Protein AF-0000000079091758 (afdb_homodimer)

InterPro domains:
  IPR011644 Heme NO-binding [PF07700] (3-166)
  IPR011645 Haem NO binding associated [PF07701] (216-369)
  IPR024096 NO signalling/Golgi transport ligand-binding domain superfamily [SSF111126] (1-188)
  IPR038158 H-NOX domain superfamily [G3DSA:3.90.1520.10] (1-193)
  IPR042463 Haem NO binding associated domain superfamily [G3DSA:3.30.450.260] (212-343)

Nearest PDB structures (foldseek):
  8hbh-assembly1_B  TM=8.408E-01  e=9.648E-30  Homo sapiens
  3tff-assembly2_B  TM=9.144E-01  e=2.944E-15  Nostoc sp. PCC 7120 = FACHB-418
  6dxi-assembly1_A  TM=9.151E-01  e=2.489E-15  Nostoc sp.
  3tfg-assembly2_B  TM=9.150E-01  e=1.008E-14  Nostoc sp. PCC 7120 = FACHB-418
  3tfe-assembly2_B  TM=9.157E-01  e=4.085E-14  Nostoc sp. PCC 7120 = FACHB-418

Radius of gyration: 28.42 Å; Cα contacts (8 Å, |Δi|>4): 1344; chains: 2; bounding box: 65×82×73 Å

Foldseek 3Di:
DALQLQVLLLVLCCVPPRDVLLVQLCVQLPHDPPPRRDRLDDDDPSSVVSSLVSNCVSVVHDSLVSLLQSLQSVVVVCCVVPCVVVLLVQDPAQQSSQLQVQVVVCCCACPVNNHPDADKAWHWDADPVLKIKIKIKALDPDNCSSVNNNSQNCCCPRQVWGKDKDWDDWDFDCQDVGTMIIIIMIIGTDPDPDPDPRDRNDDPPPDCPPPDPDDDDDLQVVLVVFVAKWKAFQAQFTAHHHVVVCVQCVPRDGRPDGPVNFKDWPPPPGDDGLVVCVVRQSHKTKIWTDHPPPPDPDPPDPQDTWIKIFGWDQPPNNRMIMTRIDTDDQEPVNCVSNVHDLVVTDPPDCSSVRHVVVVVVVCVVVVVVVVD/DALQLQVLLCVLCCVPPRDVLLVQLCVQLPHDPPPRRDRLDDDDPSSVVSSLVSNCVSVVHDSLVSLLQSLQSVVVVCCVVPCVVVLLVQDPALQSSQLQVQVVVCCCACPVNNHPDADKAWHWDADPVLKIKIKIKALDPDNCSSVNNNSQNCCCPRQVWGKDKDWDDWDFDCQDPGTMIIIIMIIGTDPDPDPDPRDRNDDPPPDCPPPDDDDDDDLQVVLVVFVAKWKAFQAQFTAHHHVVVCVQCVPRDGRPDGPVNFKDWPPPPGDDGLVVCVVRQSHKTKIWTDHDCPDDPDPPDPQDTWIKIFGWDQPPNNRMIMTRIDTDDQEPVNCVSNVHDLVVTDPPDCSSVRHVVVVVVVCVVVVVVVVD

Sequence (744 aa):
MFGWIHESFRQLVHRKYGRDVWLKIVEMAKFEEGTESEIAHYYNDVETMRLVNAMANTIGIPVEEVWEAYGGFLIQFTMETGWDELLRAMARDLEGFLDSLDSLHYFIDHVVYQTKLRGPSFRCEPQPDGTLLLHYYSKRSGLYPIVKGVVREVARRIYDTEVVMKVQERKQEHLDAFVTEHVVFIISQVETAGGHPNKAISSRVEQLERNAGGFDMSSDDFSIAFPYHICFDKDLFIEHFGHYIRNAYPLAIRQETKVTDILELVHPEVPFSYESILAFKNSLFVFKMRGIGDIVHSKKEETEPILLKGSMVLIDGGNYILYVSSVNVTTVRELIERNLHISDMQRHDGTRDLIMLNQSRMSQVELKYVNRMFGWIHESFRQLVHRKYGRDVWLKIVEMAKFEEGTESEIAHYYNDVETMRLVNAMANTIGIPVEEVWEAYGGFLIQFTMETGWDELLRAMARDLEGFLDSLDSLHYFIDHVVYQTKLRGPSFRCEPQPDGTLLLHYYSKRSGLYPIVKGVVREVARRIYDTEVVMKVQERKQEHLDAFVTEHVVFIISQVETAGGHPNKAISSRVEQLERNAGGFDMSSDDFSIAFPYHICFDKDLFIEHFGHYIRNAYPLAIRQETKVTDILELVHPEVPFSYESILAFKNSLFVFKMRGIGDIVHSKKEETEPILLKGSMVLIDGGNYILYVSSVNVTTVRELIERNLHISDMQRHDGTRDLIMLNQSRMSQVELKYVNR

pLDDT: mean 85.74, std 14.78, range [31.12, 98.0]

Organism: Trichostrongylus colubriformis (NCBI:txid6319)

Secondary structure (DSSP, 8-state):
-BHHHHHHHHHHHHHHH-HHHHHHHHHHTTPPTTSTT-TTPBPPHHHHHHHHHHHHHHHTS-HHHHHHHHHHHHHHHHIIIIIHHHHHTS-SSHHHHHHTHHHHHHIIIIIIS-------EEEEEE-TTS-EEEEEEESSTT-THHHHHHHHHHHHHTT---EEEEEEEEEEEEETTEEEEEEEEEEEE---SSSS-PPPS--TTS--------PPBPHHHHHHH-TT-EEEETT-BEEEE-HHHHHH-TT--TTTSBHHHHEEEEESSS--SHHHHHHTTTSPEEEEEPPTT-SS---S--PPPPEEEEEEEEEGGGTEEEEEEEE---SHHHHHHTT--GGGS-TT-HHHHHHHHHHHHHHHHHHHHHT-/-BHHHHHHHHHHHHHHH-HHHHHHHHHHTTPPTTSTT-TTPBPPHHHHHHHHHHHHHHHTS-HHHHHHHHHHHHHHHHIIIIIHHHHHTS-SSHHHHHHTHHHHHHIIIIIIS-------EEEEEE-TTS-EEEEEEESSTT-THHHHHHHHHHHHHTT---EEEEEEEEEEEEETTEEEEEEEEEEEE---SSSS-PPPS--TTS--------PPBPHHHHHHH-TT-EEEETT-BEEEE-HHHHHH-TT--TTTSBHHHHEEEEESSS--SHHHHHHTTTSPEEEEEPPTT-SS---S--PPPPEEEEEEEEEGGGTEEEEEEEE---SHHHHHHTT--GGGS-TT-HHHHHHHHHHHHHHHHHHHHHT-

Structure (mmCIF, N/CA/C/O backbone):
data_AF-0000000079091758-model_v1
#
loop_
_entity.id
_entity.type
_entity.pdbx_description
1 polymer 'guanylate cyclase'
#
loop_
_atom_site.group_PDB
_atom_site.id
_atom_site.type_symbol
_atom_site.label_atom_id
_atom_site.label_alt_id
_atom_site.label_comp_id
_atom_site.label_asym_id
_atom_site.label_entity_id
_atom_site.label_seq_id
_atom_site.pdbx_PDB_ins_code
_atom_site.Cartn_x
_atom_site.Cartn_y
_atom_site.Cartn_z
_atom_site.occupancy
_atom_site.B_iso_or_equiv
_atom_site.auth_seq_id
_atom_site.auth_comp_id
_atom_site.auth_asym_id
_atom_site.auth_atom_id
_atom_site.pdbx_PDB_model_num
ATOM 1 N N . MET A 1 1 ? -6.066 -26.375 6.145 1 84.81 1 MET A N 1
ATOM 2 C CA . MET A 1 1 ? -6.59 -25.734 4.941 1 84.81 1 MET A CA 1
ATOM 3 C C . MET A 1 1 ? -7.883 -24.984 5.242 1 84.81 1 MET A C 1
ATOM 5 O O . MET A 1 1 ? -8.688 -25.438 6.062 1 84.81 1 MET A O 1
ATOM 9 N N . PHE A 1 2 ? -8.047 -24.016 4.484 1 83.81 2 PHE A N 1
ATOM 10 C CA . PHE A 1 2 ? -9.227 -23.188 4.734 1 83.81 2 PHE A CA 1
ATOM 11 C C . PHE A 1 2 ? -10.484 -23.875 4.227 1 83.81 2 PHE A C 1
ATOM 13 O O . PHE A 1 2 ? -10.438 -24.625 3.252 1 83.81 2 PHE A O 1
ATOM 20 N N . GLY A 1 3 ? -11.555 -23.531 4.945 1 87.75 3 GLY A N 1
ATOM 21 C CA . GLY A 1 3 ? -12.828 -24.094 4.551 1 87.75 3 GLY A CA 1
ATOM 22 C C . GLY A 1 3 ? -13.219 -23.766 3.121 1 87.75 3 GLY A C 1
ATOM 23 O O . GLY A 1 3 ? -13.953 -24.531 2.48 1 87.75 3 GLY A O 1
ATOM 24 N N . TRP A 1 4 ? -12.703 -22.766 2.672 1 87.44 4 TRP A N 1
ATOM 25 C CA . TRP A 1 4 ? -12.938 -22.391 1.279 1 87.44 4 TRP A CA 1
ATOM 26 C C . TRP A 1 4 ? -12.461 -23.5 0.339 1 87.44 4 TRP A C 1
ATOM 28 O O . TRP A 1 4 ? -13.07 -23.734 -0.708 1 87.44 4 TRP A O 1
ATOM 38 N N . ILE A 1 5 ? -11.43 -24.156 0.676 1 90.06 5 ILE A N 1
ATOM 39 C CA . ILE A 1 5 ? -10.906 -25.266 -0.111 1 90.06 5 ILE A CA 1
ATOM 40 C C . ILE A 1 5 ? -11.883 -26.438 -0.063 1 90.06 5 ILE A C 1
ATOM 42 O O . ILE A 1 5 ? -12.203 -27.031 -1.096 1 90.06 5 ILE A O 1
ATOM 46 N N . HIS A 1 6 ? -12.344 -26.688 1.139 1 93.19 6 HIS A N 1
ATOM 47 C CA . HIS A 1 6 ? -13.328 -27.75 1.293 1 93.19 6 HIS A CA 1
ATOM 48 C C . HIS A 1 6 ? -14.594 -27.453 0.497 1 93.19 6 HIS A C 1
ATOM 50 O O . HIS A 1 6 ? -15.156 -28.359 -0.134 1 93.19 6 HIS A O 1
ATOM 56 N N . GLU A 1 7 ? -14.984 -26.25 0.585 1 92.94 7 GLU A N 1
ATOM 57 C CA . GLU A 1 7 ? -16.172 -25.844 -0.175 1 92.94 7 GLU A CA 1
ATOM 58 C C . GLU A 1 7 ? -15.938 -26.016 -1.675 1 92.94 7 GLU A C 1
ATOM 60 O O . GLU A 1 7 ? -16.844 -26.406 -2.408 1 92.94 7 GLU A O 1
ATOM 65 N N . SER A 1 8 ? -14.797 -25.656 -2.084 1 93.69 8 SER A N 1
ATOM 66 C CA . SER A 1 8 ? -14.469 -25.844 -3.496 1 93.69 8 SER A CA 1
ATOM 67 C C . SER A 1 8 ? -14.477 -27.312 -3.883 1 93.69 8 SER A C 1
ATOM 69 O O . SER A 1 8 ? -14.922 -27.672 -4.977 1 93.69 8 SER A O 1
ATOM 71 N N . PHE A 1 9 ? -14.016 -28.188 -2.986 1 94.94 9 PHE A N 1
ATOM 72 C CA . PHE A 1 9 ? -14.102 -29.625 -3.217 1 94.94 9 PHE A CA 1
ATOM 73 C C . PHE A 1 9 ? -15.547 -30.062 -3.359 1 94.94 9 PHE A C 1
ATOM 75 O O . PHE A 1 9 ? -15.875 -30.844 -4.258 1 94.94 9 PHE A O 1
ATOM 82 N N . ARG A 1 10 ? -16.266 -29.594 -2.471 1 95.19 10 ARG A N 1
ATOM 83 C CA . ARG A 1 10 ? -17.688 -29.938 -2.463 1 95.19 10 ARG A CA 1
ATOM 84 C C . ARG A 1 10 ? -18.359 -29.562 -3.779 1 95.19 10 ARG A C 1
ATOM 86 O O . ARG A 1 10 ? -19.094 -30.344 -4.367 1 95.19 10 ARG A O 1
ATOM 93 N N . GLN A 1 11 ? -18.047 -28.391 -4.27 1 94.88 11 GLN A N 1
ATOM 94 C CA . GLN A 1 11 ? -18.625 -27.891 -5.512 1 94.88 11 GLN A CA 1
ATOM 95 C C . GLN A 1 11 ? -18.156 -28.719 -6.707 1 94.88 11 GLN A C 1
ATOM 97 O O . GLN A 1 11 ? -18.938 -29 -7.625 1 94.88 11 GLN A O 1
ATOM 102 N N . LEU A 1 12 ? -16.922 -29.094 -6.66 1 96.06 12 LEU A N 1
ATOM 103 C CA . LEU A 1 12 ? -16.391 -29.953 -7.723 1 96.06 12 LEU A CA 1
ATOM 104 C C . LEU A 1 12 ? -17.141 -31.266 -7.801 1 96.06 12 LEU A C 1
ATOM 106 O O . LEU A 1 12 ? -17.594 -31.672 -8.875 1 96.06 12 LEU A O 1
ATOM 110 N N . VAL A 1 13 ? -17.312 -31.922 -6.695 1 95.94 13 VAL A N 1
ATOM 111 C CA . VAL A 1 13 ? -17.953 -33.219 -6.637 1 95.94 13 VAL A CA 1
ATOM 112 C C . VAL A 1 13 ? -19.422 -33.094 -6.992 1 95.94 13 VAL A C 1
ATOM 114 O O . VAL A 1 13 ? -19.969 -33.906 -7.75 1 95.94 13 VAL A O 1
ATOM 117 N N . HIS A 1 14 ? -20.016 -32.031 -6.445 1 95.19 14 HIS A N 1
ATOM 118 C CA . HIS A 1 14 ? -21.422 -31.797 -6.719 1 95.19 14 HIS A CA 1
ATOM 119 C C . HIS A 1 14 ? -21.688 -31.625 -8.211 1 95.19 14 HIS A C 1
ATOM 121 O O . HIS A 1 14 ? -22.609 -32.219 -8.766 1 95.19 14 HIS A O 1
ATOM 127 N N . ARG A 1 15 ? -20.906 -30.875 -8.828 1 94.81 15 ARG A N 1
ATOM 128 C CA . ARG A 1 15 ? -21.094 -30.531 -10.227 1 94.81 15 ARG A CA 1
ATOM 129 C C . ARG A 1 15 ? -20.781 -31.719 -11.133 1 94.81 15 ARG A C 1
ATOM 131 O O . ARG A 1 15 ? -21.469 -31.922 -12.141 1 94.81 15 ARG A O 1
ATOM 138 N N . LYS A 1 16 ? -19.828 -32.469 -10.781 1 95.38 16 LYS A N 1
ATOM 139 C CA . LYS A 1 16 ? -19.375 -33.531 -11.68 1 95.38 16 LYS A CA 1
ATOM 140 C C . LYS A 1 16 ? -20.094 -34.844 -11.383 1 95.38 16 LYS A C 1
ATOM 142 O O . LYS A 1 16 ? -20.359 -35.656 -12.289 1 95.38 16 LYS A O 1
ATOM 147 N N . TYR A 1 17 ? -20.453 -35.125 -10.062 1 95.56 17 TYR A N 1
ATOM 148 C CA . TYR A 1 17 ? -20.906 -36.469 -9.711 1 95.56 17 TYR A CA 1
ATOM 149 C C . TYR A 1 17 ? -22.219 -36.406 -8.961 1 95.56 17 TYR A C 1
ATOM 151 O O . TYR A 1 17 ? -22.875 -37.438 -8.75 1 95.56 17 TYR A O 1
ATOM 159 N N . GLY A 1 18 ? -22.578 -35.25 -8.477 1 95.69 18 GLY A N 1
ATOM 160 C CA . GLY A 1 18 ? -23.875 -35.094 -7.828 1 95.69 18 GLY A CA 1
ATOM 161 C C . GLY A 1 18 ? -23.797 -35.094 -6.312 1 95.69 18 GLY A C 1
ATOM 162 O O . GLY A 1 18 ? -22.75 -35.438 -5.746 1 95.69 18 GLY A O 1
ATOM 163 N N . ARG A 1 19 ? -24.891 -34.719 -5.676 1 95.44 19 ARG A N 1
ATOM 164 C CA . ARG A 1 19 ? -24.984 -34.531 -4.23 1 95.44 19 ARG A CA 1
ATOM 165 C C . ARG A 1 19 ? -24.828 -35.875 -3.498 1 95.44 19 ARG A C 1
ATOM 167 O O . ARG A 1 19 ? -24.234 -35.938 -2.422 1 95.44 19 ARG A O 1
ATOM 174 N N . ASP A 1 20 ? -25.391 -36.906 -4.043 1 96.31 20 ASP A N 1
ATOM 175 C CA . ASP A 1 20 ? -25.359 -38.219 -3.395 1 96.31 20 ASP A CA 1
ATOM 176 C C . ASP A 1 20 ? -23.922 -38.719 -3.238 1 96.31 20 ASP A C 1
ATOM 178 O O . ASP A 1 20 ? -23.562 -39.281 -2.205 1 96.31 20 ASP A O 1
ATOM 182 N N . VAL A 1 21 ? -23.188 -38.469 -4.262 1 96.81 21 VAL A N 1
ATOM 183 C CA . VAL A 1 21 ? -21.781 -38.875 -4.223 1 96.81 21 VAL A CA 1
ATOM 184 C C . VAL A 1 21 ? -21.047 -38.094 -3.146 1 96.81 21 VAL A C 1
ATOM 186 O O . VAL A 1 21 ? -20.219 -38.625 -2.42 1 96.81 21 VAL A O 1
ATOM 189 N N . TRP A 1 22 ? -21.328 -36.844 -3.02 1 97 22 TRP A N 1
ATOM 190 C CA . TRP A 1 22 ? -20.703 -36 -2.002 1 97 22 TRP A CA 1
ATOM 191 C C . TRP A 1 22 ? -21.031 -36.5 -0.602 1 97 22 TRP A C 1
ATOM 193 O O . TRP A 1 22 ? -20.141 -36.594 0.256 1 97 22 TRP A O 1
ATOM 203 N N . LEU A 1 23 ? -22.25 -36.844 -0.395 1 96.62 23 LEU A N 1
ATOM 204 C CA . LEU A 1 23 ? -22.672 -37.312 0.917 1 96.62 23 LEU A CA 1
ATOM 205 C C . LEU A 1 23 ? -21.938 -38.594 1.284 1 96.62 23 LEU A C 1
ATOM 207 O O . LEU A 1 23 ? -21.578 -38.812 2.445 1 96.62 23 LEU A O 1
ATOM 211 N N . LYS A 1 24 ? -21.781 -39.406 0.346 1 97.12 24 LYS A N 1
ATOM 212 C CA . LYS A 1 24 ? -21.016 -40.625 0.565 1 97.12 24 LYS A CA 1
ATOM 213 C C . LYS A 1 24 ? -19.578 -40.312 0.976 1 97.12 24 LYS A C 1
ATOM 215 O O . LYS A 1 24 ? -19.031 -40.938 1.87 1 97.12 24 LYS A O 1
ATOM 220 N N . ILE A 1 25 ? -18.984 -39.344 0.305 1 97.69 25 ILE A N 1
ATOM 221 C CA . ILE A 1 25 ? -17.625 -38.906 0.581 1 97.69 25 ILE A CA 1
ATOM 222 C C . ILE A 1 25 ? -17.531 -38.375 1.998 1 97.69 25 ILE A C 1
ATOM 224 O O . ILE A 1 25 ? -16.609 -38.688 2.748 1 97.69 25 ILE A O 1
ATOM 228 N N . VAL A 1 26 ? -18.469 -37.562 2.359 1 97.31 26 VAL A N 1
ATOM 229 C CA . VAL A 1 26 ? -18.516 -36.906 3.674 1 97.31 26 VAL A CA 1
ATOM 230 C C . VAL A 1 26 ? -18.578 -38 4.762 1 97.31 26 VAL A C 1
ATOM 232 O O . VAL A 1 26 ? -17.875 -37.906 5.773 1 97.31 26 VAL A O 1
ATOM 235 N N . GLU A 1 27 ? -19.375 -38.938 4.523 1 96.56 27 GLU A N 1
ATOM 236 C CA . GLU A 1 27 ? -19.516 -40.031 5.469 1 96.56 27 GLU A CA 1
ATOM 237 C C . GLU A 1 27 ? -18.234 -40.844 5.582 1 96.56 27 GLU A C 1
ATOM 239 O O . GLU A 1 27 ? -17.766 -41.125 6.688 1 96.56 27 GLU A O 1
ATOM 244 N N . MET A 1 28 ? -17.688 -41.156 4.516 1 96.75 28 MET A N 1
ATOM 245 C CA . MET A 1 28 ? -16.453 -41.938 4.484 1 96.75 28 MET A CA 1
ATOM 246 C C . MET A 1 28 ? -15.312 -41.156 5.152 1 96.75 28 MET A C 1
ATOM 248 O O . MET A 1 28 ? -14.438 -41.781 5.773 1 96.75 28 MET A O 1
ATOM 252 N N . ALA A 1 29 ? -15.266 -39.906 4.984 1 96.62 29 ALA A N 1
ATOM 253 C CA . ALA A 1 29 ? -14.227 -39.062 5.547 1 96.62 29 ALA A CA 1
ATOM 254 C C . ALA A 1 29 ? -14.484 -38.781 7.027 1 96.62 29 ALA A C 1
ATOM 256 O O . ALA A 1 29 ? -13.68 -38.125 7.695 1 96.62 29 ALA A O 1
ATOM 257 N N . LYS A 1 30 ? -15.641 -39.188 7.602 1 95.12 30 LYS A N 1
ATOM 258 C CA . LYS A 1 30 ? -16 -39.125 9.016 1 95.12 30 LYS A CA 1
ATOM 259 C C . LYS A 1 30 ? -16.281 -37.688 9.438 1 95.12 30 LYS A C 1
ATOM 261 O O . LYS A 1 30 ? -15.852 -37.25 10.508 1 95.12 30 LYS A O 1
ATOM 266 N N . PHE A 1 31 ? -16.859 -36.969 8.531 1 95.12 31 PHE A N 1
ATOM 267 C CA . PHE A 1 31 ? -17.375 -35.656 8.875 1 95.12 31 PHE A CA 1
ATOM 268 C C . PHE A 1 31 ? -18.875 -35.75 9.195 1 95.12 31 PHE A C 1
ATOM 270 O O . PHE A 1 31 ? -19.578 -36.562 8.641 1 95.12 31 PHE A O 1
ATOM 277 N N . GLU A 1 32 ? -19.25 -34.875 10.117 1 93.38 32 GLU A N 1
ATOM 278 C CA . GLU A 1 32 ? -20.672 -34.625 10.25 1 93.38 32 GLU A CA 1
ATOM 279 C C . GLU A 1 32 ? -21.188 -33.719 9.133 1 93.38 32 GLU A C 1
ATOM 281 O O . GLU A 1 32 ? -20.562 -32.688 8.812 1 93.38 32 GLU A O 1
ATOM 286 N N . GLU A 1 33 ? -22.344 -34.219 8.57 1 91.06 33 GLU A N 1
ATOM 287 C CA . GLU A 1 33 ? -22.906 -33.438 7.473 1 91.06 33 GLU A CA 1
ATOM 288 C C . GLU A 1 33 ? -23.109 -31.969 7.883 1 91.06 33 GLU A C 1
ATOM 290 O O . GLU A 1 33 ? -23.641 -31.688 8.953 1 91.06 33 GLU A O 1
ATOM 295 N N . GLY A 1 34 ? -22.594 -31.016 7.055 1 90.12 34 GLY A N 1
ATOM 296 C CA . GLY A 1 34 ? -22.766 -29.594 7.32 1 90.12 34 GLY A CA 1
ATOM 297 C C . GLY A 1 34 ? -21.547 -28.969 7.973 1 90.12 34 GLY A C 1
ATOM 298 O O . GLY A 1 34 ? -21.422 -27.75 8.008 1 90.12 34 GLY A O 1
ATOM 299 N N . THR A 1 35 ? -20.609 -29.766 8.383 1 91.12 35 THR A N 1
ATOM 300 C CA . THR A 1 35 ? -19.453 -29.234 9.094 1 91.12 35 THR A CA 1
ATOM 301 C C . THR A 1 35 ? -18.188 -29.359 8.242 1 91.12 35 THR A C 1
ATOM 303 O O . THR A 1 35 ? -17.125 -28.875 8.633 1 91.12 35 THR A O 1
ATOM 306 N N . GLU A 1 36 ? -18.344 -29.953 7.152 1 91.56 36 GLU A N 1
ATOM 307 C CA . GLU A 1 36 ? -17.172 -30.375 6.395 1 91.56 36 GLU A CA 1
ATOM 308 C C . GLU A 1 36 ? -16.609 -29.234 5.547 1 91.56 36 GLU A C 1
ATOM 310 O O . GLU A 1 36 ? -15.492 -29.312 5.051 1 91.56 36 GLU A O 1
ATOM 315 N N . SER A 1 37 ? -17.375 -28.156 5.387 1 91.5 37 SER A N 1
ATOM 316 C CA . SER A 1 37 ? -16.922 -27.125 4.449 1 91.5 37 SER A CA 1
ATOM 317 C C . SER A 1 37 ? -17.328 -25.734 4.93 1 91.5 37 SER A C 1
ATOM 319 O O . SER A 1 37 ? -17.875 -24.938 4.16 1 91.5 37 SER A O 1
ATOM 321 N N . GLU A 1 38 ? -17.094 -25.531 6.16 1 86.44 38 GLU A N 1
ATOM 322 C CA . GLU A 1 38 ? -17.328 -24.188 6.691 1 86.44 38 GLU A CA 1
ATOM 323 C C . GLU A 1 38 ? -16.25 -23.219 6.23 1 86.44 38 GLU A C 1
ATOM 325 O O . GLU A 1 38 ? -15.094 -23.328 6.645 1 86.44 38 GLU A O 1
ATOM 330 N N . ILE A 1 39 ? -16.656 -22.25 5.543 1 81.38 39 ILE A N 1
ATOM 331 C CA . ILE A 1 39 ? -15.766 -21.391 4.781 1 81.38 39 ILE A CA 1
ATOM 332 C C . ILE A 1 39 ? -14.781 -20.703 5.727 1 81.38 39 ILE A C 1
ATOM 334 O O . ILE A 1 39 ? -13.594 -20.594 5.422 1 81.38 39 ILE A O 1
ATOM 338 N N . ALA A 1 40 ? -15.211 -20.297 6.867 1 77.69 40 ALA A N 1
ATOM 339 C CA . ALA A 1 40 ? -14.383 -19.516 7.781 1 77.69 40 ALA A CA 1
ATOM 340 C C . ALA A 1 40 ? -13.586 -20.422 8.711 1 77.69 40 ALA A C 1
ATOM 342 O O . ALA A 1 40 ? -12.75 -19.953 9.492 1 77.69 40 ALA A O 1
ATOM 343 N N . HIS A 1 41 ? -13.766 -21.734 8.523 1 83.31 41 HIS A N 1
ATOM 344 C CA . HIS A 1 41 ? -13.109 -22.688 9.406 1 83.31 41 HIS A CA 1
ATOM 345 C C . HIS A 1 41 ? -11.781 -23.156 8.82 1 83.31 41 HIS A C 1
ATOM 347 O O . HIS A 1 41 ? -11.648 -23.297 7.602 1 83.31 41 HIS A O 1
ATOM 353 N N . TYR A 1 42 ? -10.82 -23.406 9.719 1 84.44 42 TYR A N 1
ATOM 354 C CA . TYR A 1 42 ? -9.547 -23.969 9.312 1 84.44 42 TYR A CA 1
ATOM 355 C C . TYR A 1 42 ? -9.484 -25.469 9.648 1 84.44 42 TYR A C 1
ATOM 357 O O . TYR A 1 42 ? -9.562 -25.844 10.812 1 84.44 42 TYR A O 1
ATOM 365 N N . TYR A 1 43 ? -9.359 -26.219 8.656 1 89.94 43 TYR A N 1
ATOM 366 C CA . TYR A 1 43 ? -9.25 -27.672 8.828 1 89.94 43 TYR A CA 1
ATOM 367 C C . TYR A 1 43 ? -7.793 -28.109 8.836 1 89.94 43 TYR A C 1
ATOM 369 O O . TYR A 1 43 ? -6.98 -27.609 8.062 1 89.94 43 TYR A O 1
ATOM 377 N N . ASN A 1 44 ? -7.488 -28.984 9.742 1 88.81 44 ASN A N 1
ATOM 378 C CA . ASN A 1 44 ? -6.125 -29.5 9.711 1 88.81 44 ASN A CA 1
ATOM 379 C C . ASN A 1 44 ? -5.879 -30.375 8.484 1 88.81 44 ASN A C 1
ATOM 381 O O . ASN A 1 44 ? -6.824 -30.781 7.812 1 88.81 44 ASN A O 1
ATOM 385 N N . ASP A 1 45 ? -4.652 -30.688 8.234 1 88.44 45 ASP A N 1
ATOM 386 C CA . ASP A 1 45 ? -4.273 -31.391 7.008 1 88.44 45 ASP A CA 1
ATOM 387 C C . ASP A 1 45 ? -4.816 -32.812 7.004 1 88.44 45 ASP A C 1
ATOM 389 O O . ASP A 1 45 ? -5.18 -33.344 5.949 1 88.44 45 ASP A O 1
ATOM 393 N N . VAL A 1 46 ? -4.848 -33.344 8.125 1 92.81 46 VAL A N 1
ATOM 394 C CA . VAL A 1 46 ? -5.332 -34.719 8.242 1 92.81 46 VAL A CA 1
ATOM 395 C C . VAL A 1 46 ? -6.797 -34.781 7.816 1 92.81 46 VAL A C 1
ATOM 397 O O . VAL A 1 46 ? -7.199 -35.688 7.082 1 92.81 46 VAL A O 1
ATOM 400 N N . GLU A 1 47 ? -7.527 -33.844 8.258 1 93.38 47 GLU A N 1
ATOM 401 C CA . GLU A 1 47 ? -8.938 -33.781 7.895 1 93.38 47 GLU A CA 1
ATOM 402 C C . GLU A 1 47 ? -9.117 -33.594 6.391 1 93.38 47 GLU A C 1
ATOM 404 O O . GLU A 1 47 ? -9.945 -34.281 5.773 1 93.38 47 GLU A O 1
ATOM 409 N N . THR A 1 48 ? -8.383 -32.75 5.863 1 93.12 48 THR A N 1
ATOM 410 C CA . THR A 1 48 ? -8.453 -32.5 4.426 1 93.12 48 THR A CA 1
ATOM 411 C C . THR A 1 48 ? -8.062 -33.75 3.637 1 93.12 48 THR A C 1
ATOM 413 O O . THR A 1 48 ? -8.719 -34.094 2.654 1 93.12 48 THR A O 1
ATOM 416 N N . MET A 1 49 ? -7.043 -34.406 4.105 1 94.25 49 MET A N 1
ATOM 417 C CA . MET A 1 49 ? -6.57 -35.594 3.4 1 94.25 49 MET A CA 1
ATOM 418 C C . MET A 1 49 ? -7.594 -36.719 3.496 1 94.25 49 MET A C 1
ATOM 420 O O . MET A 1 49 ? -7.742 -37.531 2.561 1 94.25 49 MET A O 1
ATOM 424 N N . ARG A 1 50 ? -8.273 -36.781 4.602 1 95.69 50 ARG A N 1
ATOM 425 C CA . ARG A 1 50 ? -9.344 -37.75 4.719 1 95.69 50 ARG A CA 1
ATOM 426 C C . ARG A 1 50 ? -10.43 -37.5 3.678 1 95.69 50 ARG A C 1
ATOM 428 O O . ARG A 1 50 ? -10.945 -38.469 3.08 1 95.69 50 ARG A O 1
ATOM 435 N N . LEU A 1 51 ? -10.711 -36.312 3.488 1 95.88 51 LEU A N 1
ATOM 436 C CA . LEU A 1 51 ? -11.727 -35.938 2.518 1 95.88 51 LEU A CA 1
ATOM 437 C C . LEU A 1 51 ? -11.297 -36.281 1.103 1 95.88 51 LEU A C 1
ATOM 439 O O . LEU A 1 51 ? -12.062 -36.875 0.347 1 95.88 51 LEU A O 1
ATOM 443 N N . VAL A 1 52 ? -10.094 -36 0.772 1 96 52 VAL A N 1
ATOM 444 C CA . VAL A 1 52 ? -9.578 -36.219 -0.574 1 96 52 VAL A CA 1
ATOM 445 C C . VAL A 1 52 ? -9.422 -37.719 -0.82 1 96 52 VAL A C 1
ATOM 447 O O . VAL A 1 52 ? -9.719 -38.219 -1.91 1 96 52 VAL A O 1
ATOM 450 N N . ASN A 1 53 ? -8.984 -38.406 0.204 1 96.94 53 ASN A N 1
ATOM 451 C CA . ASN A 1 53 ? -8.875 -39.875 0.09 1 96.94 53 ASN A CA 1
ATOM 452 C C . ASN A 1 53 ? -10.242 -40.5 -0.099 1 96.94 53 ASN A C 1
ATOM 454 O O . ASN A 1 53 ? -10.383 -41.438 -0.884 1 96.94 53 ASN A O 1
ATOM 458 N N . ALA A 1 54 ? -11.141 -40 0.622 1 97.62 54 ALA A N 1
ATOM 459 C CA . ALA A 1 54 ? -12.508 -40.5 0.462 1 97.62 54 ALA A CA 1
ATOM 460 C C . ALA A 1 54 ? -13.016 -40.25 -0.953 1 97.62 54 ALA A C 1
ATOM 462 O O . ALA A 1 54 ? -13.688 -41.094 -1.538 1 97.62 54 ALA A O 1
ATOM 463 N N . MET A 1 55 ? -12.734 -39.125 -1.473 1 96.94 55 MET A N 1
ATOM 464 C CA . MET A 1 55 ? -13.102 -38.812 -2.846 1 96.94 55 MET A CA 1
ATOM 465 C C . MET A 1 55 ? -12.453 -39.75 -3.834 1 96.94 55 MET A C 1
ATOM 467 O O . MET A 1 55 ? -13.125 -40.281 -4.734 1 96.94 55 MET A O 1
ATOM 471 N N . ALA A 1 56 ? -11.164 -39.938 -3.682 1 97.38 56 ALA A N 1
ATOM 472 C CA . ALA A 1 56 ? -10.406 -40.812 -4.559 1 97.38 56 ALA A CA 1
ATOM 473 C C . ALA A 1 56 ? -10.992 -42.219 -4.543 1 97.38 56 ALA A C 1
ATOM 475 O O . ALA A 1 56 ? -11.172 -42.844 -5.598 1 97.38 56 ALA A O 1
ATOM 476 N N . ASN A 1 57 ? -11.344 -42.688 -3.369 1 97.62 57 ASN A N 1
ATOM 477 C CA . ASN A 1 57 ? -11.891 -44.031 -3.195 1 97.62 57 ASN A CA 1
ATOM 478 C C . ASN A 1 57 ? -13.281 -44.156 -3.801 1 97.62 57 ASN A C 1
ATOM 480 O O . ASN A 1 57 ? -13.602 -45.156 -4.438 1 97.62 57 ASN A O 1
ATOM 484 N N . THR A 1 58 ? -14.062 -43.188 -3.586 1 97.38 58 THR A N 1
ATOM 485 C CA . THR A 1 58 ? -15.445 -43.219 -4.055 1 97.38 58 THR A CA 1
ATOM 486 C C . THR A 1 58 ? -15.5 -43.125 -5.578 1 97.38 58 THR A C 1
ATOM 488 O O . THR A 1 58 ? -16.281 -43.844 -6.207 1 97.38 58 THR A O 1
ATOM 491 N N . ILE A 1 59 ? -14.727 -42.281 -6.141 1 95.38 59 ILE A N 1
ATOM 492 C CA . ILE A 1 59 ? -14.742 -42.062 -7.582 1 95.38 59 ILE A CA 1
ATOM 493 C C . ILE A 1 59 ? -13.914 -43.156 -8.281 1 95.38 59 ILE A C 1
ATOM 495 O O . ILE A 1 59 ? -14.148 -43.469 -9.445 1 95.38 59 ILE A O 1
ATOM 499 N N . GLY A 1 60 ? -12.938 -43.688 -7.629 1 96.31 60 GLY A N 1
ATOM 500 C CA . GLY A 1 60 ? -12.125 -44.75 -8.172 1 96.31 60 GLY A CA 1
ATOM 501 C C . GLY A 1 60 ? -10.938 -44.25 -8.969 1 96.31 60 GLY A C 1
ATOM 502 O O . GLY A 1 60 ? -10.625 -44.812 -10.039 1 96.31 60 GLY A O 1
ATOM 503 N N . ILE A 1 61 ? -10.297 -43.25 -8.617 1 96 61 ILE A N 1
ATOM 504 C CA . ILE A 1 61 ? -9.102 -42.75 -9.266 1 96 61 ILE A CA 1
ATOM 505 C C . ILE A 1 61 ? -8.031 -42.438 -8.219 1 96 61 ILE A C 1
ATOM 507 O O . ILE A 1 61 ? -8.336 -42.281 -7.039 1 96 61 ILE A O 1
ATOM 511 N N . PRO A 1 62 ? -6.77 -42.438 -8.656 1 96.81 62 PRO A N 1
ATOM 512 C CA . PRO A 1 62 ? -5.695 -42.125 -7.707 1 96.81 62 PRO A CA 1
ATOM 513 C C . PRO A 1 62 ? -5.805 -40.719 -7.121 1 96.81 62 PRO A C 1
ATOM 515 O O . PRO A 1 62 ? -6.305 -39.812 -7.781 1 96.81 62 PRO A O 1
ATOM 518 N N . VAL A 1 63 ? -5.281 -40.562 -5.938 1 96.81 63 VAL A N 1
ATOM 519 C CA . VAL A 1 63 ? -5.34 -39.281 -5.211 1 96.81 63 VAL A CA 1
ATOM 520 C C . VAL A 1 63 ? -4.672 -38.188 -6.027 1 96.81 63 VAL A C 1
ATOM 522 O O . VAL A 1 63 ? -5.137 -37.031 -6.039 1 96.81 63 VAL A O 1
ATOM 525 N N . GLU A 1 64 ? -3.576 -38.5 -6.727 1 95.75 64 GLU A N 1
ATOM 526 C CA . GLU A 1 64 ? -2.861 -37.531 -7.547 1 95.75 64 GLU A CA 1
ATOM 527 C C . GLU A 1 64 ? -3.764 -36.969 -8.641 1 95.75 64 GLU A C 1
ATOM 529 O O . GLU A 1 64 ? -3.697 -35.781 -8.953 1 95.75 64 GLU A O 1
ATOM 534 N N . GLU A 1 65 ? -4.543 -37.812 -9.156 1 96.38 65 GLU A N 1
ATOM 535 C CA . GLU A 1 65 ? -5.465 -37.375 -10.203 1 96.38 65 GLU A CA 1
ATOM 536 C C . GLU A 1 65 ? -6.582 -36.5 -9.633 1 96.38 65 GLU A C 1
ATOM 538 O O . GLU A 1 65 ? -7.062 -35.594 -10.305 1 96.38 65 GLU A O 1
ATOM 543 N N . VAL A 1 66 ? -7.035 -36.812 -8.438 1 96.69 66 VAL A N 1
ATOM 544 C CA . VAL A 1 66 ? -8.016 -36 -7.762 1 96.69 66 VAL A CA 1
ATOM 545 C C . VAL A 1 66 ? -7.453 -34.594 -7.574 1 96.69 66 VAL A C 1
ATOM 547 O O . VAL A 1 66 ? -8.125 -33.594 -7.887 1 96.69 66 VAL A O 1
ATOM 550 N N . TRP A 1 67 ? -6.191 -34.5 -7.117 1 96.81 67 TRP A N 1
ATOM 551 C CA . TRP A 1 67 ? -5.551 -33.219 -6.891 1 96.81 67 TRP A CA 1
ATOM 552 C C . TRP A 1 67 ? -5.422 -32.406 -8.195 1 96.81 67 TRP A C 1
ATOM 554 O O . TRP A 1 67 ? -5.664 -31.219 -8.219 1 96.81 67 TRP A O 1
ATOM 564 N N . GLU A 1 68 ? -5 -33.062 -9.219 1 96.62 68 GLU A N 1
ATOM 565 C CA . GLU A 1 68 ? -4.84 -32.406 -10.508 1 96.62 68 GLU A CA 1
ATOM 566 C C . GLU A 1 68 ? -6.172 -31.859 -11.016 1 96.62 68 GLU A C 1
ATOM 568 O O . GLU A 1 68 ? -6.246 -30.719 -11.492 1 96.62 68 GLU A O 1
ATOM 573 N N . ALA A 1 69 ? -7.215 -32.688 -10.93 1 95.75 69 ALA A N 1
ATOM 574 C CA . ALA A 1 69 ? -8.547 -32.25 -11.328 1 95.75 69 ALA A CA 1
ATOM 575 C C . ALA A 1 69 ? -9.008 -31.078 -10.477 1 95.75 69 ALA A C 1
ATOM 577 O O . ALA A 1 69 ? -9.602 -30.125 -10.992 1 95.75 69 ALA A O 1
ATOM 578 N N . TYR A 1 70 ? -8.75 -31.188 -9.258 1 97.19 70 TYR A N 1
ATOM 579 C CA . TYR A 1 70 ? -9.109 -30.109 -8.352 1 97.19 70 TYR A CA 1
ATOM 580 C C . TYR A 1 70 ? -8.398 -28.828 -8.719 1 97.19 70 TYR A C 1
ATOM 582 O O . TYR A 1 70 ? -8.992 -27.734 -8.672 1 97.19 70 TYR A O 1
ATOM 590 N N . GLY A 1 71 ? -7.113 -28.875 -9.023 1 97.19 71 GLY A N 1
ATOM 591 C CA . GLY A 1 71 ? -6.363 -27.688 -9.398 1 97.19 71 GLY A CA 1
ATOM 592 C C . GLY A 1 71 ? -7.023 -26.891 -10.508 1 97.19 71 GLY A C 1
ATOM 593 O O . GLY A 1 71 ? -7.141 -25.672 -10.406 1 97.19 71 GLY A O 1
ATOM 594 N N . GLY A 1 72 ? -7.406 -27.625 -11.523 1 96.69 72 GLY A N 1
ATOM 595 C CA . GLY A 1 72 ? -8.133 -26.953 -12.594 1 96.69 72 GLY A CA 1
ATOM 596 C C . GLY A 1 72 ? -9.438 -26.328 -12.125 1 96.69 72 GLY A C 1
ATOM 597 O O . GLY A 1 72 ? -9.734 -25.188 -12.469 1 96.69 72 GLY A O 1
ATOM 598 N N . PHE A 1 73 ? -10.148 -27.078 -11.367 1 96.88 73 PHE A N 1
ATOM 599 C CA . PHE A 1 73 ? -11.438 -26.594 -10.883 1 96.88 73 PHE A CA 1
ATOM 600 C C . PHE A 1 73 ? -11.25 -25.406 -9.945 1 96.88 73 PHE A C 1
ATOM 602 O O . PHE A 1 73 ? -12.078 -24.5 -9.914 1 96.88 73 PHE A O 1
ATOM 609 N N . LEU A 1 74 ? -10.234 -25.469 -9.18 1 96.06 74 LEU A N 1
ATOM 610 C CA . LEU A 1 74 ? -9.953 -24.391 -8.25 1 96.06 74 LEU A CA 1
ATOM 611 C C . LEU A 1 74 ? -9.914 -23.047 -8.969 1 96.06 74 LEU A C 1
ATOM 613 O O . LEU A 1 74 ? -10.469 -22.047 -8.484 1 96.06 74 LEU A O 1
ATOM 617 N N . ILE A 1 75 ? -9.242 -22.953 -10.062 1 96.69 75 ILE A N 1
ATOM 618 C CA . ILE A 1 75 ? -9.148 -21.734 -10.852 1 96.69 75 ILE A CA 1
ATOM 619 C C . ILE A 1 75 ? -10.531 -21.344 -11.359 1 96.69 75 ILE A C 1
ATOM 621 O O . ILE A 1 75 ? -10.93 -20.172 -11.25 1 96.69 75 ILE A O 1
ATOM 625 N N . GLN A 1 76 ? -11.219 -22.312 -11.875 1 94.94 76 GLN A N 1
ATOM 626 C CA . GLN A 1 76 ? -12.57 -22.062 -12.359 1 94.94 76 GLN A CA 1
ATOM 627 C C . GLN A 1 76 ? -13.461 -21.516 -11.25 1 94.94 76 GLN A C 1
ATOM 629 O O . GLN A 1 76 ? -14.148 -20.5 -11.438 1 94.94 76 GLN A O 1
ATOM 634 N N . PHE A 1 77 ? -13.461 -22.172 -10.18 1 93.5 77 PHE A N 1
ATOM 635 C CA . PHE A 1 77 ? -14.281 -21.781 -9.031 1 93.5 77 PHE A CA 1
ATOM 636 C C . PHE A 1 77 ? -13.906 -20.391 -8.547 1 93.5 77 PHE A C 1
ATOM 638 O O . PHE A 1 77 ? -14.781 -19.578 -8.227 1 93.5 77 PHE A O 1
ATOM 645 N N . THR A 1 78 ? -12.625 -20.094 -8.453 1 92.75 78 THR A N 1
ATOM 646 C CA . THR A 1 78 ? -12.141 -18.781 -8.031 1 92.75 78 THR A CA 1
ATOM 647 C C . THR A 1 78 ? -12.641 -17.688 -8.977 1 92.75 78 THR A C 1
ATOM 649 O O . THR A 1 78 ? -13.094 -16.641 -8.539 1 92.75 78 THR A O 1
ATOM 652 N N . MET A 1 79 ? -12.578 -17.984 -10.242 1 92.88 79 MET A N 1
ATOM 653 C CA . MET A 1 79 ? -13.031 -17.031 -11.25 1 92.88 79 MET A CA 1
ATOM 654 C C . MET A 1 79 ? -14.539 -16.812 -11.148 1 92.88 79 MET A C 1
ATOM 656 O O . MET A 1 79 ? -15.016 -15.688 -11.328 1 92.88 79 MET A O 1
ATOM 660 N N . GLU A 1 80 ? -15.234 -17.781 -10.766 1 91.44 80 GLU A N 1
ATOM 661 C CA . GLU A 1 80 ? -16.688 -17.703 -10.68 1 91.44 80 GLU A CA 1
ATOM 662 C C . GLU A 1 80 ? -17.125 -16.984 -9.406 1 91.44 80 GLU A C 1
ATOM 664 O O . GLU A 1 80 ? -18.281 -16.562 -9.297 1 91.44 80 GLU A O 1
ATOM 669 N N . THR A 1 81 ? -16.281 -16.922 -8.492 1 88.44 81 THR A N 1
ATOM 670 C CA . THR A 1 81 ? -16.672 -16.375 -7.195 1 88.44 81 THR A CA 1
ATOM 671 C C . THR A 1 81 ? -16.078 -14.992 -6.98 1 88.44 81 THR A C 1
ATOM 673 O O . THR A 1 81 ? -15.68 -14.648 -5.863 1 88.44 81 THR A O 1
ATOM 676 N N . GLY A 1 82 ? -15.852 -14.25 -8.062 1 87.06 82 GLY A N 1
ATOM 677 C CA . GLY A 1 82 ? -15.594 -12.828 -7.949 1 87.06 82 GLY A CA 1
ATOM 678 C C . GLY A 1 82 ? -14.125 -12.477 -8.117 1 87.06 82 GLY A C 1
ATOM 679 O O . GLY A 1 82 ? -13.734 -11.32 -7.945 1 87.06 82 GLY A O 1
ATOM 680 N N . TRP A 1 83 ? -13.266 -13.461 -8.531 1 90.62 83 TRP A N 1
ATOM 681 C CA . TRP A 1 83 ? -11.836 -13.18 -8.586 1 90.62 83 TRP A CA 1
ATOM 682 C C . TRP A 1 83 ? -11.312 -13.258 -10.016 1 90.62 83 TRP A C 1
ATOM 684 O O . TRP A 1 83 ? -10.102 -13.297 -10.234 1 90.62 83 TRP A O 1
ATOM 694 N N . ASP A 1 84 ? -12.188 -13.328 -10.969 1 93.25 84 ASP A N 1
ATOM 695 C CA . ASP A 1 84 ? -11.82 -13.453 -12.375 1 93.25 84 ASP A CA 1
ATOM 696 C C . ASP A 1 84 ? -10.938 -12.297 -12.82 1 93.25 84 ASP A C 1
ATOM 698 O O . ASP A 1 84 ? -9.828 -12.508 -13.32 1 93.25 84 ASP A O 1
ATOM 702 N N . GLU A 1 85 ? -11.375 -11.109 -12.562 1 92.12 85 GLU A N 1
ATOM 703 C CA . GLU A 1 85 ? -10.656 -9.93 -13.023 1 92.12 85 GLU A CA 1
ATOM 704 C C . GLU A 1 85 ? -9.281 -9.828 -12.359 1 92.12 85 GLU A C 1
ATOM 706 O O . GLU A 1 85 ? -8.305 -9.445 -13.008 1 92.12 85 GLU A O 1
ATOM 711 N N . LEU A 1 86 ? -9.203 -10.141 -11.148 1 92.88 86 LEU A N 1
ATOM 712 C CA . LEU A 1 86 ? -7.926 -10.078 -10.453 1 92.88 86 LEU A CA 1
ATOM 713 C C . LEU A 1 86 ? -6.941 -11.086 -11.039 1 92.88 86 LEU A C 1
ATOM 715 O O . LEU A 1 86 ? -5.789 -10.742 -11.312 1 92.88 86 LEU A O 1
ATOM 719 N N . LEU A 1 87 ? -7.422 -12.305 -11.234 1 94.94 87 LEU A N 1
ATOM 720 C CA . LEU A 1 87 ? -6.539 -13.328 -11.781 1 94.94 87 LEU A CA 1
ATOM 721 C C . LEU A 1 87 ? -6.02 -12.93 -13.156 1 94.94 87 LEU A C 1
ATOM 723 O O . LEU A 1 87 ? -4.84 -13.125 -13.461 1 94.94 87 LEU A O 1
ATOM 727 N N . ARG A 1 88 ? -6.879 -12.312 -13.914 1 94.5 88 ARG A N 1
ATOM 728 C CA . ARG A 1 88 ? -6.496 -11.883 -15.258 1 94.5 88 ARG A CA 1
ATOM 729 C C . ARG A 1 88 ? -5.523 -10.711 -15.203 1 94.5 88 ARG A C 1
ATOM 731 O O . ARG A 1 88 ? -4.719 -10.523 -16.125 1 94.5 88 ARG A O 1
ATOM 738 N N . ALA A 1 89 ? -5.605 -9.992 -14.156 1 94.31 89 ALA A N 1
ATOM 739 C CA . ALA A 1 89 ? -4.777 -8.797 -14.023 1 94.31 89 ALA A CA 1
ATOM 740 C C . ALA A 1 89 ? -3.486 -9.102 -13.266 1 94.31 89 ALA A C 1
ATOM 742 O O . ALA A 1 89 ? -2.68 -8.203 -13.008 1 94.31 89 ALA A O 1
ATOM 743 N N . MET A 1 90 ? -3.221 -10.344 -12.93 1 94.06 90 MET A N 1
ATOM 744 C CA . MET A 1 90 ? -2.076 -10.711 -12.102 1 94.06 90 MET A CA 1
ATOM 745 C C . MET A 1 90 ? -0.767 -10.469 -12.852 1 94.06 90 MET A C 1
ATOM 747 O O . MET A 1 90 ? 0.186 -9.938 -12.273 1 94.06 90 MET A O 1
ATOM 751 N N . ALA A 1 91 ? -0.667 -10.875 -14.094 1 93.69 91 ALA A N 1
ATOM 752 C CA . ALA A 1 91 ? 0.585 -10.789 -14.836 1 93.69 91 ALA A CA 1
ATOM 753 C C . ALA A 1 91 ? 0.332 -10.828 -16.344 1 93.69 91 ALA A C 1
ATOM 755 O O . ALA A 1 91 ? -0.763 -11.18 -16.781 1 93.69 91 ALA A O 1
ATOM 756 N N . ARG A 1 92 ? 1.381 -10.477 -17.125 1 91.19 92 ARG A N 1
ATOM 757 C CA . ARG A 1 92 ? 1.272 -10.383 -18.578 1 91.19 92 ARG A CA 1
ATOM 758 C C . ARG A 1 92 ? 1.342 -11.766 -19.219 1 91.19 92 ARG A C 1
ATOM 760 O O . ARG A 1 92 ? 0.838 -11.969 -20.328 1 91.19 92 ARG A O 1
ATOM 767 N N . ASP A 1 93 ? 1.981 -12.664 -18.531 1 93.25 93 ASP A N 1
ATOM 768 C CA . ASP A 1 93 ? 2.148 -14.008 -19.078 1 93.25 93 ASP A CA 1
ATOM 769 C C . ASP A 1 93 ? 2.174 -15.055 -17.969 1 93.25 93 ASP A C 1
ATOM 771 O O . ASP A 1 93 ? 2.031 -14.711 -16.781 1 93.25 93 ASP A O 1
ATOM 775 N N . LEU A 1 94 ? 2.307 -16.281 -18.359 1 95.5 94 LEU A N 1
ATOM 776 C CA . LEU A 1 94 ? 2.219 -17.375 -17.422 1 95.5 94 LEU A CA 1
ATOM 777 C C . LEU A 1 94 ? 3.361 -17.328 -16.406 1 95.5 94 LEU A C 1
ATOM 779 O O . LEU A 1 94 ? 3.154 -17.547 -15.211 1 95.5 94 LEU A O 1
ATOM 783 N N . GLU A 1 95 ? 4.578 -17.078 -16.844 1 94.62 95 GLU A N 1
ATOM 784 C CA . GLU A 1 95 ? 5.723 -16.953 -15.953 1 94.62 95 GLU A CA 1
ATOM 785 C C . GLU A 1 95 ? 5.461 -15.93 -14.859 1 94.62 95 GLU A C 1
ATOM 787 O O . GLU A 1 95 ? 5.664 -16.203 -13.68 1 94.62 95 GLU A O 1
ATOM 792 N N . GLY A 1 96 ? 5.062 -14.781 -15.32 1 93.62 96 GLY A N 1
ATOM 793 C CA . GLY A 1 96 ? 4.758 -13.734 -14.359 1 93.62 96 GLY A CA 1
ATOM 794 C C . GLY A 1 96 ? 3.676 -14.125 -13.367 1 93.62 96 GLY A C 1
ATOM 795 O O . GLY A 1 96 ? 3.748 -13.773 -12.188 1 93.62 96 GLY A O 1
ATOM 796 N N . PHE A 1 97 ? 2.668 -14.781 -13.898 1 95.94 97 PHE A N 1
ATOM 797 C CA . PHE A 1 97 ? 1.583 -15.25 -13.047 1 95.94 97 PHE A CA 1
ATOM 798 C C . PHE A 1 97 ? 2.115 -16.172 -11.953 1 95.94 97 PHE A C 1
ATOM 800 O O . PHE A 1 97 ? 1.835 -15.961 -10.766 1 95.94 97 PHE A O 1
ATOM 807 N N . LEU A 1 98 ? 2.885 -17.094 -12.336 1 96.19 98 LEU A N 1
ATOM 808 C CA . LEU A 1 98 ? 3.402 -18.094 -11.406 1 96.19 98 LEU A CA 1
ATOM 809 C C . LEU A 1 98 ? 4.371 -17.469 -10.414 1 96.19 98 LEU A C 1
ATOM 811 O O . LEU A 1 98 ? 4.359 -17.797 -9.227 1 96.19 98 LEU A O 1
ATOM 815 N N . ASP A 1 99 ? 5.125 -16.531 -10.836 1 93.62 99 ASP A N 1
ATOM 816 C CA . ASP A 1 99 ? 6.09 -15.836 -9.984 1 93.62 99 ASP A CA 1
ATOM 817 C C . ASP A 1 99 ? 5.391 -14.93 -8.977 1 93.62 99 ASP A C 1
ATOM 819 O O . ASP A 1 99 ? 6.004 -14.484 -8.008 1 93.62 99 ASP A O 1
ATOM 823 N N . SER A 1 100 ? 4.18 -14.664 -9.219 1 92.56 100 SER A N 1
ATOM 824 C CA . SER A 1 100 ? 3.439 -13.758 -8.352 1 92.56 100 SER A CA 1
ATOM 825 C C . SER A 1 100 ? 2.633 -14.516 -7.305 1 92.56 100 SER A C 1
ATOM 827 O O . SER A 1 100 ? 2.041 -13.914 -6.406 1 92.56 100 SER A O 1
ATOM 829 N N . LEU A 1 101 ? 2.621 -15.773 -7.359 1 93.56 101 LEU A N 1
ATOM 830 C CA . LEU A 1 101 ? 1.747 -16.578 -6.52 1 93.56 101 LEU A CA 1
ATOM 831 C C . LEU A 1 101 ? 2.166 -16.484 -5.055 1 93.56 101 LEU A C 1
ATOM 833 O O . LEU A 1 101 ? 1.319 -16.531 -4.16 1 93.56 101 LEU A O 1
ATOM 837 N N . ASP A 1 102 ? 3.482 -16.375 -4.809 1 91.69 102 ASP A N 1
ATOM 838 C CA . ASP A 1 102 ? 3.951 -16.266 -3.428 1 91.69 102 ASP A CA 1
ATOM 839 C C . ASP A 1 102 ? 3.32 -15.07 -2.719 1 91.69 102 ASP A C 1
ATOM 841 O O . ASP A 1 102 ? 2.857 -15.188 -1.583 1 91.69 102 ASP A O 1
ATOM 845 N N . SER A 1 103 ? 3.387 -13.992 -3.396 1 88.56 103 SER A N 1
ATOM 846 C CA . SER A 1 103 ? 2.824 -12.773 -2.822 1 88.56 103 SER A CA 1
ATOM 847 C C . SER A 1 103 ? 1.316 -12.898 -2.629 1 88.56 103 SER A C 1
ATOM 849 O O . SER A 1 103 ? 0.77 -12.414 -1.637 1 88.56 103 SER A O 1
ATOM 851 N N . LEU A 1 104 ? 0.667 -13.492 -3.578 1 89.5 104 LEU A N 1
ATOM 852 C CA . LEU A 1 104 ? -0.771 -13.703 -3.457 1 89.5 104 LEU A CA 1
ATOM 853 C C . LEU A 1 104 ? -1.094 -14.57 -2.244 1 89.5 104 LEU A C 1
ATOM 855 O O . LEU A 1 104 ? -2.01 -14.258 -1.479 1 89.5 104 LEU A O 1
ATOM 859 N N . HIS A 1 105 ? -0.36 -15.641 -2.094 1 90.25 105 HIS A N 1
ATOM 860 C CA . HIS A 1 105 ? -0.575 -16.531 -0.957 1 90.25 105 HIS A CA 1
ATOM 861 C C . HIS A 1 105 ? -0.314 -15.805 0.362 1 90.25 105 HIS A C 1
ATOM 863 O O . HIS A 1 105 ? -1.034 -16.016 1.341 1 90.25 105 HIS A O 1
ATOM 869 N N . TYR A 1 106 ? 0.694 -15.031 0.403 1 88.25 106 TYR A N 1
ATOM 870 C CA . TYR A 1 106 ? 0.97 -14.258 1.61 1 88.25 106 TYR A CA 1
ATOM 871 C C . TYR A 1 106 ? -0.198 -13.344 1.948 1 88.25 106 TYR A C 1
ATOM 873 O O . TYR A 1 106 ? -0.607 -13.25 3.107 1 88.25 106 TYR A O 1
ATOM 881 N N . PHE A 1 107 ? -0.702 -12.641 0.97 1 85.5 107 PHE A N 1
ATOM 882 C CA . PHE A 1 107 ? -1.834 -11.742 1.15 1 85.5 107 PHE A CA 1
ATOM 883 C C . PHE A 1 107 ? -3.035 -12.492 1.715 1 85.5 107 PHE A C 1
ATOM 885 O O . PHE A 1 107 ? -3.672 -12.023 2.666 1 85.5 107 PHE A O 1
ATOM 892 N N . ILE A 1 108 ? -3.283 -13.609 1.136 1 84.88 108 ILE A N 1
ATOM 893 C CA . ILE A 1 108 ? -4.426 -14.406 1.571 1 84.88 108 ILE A CA 1
ATOM 894 C C . ILE A 1 108 ? -4.23 -14.836 3.023 1 84.88 108 ILE A C 1
ATOM 896 O O . ILE A 1 108 ? -5.129 -14.672 3.852 1 84.88 108 ILE A O 1
ATOM 900 N N . ASP A 1 109 ? -3.086 -15.273 3.332 1 84.12 109 ASP A N 1
ATOM 901 C CA . ASP A 1 109 ? -2.803 -15.828 4.652 1 84.12 109 ASP A CA 1
ATOM 902 C C . ASP A 1 109 ? -2.781 -14.742 5.715 1 84.12 109 ASP A C 1
ATOM 904 O O . ASP A 1 109 ? -3.34 -14.914 6.801 1 84.12 109 ASP A O 1
ATOM 908 N N . HIS A 1 110 ? -2.18 -13.664 5.418 1 78.94 110 HIS A N 1
ATOM 909 C CA . HIS A 1 110 ? -1.845 -12.719 6.477 1 78.94 110 HIS A CA 1
ATOM 910 C C . HIS A 1 110 ? -2.807 -11.531 6.484 1 78.94 110 HIS A C 1
ATOM 912 O O . HIS A 1 110 ? -2.979 -10.875 7.512 1 78.94 110 HIS A O 1
ATOM 918 N N . VAL A 1 111 ? -3.311 -11.258 5.348 1 76.19 111 VAL A N 1
ATOM 919 C CA . VAL A 1 111 ? -4.156 -10.07 5.289 1 76.19 111 VAL A CA 1
ATOM 920 C C . VAL A 1 111 ? -5.625 -10.484 5.332 1 76.19 111 VAL A C 1
ATOM 922 O O . VAL A 1 111 ? -6.418 -9.906 6.086 1 76.19 111 VAL A O 1
ATOM 925 N N . VAL A 1 112 ? -5.98 -11.477 4.594 1 74.19 112 VAL A N 1
ATOM 926 C CA . VAL A 1 112 ? -7.383 -11.867 4.5 1 74.19 112 VAL A CA 1
ATOM 927 C C . VAL A 1 112 ? -7.773 -12.695 5.727 1 74.19 112 VAL A C 1
ATOM 929 O O . VAL A 1 112 ? -8.742 -12.375 6.414 1 74.19 112 VAL A O 1
ATOM 932 N N . TYR A 1 113 ? -6.949 -13.711 6.031 1 74.25 113 TYR A N 1
ATOM 933 C CA . TYR A 1 113 ? -7.352 -14.648 7.07 1 74.25 113 TYR A CA 1
ATOM 934 C C . TYR A 1 113 ? -6.586 -14.391 8.359 1 74.25 113 TYR A C 1
ATOM 936 O O . TYR A 1 113 ? -6.961 -14.891 9.422 1 74.25 113 TYR A O 1
ATOM 944 N N . GLN A 1 114 ? -5.613 -13.609 8.242 1 73.88 114 GLN A N 1
ATOM 945 C CA . GLN A 1 114 ? -4.793 -13.25 9.391 1 73.88 114 GLN A CA 1
ATOM 946 C C . GLN A 1 114 ? -4.293 -14.484 10.125 1 73.88 114 GLN A C 1
ATOM 948 O O . GLN A 1 114 ? -4.414 -14.578 11.352 1 73.88 114 GLN A O 1
ATOM 953 N N . THR A 1 115 ? -3.918 -15.445 9.422 1 73.5 115 THR A N 1
ATOM 954 C CA . THR A 1 115 ? -3.377 -16.688 9.961 1 73.5 115 THR A CA 1
ATOM 955 C C . THR A 1 115 ? -1.939 -16.891 9.5 1 73.5 115 THR A C 1
ATOM 957 O O . THR A 1 115 ? -1.459 -16.203 8.609 1 73.5 115 THR A O 1
ATOM 960 N N . LYS A 1 116 ? -1.302 -17.688 10.273 1 66.12 116 LYS A N 1
ATOM 961 C CA . LYS A 1 116 ? 0.09 -18 9.953 1 66.12 116 LYS A CA 1
ATOM 962 C C . LYS A 1 116 ? 0.19 -19.203 9.023 1 66.12 116 LYS A C 1
ATOM 964 O O . LYS A 1 116 ? 1.034 -20.078 9.227 1 66.12 116 LYS A O 1
ATOM 969 N N . LEU A 1 117 ? -0.679 -19.172 8.086 1 63.69 117 LEU A N 1
ATOM 970 C CA . LEU A 1 117 ? -0.588 -20.328 7.199 1 63.69 117 LEU A CA 1
ATOM 971 C C . LEU A 1 117 ? 0.55 -20.156 6.199 1 63.69 117 LEU A C 1
ATOM 973 O O . LEU A 1 117 ? 0.865 -19.031 5.797 1 63.69 117 LEU A O 1
ATOM 977 N N . ARG A 1 118 ? 1.315 -21.188 6.039 1 69.62 118 ARG A N 1
ATOM 978 C CA . ARG A 1 118 ? 2.484 -21.141 5.168 1 69.62 118 ARG A CA 1
ATOM 979 C C . ARG A 1 118 ? 2.172 -21.703 3.789 1 69.62 118 ARG A C 1
ATOM 981 O O . ARG A 1 118 ? 2.254 -22.906 3.576 1 69.62 118 ARG A O 1
ATOM 988 N N . GLY A 1 119 ? 1.796 -20.859 2.857 1 79.25 119 GLY A N 1
ATOM 989 C CA . GLY A 1 119 ? 1.572 -21.281 1.484 1 79.25 119 GLY A CA 1
ATOM 990 C C . GLY A 1 119 ? 2.848 -21.688 0.77 1 79.25 119 GLY A C 1
ATOM 991 O O . GLY A 1 119 ? 3.945 -21.531 1.31 1 79.25 119 GLY A O 1
ATOM 992 N N . PRO A 1 120 ? 2.666 -22.406 -0.28 1 90.12 120 PRO A N 1
ATOM 993 C CA . PRO A 1 120 ? 3.814 -22.828 -1.089 1 90.12 120 PRO A CA 1
ATOM 994 C C . PRO A 1 120 ? 4.535 -21.656 -1.745 1 90.12 120 PRO A C 1
ATOM 996 O O . PRO A 1 120 ? 4.074 -20.516 -1.659 1 90.12 120 PRO A O 1
ATOM 999 N N . SER A 1 121 ? 5.715 -21.953 -2.232 1 91.69 121 SER A N 1
ATOM 1000 C CA . SER A 1 121 ? 6.496 -20.969 -2.979 1 91.69 121 SER A CA 1
ATOM 1001 C C . SER A 1 121 ? 6.727 -21.422 -4.414 1 91.69 121 SER A C 1
ATOM 1003 O O . SER A 1 121 ? 6.848 -22.625 -4.68 1 91.69 121 SER A O 1
ATOM 1005 N N . PHE A 1 122 ? 6.762 -20.484 -5.293 1 94.38 122 PHE A N 1
ATOM 1006 C CA . PHE A 1 122 ? 6.902 -20.75 -6.723 1 94.38 122 PHE A CA 1
ATOM 1007 C C . PHE A 1 122 ? 8.023 -19.891 -7.316 1 94.38 122 PHE A C 1
ATOM 1009 O O . PHE A 1 122 ? 8.164 -18.719 -6.969 1 94.38 122 PHE A O 1
ATOM 1016 N N . ARG A 1 123 ? 8.82 -20.516 -8.195 1 93.5 123 ARG A N 1
ATOM 1017 C CA . ARG A 1 123 ? 9.859 -19.766 -8.906 1 93.5 123 ARG A CA 1
ATOM 1018 C C . ARG A 1 123 ? 10.055 -20.312 -10.32 1 93.5 123 ARG A C 1
ATOM 1020 O O . ARG A 1 123 ? 10.297 -21.516 -10.5 1 93.5 123 ARG A O 1
ATOM 1027 N N . CYS A 1 124 ? 9.977 -19.484 -11.25 1 94.19 124 CYS A N 1
ATOM 1028 C CA . CYS A 1 124 ? 10.148 -19.891 -12.633 1 94.19 124 CYS A CA 1
ATOM 1029 C C . CYS A 1 124 ? 11.578 -19.641 -13.109 1 94.19 124 CYS A C 1
ATOM 1031 O O . CYS A 1 124 ? 12.242 -18.719 -12.617 1 94.19 124 CYS A O 1
ATOM 1033 N N . GLU A 1 125 ? 12.039 -20.453 -13.961 1 92.25 125 GLU A N 1
ATOM 1034 C CA . GLU A 1 125 ? 13.312 -20.312 -14.664 1 92.25 125 GLU A CA 1
ATOM 1035 C C . GLU A 1 125 ? 13.141 -20.578 -16.156 1 92.25 125 GLU A C 1
ATOM 1037 O O . GLU A 1 125 ? 13.125 -21.719 -16.609 1 92.25 125 GLU A O 1
ATOM 1042 N N . PRO A 1 126 ? 13.086 -19.516 -16.859 1 91.38 126 PRO A N 1
ATOM 1043 C CA . PRO A 1 126 ? 12.969 -19.703 -18.312 1 91.38 126 PRO A CA 1
ATOM 1044 C C . PRO A 1 126 ? 14.188 -20.391 -18.922 1 91.38 126 PRO A C 1
ATOM 1046 O O . PRO A 1 126 ? 15.32 -20.125 -18.5 1 91.38 126 PRO A O 1
ATOM 1049 N N . GLN A 1 127 ? 13.922 -21.219 -19.859 1 90.75 127 GLN A N 1
ATOM 1050 C CA . GLN A 1 127 ? 14.984 -21.953 -20.531 1 90.75 127 GLN A CA 1
ATOM 1051 C C . GLN A 1 127 ? 15.188 -21.453 -21.953 1 90.75 127 GLN A C 1
ATOM 1053 O O . GLN A 1 127 ? 14.25 -20.938 -22.578 1 90.75 127 GLN A O 1
ATOM 1058 N N . PRO A 1 128 ? 16.375 -21.609 -22.469 1 87.12 128 PRO A N 1
ATOM 1059 C CA . PRO A 1 128 ? 16.672 -21.156 -23.828 1 87.12 128 PRO A CA 1
ATOM 1060 C C . PRO A 1 128 ? 15.789 -21.812 -24.875 1 87.12 128 PRO A C 1
ATOM 1062 O O . PRO A 1 128 ? 15.5 -21.219 -25.922 1 87.12 128 PRO A O 1
ATOM 1065 N N . ASP A 1 129 ? 15.367 -23 -24.656 1 88.69 129 ASP A N 1
ATOM 1066 C CA . ASP A 1 129 ? 14.586 -23.734 -25.656 1 88.69 129 ASP A CA 1
ATOM 1067 C C . ASP A 1 129 ? 13.117 -23.312 -25.609 1 88.69 129 ASP A C 1
ATOM 1069 O O . ASP A 1 129 ? 12.281 -23.906 -26.297 1 88.69 129 ASP A O 1
ATOM 1073 N N . GLY A 1 130 ? 12.789 -22.344 -24.719 1 87 130 GLY A N 1
ATOM 1074 C CA . GLY A 1 130 ? 11.43 -21.828 -24.672 1 87 130 GLY A CA 1
ATOM 1075 C C . GLY A 1 130 ? 10.594 -22.453 -23.578 1 87 130 GLY A C 1
ATOM 1076 O O . GLY A 1 130 ? 9.484 -22 -23.297 1 87 130 GLY A O 1
ATOM 1077 N N . THR A 1 131 ? 11.148 -23.469 -22.984 1 92.31 131 THR A N 1
ATOM 1078 C CA . THR A 1 131 ? 10.422 -24.094 -21.891 1 92.31 131 THR A CA 1
ATOM 1079 C C . THR A 1 131 ? 10.609 -23.297 -20.594 1 92.31 131 THR A C 1
ATOM 1081 O O . THR A 1 131 ? 11.453 -22.406 -20.531 1 92.31 131 THR A O 1
ATOM 1084 N N . LEU A 1 132 ? 9.711 -23.594 -19.656 1 94.81 132 LEU A N 1
ATOM 1085 C CA . LEU A 1 132 ? 9.75 -22.938 -18.359 1 94.81 132 LEU A CA 1
ATOM 1086 C C . LEU A 1 132 ? 9.914 -23.969 -17.25 1 94.81 132 LEU A C 1
ATOM 1088 O O . LEU A 1 132 ? 9.117 -24.906 -17.125 1 94.81 132 LEU A O 1
ATOM 1092 N N . LEU A 1 133 ? 10.984 -23.875 -16.531 1 96.31 133 LEU A N 1
ATOM 1093 C CA . LEU A 1 133 ? 11.109 -24.672 -15.312 1 96.31 133 LEU A CA 1
ATOM 1094 C C . LEU A 1 133 ? 10.383 -24.016 -14.148 1 96.31 133 LEU A C 1
ATOM 1096 O O . LEU A 1 133 ? 10.578 -22.828 -13.883 1 96.31 133 LEU A O 1
ATOM 1100 N N . LEU A 1 134 ? 9.531 -24.703 -13.516 1 97.06 134 LEU A N 1
ATOM 1101 C CA . LEU A 1 134 ? 8.805 -24.203 -12.352 1 97.06 134 LEU A CA 1
ATOM 1102 C C . LEU A 1 134 ? 9.234 -24.938 -11.086 1 97.06 134 LEU A C 1
ATOM 1104 O O . LEU A 1 134 ? 9.062 -26.156 -10.984 1 97.06 134 LEU A O 1
ATOM 1108 N N . HIS A 1 135 ? 9.852 -24.219 -10.203 1 95.12 135 HIS A N 1
ATOM 1109 C CA . HIS A 1 135 ? 10.203 -24.75 -8.891 1 95.12 135 HIS A CA 1
ATOM 1110 C C . HIS A 1 135 ? 9.07 -24.547 -7.887 1 95.12 135 HIS A C 1
ATOM 1112 O O . HIS A 1 135 ? 8.625 -23.422 -7.684 1 95.12 135 HIS A O 1
ATOM 1118 N N . TYR A 1 136 ? 8.617 -25.609 -7.387 1 95.5 136 TYR A N 1
ATOM 1119 C CA . TYR A 1 136 ? 7.559 -25.625 -6.383 1 95.5 136 TYR A CA 1
ATOM 1120 C C . TYR A 1 136 ? 8.094 -26.109 -5.039 1 95.5 136 TYR A C 1
ATOM 1122 O O . TYR A 1 136 ? 8.68 -27.188 -4.945 1 95.5 136 TYR A O 1
ATOM 1130 N N . TYR A 1 137 ? 7.902 -25.297 -3.994 1 90.88 137 TYR A N 1
ATOM 1131 C CA . TYR A 1 137 ? 8.312 -25.641 -2.639 1 90.88 137 TYR A CA 1
ATOM 1132 C C . TYR A 1 137 ? 7.105 -25.688 -1.703 1 90.88 137 TYR A C 1
ATOM 1134 O O . TYR A 1 137 ? 6.266 -24.797 -1.712 1 90.88 137 TYR A O 1
ATOM 1142 N N . SER A 1 138 ? 7.035 -26.734 -0.931 1 90.25 138 SER A N 1
ATOM 1143 C CA . SER A 1 138 ? 5.938 -26.844 0.022 1 90.25 138 SER A CA 1
ATOM 1144 C C . SER A 1 138 ? 6.355 -27.641 1.253 1 90.25 138 SER A C 1
ATOM 1146 O O . SER A 1 138 ? 7.098 -28.625 1.143 1 90.25 138 SER A O 1
ATOM 1148 N N . LYS A 1 139 ? 5.855 -27.266 2.342 1 85.5 139 LYS A N 1
ATOM 1149 C CA . LYS A 1 139 ? 6.059 -28.047 3.561 1 85.5 139 LYS A CA 1
ATOM 1150 C C . LYS A 1 139 ? 5.137 -29.266 3.6 1 85.5 139 LYS A C 1
ATOM 1152 O O . LYS A 1 139 ? 5.359 -30.188 4.371 1 85.5 139 LYS A O 1
ATOM 1157 N N . ARG A 1 140 ? 4.145 -29.188 2.848 1 86.62 140 ARG A N 1
ATOM 1158 C CA . ARG A 1 140 ? 3.203 -30.297 2.746 1 86.62 140 ARG A CA 1
ATOM 1159 C C . ARG A 1 140 ? 3.564 -31.219 1.583 1 86.62 140 ARG A C 1
ATOM 1161 O O . ARG A 1 140 ? 3.754 -30.75 0.456 1 86.62 140 ARG A O 1
ATOM 1168 N N . SER A 1 141 ? 3.598 -32.406 1.921 1 86.38 141 SER A N 1
ATOM 1169 C CA . SER A 1 141 ? 3.979 -33.406 0.9 1 86.38 141 SER A CA 1
ATOM 1170 C C . SER A 1 141 ? 2.758 -33.906 0.151 1 86.38 141 SER A C 1
ATOM 1172 O O . SER A 1 141 ? 1.705 -34.156 0.75 1 86.38 141 SER A O 1
ATOM 1174 N N . GLY A 1 142 ? 2.998 -34 -1.146 1 88.75 142 GLY A N 1
ATOM 1175 C CA . GLY A 1 142 ? 1.992 -34.719 -1.916 1 88.75 142 GLY A CA 1
ATOM 1176 C C . GLY A 1 142 ? 0.974 -33.812 -2.566 1 88.75 142 GLY A C 1
ATOM 1177 O O . GLY A 1 142 ? 0.069 -34.281 -3.264 1 88.75 142 GLY A O 1
ATOM 1178 N N . LEU A 1 143 ? 1.115 -32.594 -2.514 1 92.94 143 LEU A N 1
ATOM 1179 C CA . LEU A 1 143 ? 0.11 -31.656 -3.031 1 92.94 143 LEU A CA 1
ATOM 1180 C C . LEU A 1 143 ? 0.512 -31.141 -4.406 1 92.94 143 LEU A C 1
ATOM 1182 O O . LEU A 1 143 ? -0.286 -30.484 -5.086 1 92.94 143 LEU A O 1
ATOM 1186 N N . TYR A 1 144 ? 1.657 -31.5 -4.949 1 94.75 144 TYR A N 1
ATOM 1187 C CA . TYR A 1 144 ? 2.256 -30.922 -6.148 1 94.75 144 TYR A CA 1
ATOM 1188 C C . TYR A 1 144 ? 1.365 -31.141 -7.363 1 94.75 144 TYR A C 1
ATOM 1190 O 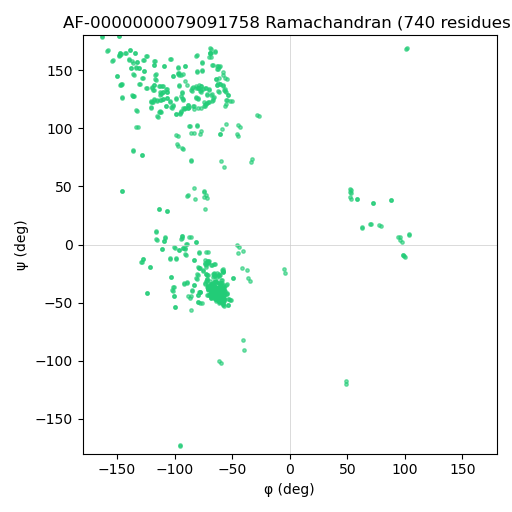O . TYR A 1 144 ? 1.374 -30.344 -8.305 1 94.75 144 TYR A O 1
ATOM 1198 N N . PRO A 1 145 ? 0.511 -32.188 -7.379 1 96.44 145 PRO A N 1
ATOM 1199 C CA . PRO A 1 145 ? -0.324 -32.344 -8.57 1 96.44 145 PRO A CA 1
ATOM 1200 C C . PRO A 1 145 ? -1.331 -31.219 -8.75 1 96.44 145 PRO A C 1
ATOM 1202 O O . PRO A 1 145 ? -1.787 -30.969 -9.867 1 96.44 145 PRO A O 1
ATOM 1205 N N . ILE A 1 146 ? -1.707 -30.562 -7.668 1 96.75 146 ILE A N 1
ATOM 1206 C CA . ILE A 1 146 ? -2.604 -29.406 -7.758 1 96.75 146 ILE A CA 1
ATOM 1207 C C . ILE A 1 146 ? -2.02 -28.375 -8.719 1 96.75 146 ILE A C 1
ATOM 1209 O O . ILE A 1 146 ? -2.758 -27.734 -9.469 1 96.75 146 ILE A O 1
ATOM 1213 N N . VAL A 1 147 ? -0.69 -28.297 -8.711 1 97.75 147 VAL A N 1
ATOM 1214 C CA . VAL A 1 147 ? 0.02 -27.281 -9.492 1 97.75 147 VAL A CA 1
ATOM 1215 C C . VAL A 1 147 ? -0.187 -27.547 -10.984 1 97.75 147 VAL A C 1
ATOM 1217 O O . VAL A 1 147 ? -0.388 -26.609 -11.758 1 97.75 147 VAL A O 1
ATOM 1220 N N . LYS A 1 148 ? -0.177 -28.781 -11.344 1 97.62 148 LYS A N 1
ATOM 1221 C CA . LYS A 1 148 ? -0.387 -29.141 -12.742 1 97.62 148 LYS A CA 1
ATOM 1222 C C . LYS A 1 148 ? -1.756 -28.688 -13.234 1 97.62 148 LYS A C 1
ATOM 1224 O O . LYS A 1 148 ? -1.871 -28.109 -14.32 1 97.62 148 LYS A O 1
ATOM 1229 N N . GLY A 1 149 ? -2.771 -28.984 -12.453 1 97.69 149 GLY A N 1
ATOM 1230 C CA . GLY A 1 149 ? -4.113 -28.547 -12.812 1 97.69 149 GLY A CA 1
ATOM 1231 C C . GLY A 1 149 ? -4.254 -27.031 -12.875 1 97.69 149 GLY A C 1
ATOM 1232 O O . GLY A 1 149 ? -4.852 -26.5 -13.812 1 97.69 149 GLY A O 1
ATOM 1233 N N . VAL A 1 150 ? -3.689 -26.344 -11.875 1 97.88 150 VAL A N 1
ATOM 1234 C CA . VAL A 1 150 ? -3.762 -24.891 -11.789 1 97.88 150 VAL A CA 1
ATOM 1235 C C . VAL A 1 150 ? -3.094 -24.281 -13.016 1 97.88 150 VAL A C 1
ATOM 1237 O O . VAL A 1 150 ? -3.684 -23.422 -13.688 1 97.88 150 VAL A O 1
ATOM 1240 N N . VAL A 1 151 ? -1.881 -24.734 -13.32 1 98 151 VAL A N 1
ATOM 1241 C CA . VAL A 1 151 ? -1.079 -24.141 -14.383 1 98 151 VAL A CA 1
ATOM 1242 C C . VAL A 1 151 ? -1.771 -24.344 -15.727 1 98 151 VAL A C 1
ATOM 1244 O O . VAL A 1 151 ? -1.852 -23.422 -16.531 1 98 151 VAL A O 1
ATOM 1247 N N . ARG A 1 152 ? -2.264 -25.484 -15.961 1 97.19 152 ARG A N 1
ATOM 1248 C CA . ARG A 1 152 ? -2.947 -25.781 -17.219 1 97.19 152 ARG A CA 1
ATOM 1249 C C . ARG A 1 152 ? -4.172 -24.891 -17.391 1 97.19 152 ARG A C 1
ATOM 1251 O O . ARG A 1 152 ? -4.406 -24.344 -18.469 1 97.19 152 ARG A O 1
ATOM 1258 N N . GLU A 1 153 ? -4.965 -24.797 -16.359 1 97.56 153 GLU A N 1
ATOM 1259 C CA . GLU A 1 153 ? -6.188 -24.016 -16.438 1 97.56 153 GLU A CA 1
ATOM 1260 C C . GLU A 1 153 ? -5.879 -22.531 -16.609 1 97.56 153 GLU A C 1
ATOM 1262 O O . GLU A 1 153 ? -6.562 -21.828 -17.344 1 97.56 153 GLU A O 1
ATOM 1267 N N . VAL A 1 154 ? -4.891 -22.031 -15.906 1 97.56 154 VAL A N 1
ATOM 1268 C CA . VAL A 1 154 ? -4.48 -20.641 -16.016 1 97.56 154 VAL A CA 1
ATOM 1269 C C . VAL A 1 154 ? -3.996 -20.359 -17.438 1 97.56 154 VAL A C 1
ATOM 1271 O O . VAL A 1 154 ? -4.387 -19.359 -18.062 1 97.56 154 VAL A O 1
ATOM 1274 N N . ALA A 1 155 ? -3.133 -21.234 -17.953 1 96.75 155 ALA A N 1
ATOM 1275 C CA . ALA A 1 155 ? -2.633 -21.094 -19.328 1 96.75 155 ALA A CA 1
ATOM 1276 C C . ALA A 1 155 ? -3.781 -21 -20.328 1 96.75 155 ALA A C 1
ATOM 1278 O O . ALA A 1 155 ? -3.783 -20.141 -21.203 1 96.75 155 ALA A O 1
ATOM 1279 N N . ARG A 1 156 ? -4.734 -21.797 -20.125 1 95.31 156 ARG A N 1
ATOM 1280 C CA . ARG A 1 156 ? -5.848 -21.891 -21.062 1 95.31 156 ARG A CA 1
ATOM 1281 C C . ARG A 1 156 ? -6.801 -20.703 -20.906 1 95.31 156 ARG A C 1
ATOM 1283 O O . ARG A 1 156 ? -7.121 -20.016 -21.875 1 95.31 156 ARG A O 1
ATOM 1290 N N . ARG A 1 157 ? -7.227 -20.406 -19.734 1 95.44 157 ARG A N 1
ATOM 1291 C CA . ARG A 1 157 ? -8.32 -19.469 -19.484 1 95.44 157 ARG A CA 1
ATOM 1292 C C . ARG A 1 157 ? -7.816 -18.031 -19.5 1 95.44 157 ARG A C 1
ATOM 1294 O O . ARG A 1 157 ? -8.547 -17.109 -19.875 1 95.44 157 ARG A O 1
ATOM 1301 N N . ILE A 1 158 ? -6.672 -17.859 -19.047 1 95.19 158 ILE A N 1
ATOM 1302 C CA . ILE A 1 158 ? -6.203 -16.484 -18.844 1 95.19 158 ILE A CA 1
ATOM 1303 C C . ILE A 1 158 ? -5.281 -16.094 -20 1 95.19 158 ILE A C 1
ATOM 1305 O O . ILE A 1 158 ? -5.336 -14.961 -20.484 1 95.19 158 ILE A O 1
ATOM 1309 N N . TYR A 1 159 ? -4.492 -17.016 -20.484 1 94.38 159 TYR A N 1
ATOM 1310 C CA . TYR A 1 159 ? -3.479 -16.625 -21.453 1 94.38 159 TYR A CA 1
ATOM 1311 C C . TYR A 1 159 ? -3.738 -17.266 -22.812 1 94.38 159 TYR A C 1
ATOM 1313 O O . TYR A 1 159 ? -2.916 -17.172 -23.719 1 94.38 159 TYR A O 1
ATOM 1321 N N . ASP A 1 160 ? -4.855 -18 -22.969 1 93.06 160 ASP A N 1
ATOM 1322 C CA . ASP A 1 160 ? -5.301 -18.594 -24.234 1 93.06 160 ASP A CA 1
ATOM 1323 C C . ASP A 1 160 ? -4.188 -19.438 -24.859 1 93.06 160 ASP A C 1
ATOM 1325 O O . ASP A 1 160 ? -3.865 -19.25 -26.047 1 93.06 160 ASP A O 1
ATOM 1329 N N . THR A 1 161 ? -3.553 -20.219 -24.062 1 92.56 161 THR A N 1
ATOM 1330 C CA . THR A 1 161 ? -2.498 -21.109 -24.547 1 92.56 161 THR A CA 1
ATOM 1331 C C . THR A 1 161 ? -2.627 -22.484 -23.906 1 92.56 161 THR A C 1
ATOM 1333 O O . THR A 1 161 ? -3.314 -22.656 -22.906 1 92.56 161 THR A O 1
ATOM 1336 N N . GLU A 1 162 ? -2.061 -23.438 -24.562 1 94.69 162 GLU A N 1
ATOM 1337 C CA . GLU A 1 162 ? -2.031 -24.812 -24.062 1 94.69 162 GLU A CA 1
ATOM 1338 C C . GLU A 1 162 ? -0.615 -25.219 -23.672 1 94.69 162 GLU A C 1
ATOM 1340 O O . GLU A 1 162 ? 0.348 -24.891 -24.359 1 94.69 162 GLU A O 1
ATOM 1345 N N . VAL A 1 163 ? -0.583 -25.875 -22.516 1 96.19 163 VAL A N 1
ATOM 1346 C CA . VAL A 1 163 ? 0.742 -26.281 -22.047 1 96.19 163 VAL A CA 1
ATOM 1347 C C . VAL A 1 163 ? 0.715 -27.734 -21.594 1 96.19 163 VAL A C 1
ATOM 1349 O O . VAL A 1 163 ? -0.345 -28.266 -21.25 1 96.19 163 VAL A O 1
ATOM 1352 N N . VAL A 1 164 ? 1.867 -28.375 -21.688 1 95.75 164 VAL A N 1
ATOM 1353 C CA . VAL A 1 164 ? 2.098 -29.688 -21.094 1 95.75 164 VAL A CA 1
ATOM 1354 C C . VAL A 1 164 ? 3.129 -29.578 -19.984 1 95.75 164 VAL A C 1
ATOM 1356 O O . VAL A 1 164 ? 4.125 -28.859 -20.109 1 95.75 164 VAL A O 1
ATOM 1359 N N . MET A 1 165 ? 2.795 -30.25 -18.922 1 96.38 165 MET A N 1
ATOM 1360 C CA . MET A 1 165 ? 3.689 -30.203 -17.781 1 96.38 165 MET A CA 1
ATOM 1361 C C . MET A 1 165 ? 4.207 -31.594 -17.422 1 96.38 165 MET A C 1
ATOM 1363 O O . MET A 1 165 ? 3.441 -32.562 -17.422 1 96.38 165 MET A O 1
ATOM 1367 N N . LYS A 1 166 ? 5.488 -31.625 -17.172 1 96.06 166 LYS A N 1
ATOM 1368 C CA . LYS A 1 166 ? 6.121 -32.844 -16.703 1 96.06 166 LYS A CA 1
ATOM 1369 C C . LYS A 1 166 ? 6.938 -32.594 -15.438 1 96.06 166 LYS A C 1
ATOM 1371 O O . LYS A 1 166 ? 7.551 -31.531 -15.289 1 96.06 166 LYS A O 1
ATOM 1376 N N . VAL A 1 167 ? 6.922 -33.594 -14.523 1 96.19 167 VAL A N 1
ATOM 1377 C CA . VAL A 1 167 ? 7.773 -33.5 -13.344 1 96.19 167 VAL A CA 1
ATOM 1378 C C . VAL A 1 167 ? 9.203 -33.906 -13.703 1 96.19 167 VAL A C 1
ATOM 1380 O O . VAL A 1 167 ? 9.453 -35.031 -14.117 1 96.19 167 VAL A O 1
ATOM 1383 N N . GLN A 1 168 ? 10.008 -33.031 -13.555 1 95.06 168 GLN A N 1
ATOM 1384 C CA . GLN A 1 168 ? 11.414 -33.281 -13.859 1 95.06 168 GLN A CA 1
ATOM 1385 C C . GLN A 1 168 ? 12.141 -33.875 -12.641 1 95.06 168 GLN A C 1
ATOM 1387 O O . GLN A 1 168 ? 12.992 -34.75 -12.781 1 95.06 168 GLN A O 1
ATOM 1392 N N . GLU A 1 169 ? 11.883 -33.25 -11.531 1 94.69 169 GLU A N 1
ATOM 1393 C CA . GLU A 1 169 ? 12.539 -33.656 -10.297 1 94.69 169 GLU A CA 1
ATOM 1394 C C . GLU A 1 169 ? 11.609 -33.469 -9.094 1 94.69 169 GLU A C 1
ATOM 1396 O O . GLU A 1 169 ? 10.82 -32.531 -9.047 1 94.69 169 GLU A O 1
ATOM 1401 N N . ARG A 1 170 ? 11.625 -34.406 -8.242 1 92.94 170 ARG A N 1
ATOM 1402 C CA . ARG A 1 170 ? 10.93 -34.344 -6.961 1 92.94 170 ARG A CA 1
ATOM 1403 C C . ARG A 1 170 ? 11.836 -34.781 -5.816 1 92.94 170 ARG A C 1
ATOM 1405 O O . ARG A 1 170 ? 12.336 -35.906 -5.801 1 92.94 170 ARG A O 1
ATOM 1412 N N . LYS A 1 171 ? 12.102 -33.812 -4.949 1 88.69 171 LYS A N 1
ATOM 1413 C CA . LYS A 1 171 ? 13.016 -34.125 -3.854 1 88.69 171 LYS A CA 1
ATOM 1414 C C . LYS A 1 171 ? 12.508 -33.531 -2.537 1 88.69 171 LYS A C 1
ATOM 1416 O O . LYS A 1 171 ? 11.648 -32.656 -2.531 1 88.69 171 LYS A O 1
ATOM 1421 N N . GLN A 1 172 ? 12.914 -34.219 -1.543 1 81.81 172 GLN A N 1
ATOM 1422 C CA . GLN A 1 172 ? 12.727 -33.656 -0.209 1 81.81 172 GLN A CA 1
ATOM 1423 C C . GLN A 1 172 ? 13.969 -32.906 0.243 1 81.81 172 GLN A C 1
ATOM 1425 O O . GLN A 1 172 ? 15.078 -33.469 0.254 1 81.81 172 GLN A O 1
ATOM 1430 N N . GLU A 1 173 ? 13.766 -31.625 0.376 1 74.12 173 GLU A N 1
ATOM 1431 C CA . GLU A 1 173 ? 14.883 -30.797 0.81 1 74.12 173 GLU A CA 1
ATOM 1432 C C . GLU A 1 173 ? 14.883 -30.609 2.326 1 74.12 173 GLU A C 1
ATOM 1434 O O . GLU A 1 173 ? 13.828 -30.391 2.928 1 74.12 173 GLU A O 1
ATOM 1439 N N . HIS A 1 174 ? 15.992 -30.938 2.844 1 68.38 174 HIS A N 1
ATOM 1440 C CA . HIS A 1 174 ? 16.172 -30.719 4.273 1 68.38 174 HIS A CA 1
ATOM 1441 C C . HIS A 1 174 ? 16.906 -29.422 4.547 1 68.38 174 HIS A C 1
ATOM 1443 O O . HIS A 1 174 ? 18.109 -29.312 4.273 1 68.38 174 HIS A O 1
ATOM 1449 N N . LEU A 1 175 ? 16.172 -28.516 4.562 1 62.72 175 LEU A N 1
ATOM 1450 C CA . LEU A 1 175 ? 16.781 -27.266 4.992 1 62.72 175 LEU A CA 1
ATOM 1451 C C . LEU A 1 175 ? 16.812 -27.172 6.512 1 62.72 175 LEU A C 1
ATOM 1453 O O . LEU A 1 175 ? 15.844 -26.703 7.133 1 62.72 175 LEU A O 1
ATOM 1457 N N . ASP A 1 176 ? 17.875 -27.516 7.086 1 58.88 176 ASP A N 1
ATOM 1458 C CA . ASP A 1 176 ? 17.984 -27.641 8.539 1 58.88 176 ASP A CA 1
ATOM 1459 C C . ASP A 1 176 ? 16.828 -28.453 9.109 1 58.88 176 ASP A C 1
ATOM 1461 O O . ASP A 1 176 ? 16.625 -29.609 8.727 1 58.88 176 ASP A O 1
ATOM 1465 N N . ALA A 1 177 ? 16.062 -27.781 10 1 56.75 177 ALA A N 1
ATOM 1466 C CA . ALA A 1 177 ? 14.961 -28.453 10.68 1 56.75 177 ALA A CA 1
ATOM 1467 C C . ALA A 1 177 ? 13.688 -28.422 9.836 1 56.75 177 ALA A C 1
ATOM 1469 O O . ALA A 1 177 ? 12.656 -28.969 10.234 1 56.75 177 ALA A O 1
ATOM 1470 N N . PHE A 1 178 ? 13.914 -27.891 8.57 1 66.44 178 PHE A N 1
ATOM 1471 C CA . PHE A 1 178 ? 12.703 -27.734 7.773 1 66.44 178 PHE A CA 1
ATOM 1472 C C . PHE A 1 178 ? 12.719 -28.672 6.578 1 66.44 178 PHE A C 1
ATOM 1474 O O . PHE A 1 178 ? 13.734 -28.797 5.887 1 66.44 178 PHE A O 1
ATOM 1481 N N . VAL A 1 179 ? 11.781 -29.625 6.621 1 66.56 179 VAL A N 1
ATOM 1482 C CA . VAL A 1 179 ? 11.625 -30.469 5.445 1 66.56 179 VAL A CA 1
ATOM 1483 C C . VAL A 1 179 ? 10.633 -29.828 4.477 1 66.56 179 VAL A C 1
ATOM 1485 O O . VAL A 1 179 ? 9.5 -29.516 4.848 1 66.56 179 VAL A O 1
ATOM 1488 N N . THR A 1 180 ? 11.203 -29.531 3.324 1 82.5 180 THR A N 1
ATOM 1489 C CA . THR A 1 180 ? 10.383 -28.922 2.283 1 82.5 180 THR A CA 1
ATOM 1490 C C . THR A 1 180 ? 10.375 -29.781 1.025 1 82.5 180 THR A C 1
ATOM 1492 O O . THR A 1 180 ? 11.414 -30.328 0.64 1 82.5 180 THR A O 1
ATOM 1495 N N . GLU A 1 181 ? 9.203 -30.188 0.587 1 90.38 181 GLU A N 1
ATOM 1496 C CA . GLU A 1 181 ? 9.125 -30.828 -0.725 1 90.38 181 GLU A CA 1
ATOM 1497 C C . GLU A 1 181 ? 9.461 -29.828 -1.838 1 90.38 181 GLU A C 1
ATOM 1499 O O . GLU A 1 181 ? 8.945 -28.719 -1.859 1 90.38 181 GLU A O 1
ATOM 1504 N N . HIS A 1 182 ? 10.43 -30.203 -2.635 1 92.56 182 HIS A N 1
ATOM 1505 C CA . HIS A 1 182 ? 10.828 -29.406 -3.797 1 92.56 182 HIS A CA 1
ATOM 1506 C C . HIS A 1 182 ? 10.555 -30.172 -5.094 1 92.56 182 HIS A C 1
ATOM 1508 O O . HIS A 1 182 ? 11.156 -31.219 -5.336 1 92.56 182 HIS A O 1
ATOM 1514 N N . VAL A 1 183 ? 9.617 -29.719 -5.844 1 96.19 183 VAL A N 1
ATOM 1515 C CA . VAL A 1 183 ? 9.281 -30.328 -7.125 1 96.19 183 VAL A CA 1
ATOM 1516 C C . VAL A 1 183 ? 9.625 -29.375 -8.266 1 96.19 183 VAL A C 1
ATOM 1518 O O . VAL A 1 183 ? 9.312 -28.188 -8.195 1 96.19 183 VAL A O 1
ATOM 1521 N N . VAL A 1 184 ? 10.305 -29.859 -9.258 1 96.62 184 VAL A N 1
ATOM 1522 C CA . VAL A 1 184 ? 10.625 -29.078 -10.445 1 96.62 184 VAL A CA 1
ATOM 1523 C C . VAL A 1 184 ? 9.797 -29.562 -11.633 1 96.62 184 VAL A C 1
ATOM 1525 O O . VAL A 1 184 ? 9.875 -30.75 -12 1 96.62 184 VAL A O 1
ATOM 1528 N N . PHE A 1 185 ? 9.008 -28.719 -12.172 1 97.88 185 PHE A N 1
ATOM 1529 C CA . PHE A 1 185 ? 8.211 -29.016 -13.352 1 97.88 185 PHE A CA 1
ATOM 1530 C C . PHE A 1 185 ? 8.844 -28.422 -14.602 1 97.88 185 PHE A C 1
ATOM 1532 O O . PHE A 1 185 ? 9.461 -27.359 -14.539 1 97.88 185 PHE A O 1
ATOM 1539 N N . ILE A 1 186 ? 8.711 -29.109 -15.688 1 97.25 186 ILE A N 1
ATOM 1540 C CA . ILE A 1 186 ? 8.984 -28.531 -17 1 97.25 186 ILE A CA 1
ATOM 1541 C C . ILE A 1 186 ? 7.668 -28.219 -17.703 1 97.25 186 ILE A C 1
ATOM 1543 O O . ILE A 1 186 ? 6.824 -29.109 -17.875 1 97.25 186 ILE A O 1
ATOM 1547 N N . ILE A 1 187 ? 7.484 -27.031 -18.062 1 97.06 187 ILE A N 1
ATOM 1548 C CA . ILE A 1 187 ? 6.289 -26.578 -18.781 1 97.06 187 ILE A CA 1
ATOM 1549 C C . ILE A 1 187 ? 6.633 -26.297 -20.234 1 97.06 187 ILE A C 1
ATOM 1551 O O . ILE A 1 187 ? 7.516 -25.484 -20.531 1 97.06 187 ILE A O 1
ATOM 1555 N N . SER A 1 188 ? 5.934 -26.891 -21.109 1 95.12 188 SER A N 1
ATOM 1556 C CA . SER A 1 188 ? 6.133 -26.703 -22.547 1 95.12 188 SER A CA 1
ATOM 1557 C C . SER A 1 188 ? 4.848 -26.25 -23.234 1 95.12 188 SER A C 1
ATOM 1559 O O . SER A 1 188 ? 3.768 -26.766 -22.938 1 95.12 188 SER A O 1
ATOM 1561 N N . GLN A 1 189 ? 5.051 -25.281 -24.062 1 92.44 189 GLN A N 1
ATOM 1562 C CA . GLN A 1 189 ? 3.902 -24.812 -24.844 1 92.44 189 GLN A CA 1
ATOM 1563 C C . GLN A 1 189 ? 3.58 -25.766 -25.984 1 92.44 189 GLN A C 1
ATOM 1565 O O . GLN A 1 189 ? 4.484 -26.281 -26.641 1 92.44 189 GLN A O 1
ATOM 1570 N N . VAL A 1 190 ? 2.256 -26 -26.125 1 87.94 190 VAL A N 1
ATOM 1571 C CA . VAL A 1 190 ? 1.797 -26.859 -27.203 1 87.94 190 VAL A CA 1
ATOM 1572 C C . VAL A 1 190 ? 1.39 -26 -28.406 1 87.94 190 VAL A C 1
ATOM 1574 O O . VAL A 1 190 ? 0.671 -25.016 -28.25 1 87.94 190 VAL A O 1
ATOM 1577 N N . GLU A 1 191 ? 2.096 -26.062 -29.516 1 75.38 191 GLU A N 1
ATOM 1578 C CA . GLU A 1 191 ? 1.771 -25.312 -30.734 1 75.38 191 GLU A CA 1
ATOM 1579 C C . GLU A 1 191 ? 0.391 -25.688 -31.266 1 75.38 191 GLU A C 1
ATOM 1581 O O . GLU A 1 191 ? 0.058 -26.875 -31.359 1 75.38 191 GLU A O 1
ATOM 1586 N N . THR A 1 192 ? -0.579 -24.891 -30.875 1 63.12 192 THR A N 1
ATOM 1587 C CA . THR A 1 192 ? -1.871 -25.172 -31.484 1 63.12 192 THR A CA 1
ATOM 1588 C C . THR A 1 192 ? -1.882 -24.75 -32.969 1 63.12 192 THR A C 1
ATOM 1590 O O . THR A 1 192 ? -1.21 -23.797 -33.344 1 63.12 192 THR A O 1
ATOM 1593 N N . ALA A 1 193 ? -2.139 -25.656 -33.875 1 53.28 193 ALA A N 1
ATOM 1594 C CA . ALA A 1 193 ? -2.201 -25.531 -35.344 1 53.28 193 ALA A CA 1
ATOM 1595 C C . ALA A 1 193 ? -2.801 -24.188 -35.75 1 53.28 193 ALA A C 1
ATOM 1597 O O . ALA A 1 193 ? -2.816 -23.828 -36.938 1 53.28 193 ALA A O 1
ATOM 1598 N N . GLY A 1 194 ? -3.688 -23.547 -34.969 1 50.59 194 GLY A N 1
ATOM 1599 C CA . GLY A 1 194 ? -4.359 -22.453 -35.656 1 50.59 194 GLY A CA 1
ATOM 1600 C C . GLY A 1 194 ? -3.586 -21.141 -35.562 1 50.59 194 GLY A C 1
ATOM 1601 O O . GLY A 1 194 ? -2.869 -20.906 -34.594 1 50.59 194 GLY A O 1
ATOM 1602 N N . GLY A 1 195 ? -3.105 -20.5 -36.719 1 48.31 195 GLY A N 1
ATOM 1603 C CA . GLY A 1 195 ? -2.463 -19.312 -37.25 1 48.31 195 GLY A CA 1
ATOM 1604 C C . GLY A 1 195 ? -2.225 -18.219 -36.25 1 48.31 195 GLY A C 1
ATOM 1605 O O . GLY A 1 195 ? -1.771 -17.125 -36.594 1 48.31 195 GLY A O 1
ATOM 1606 N N . HIS A 1 196 ? -2.934 -18.188 -35.156 1 51.97 196 HIS A N 1
ATOM 1607 C CA . HIS A 1 196 ? -2.701 -17 -34.344 1 51.97 196 HIS A CA 1
ATOM 1608 C C . HIS A 1 196 ? -1.476 -17.156 -33.438 1 51.97 196 HIS A C 1
ATOM 1610 O O . HIS A 1 196 ? -1.249 -18.234 -32.906 1 51.97 196 HIS A O 1
ATOM 1616 N N . PRO A 1 197 ? -0.519 -16.359 -33.594 1 52.44 197 PRO A N 1
ATOM 1617 C CA . PRO A 1 197 ? 0.688 -16.406 -32.781 1 52.44 197 PRO A CA 1
ATOM 1618 C C . PRO A 1 197 ? 0.375 -16.578 -31.281 1 52.44 197 PRO A C 1
ATOM 1620 O O . PRO A 1 197 ? -0.427 -15.82 -30.719 1 52.44 197 PRO A O 1
ATOM 1623 N N . ASN A 1 198 ? 0.521 -17.719 -30.734 1 62.19 198 ASN A N 1
ATOM 1624 C CA . ASN A 1 198 ? 0.332 -18 -29.312 1 62.19 198 ASN A CA 1
ATOM 1625 C C . ASN A 1 198 ? 1.198 -17.109 -28.438 1 62.19 198 ASN A C 1
ATOM 1627 O O . ASN A 1 198 ? 2.381 -16.906 -28.719 1 62.19 198 ASN A O 1
ATOM 1631 N N . LYS A 1 199 ? 0.65 -16.344 -27.578 1 68.25 199 LYS A N 1
ATOM 1632 C CA . LYS A 1 199 ? 1.429 -15.562 -26.625 1 68.25 199 LYS A CA 1
ATOM 1633 C C . LYS A 1 199 ? 2.422 -16.453 -25.875 1 68.25 199 LYS A C 1
ATOM 1635 O O . LYS A 1 199 ? 2.059 -17.516 -25.391 1 68.25 199 LYS A O 1
ATOM 1640 N N . ALA A 1 200 ? 3.666 -16.109 -25.938 1 77.5 200 ALA A N 1
ATOM 1641 C CA . ALA A 1 200 ? 4.727 -16.859 -25.25 1 77.5 200 ALA A CA 1
ATOM 1642 C C . ALA A 1 200 ? 4.438 -16.969 -23.766 1 77.5 200 ALA A C 1
ATOM 1644 O O . ALA A 1 200 ? 3.896 -16.047 -23.156 1 77.5 200 ALA A O 1
ATOM 1645 N N . ILE A 1 201 ? 4.762 -18.078 -23.141 1 83.56 201 ILE A N 1
ATOM 1646 C CA . ILE A 1 201 ? 4.512 -18.328 -21.719 1 83.56 201 ILE A CA 1
ATOM 1647 C C . ILE A 1 201 ? 5.48 -17.5 -20.875 1 83.56 201 ILE A C 1
ATOM 1649 O O . ILE A 1 201 ? 5.273 -17.344 -19.672 1 83.56 201 ILE A O 1
ATOM 1653 N N . SER A 1 202 ? 6.617 -17.031 -21.531 1 78.5 202 SER A N 1
ATOM 1654 C CA . SER A 1 202 ? 7.586 -16.156 -20.875 1 78.5 202 SER A CA 1
ATOM 1655 C C . SER A 1 202 ? 7.988 -15 -21.781 1 78.5 202 SER A C 1
ATOM 1657 O O . SER A 1 202 ? 8.25 -15.188 -22.969 1 78.5 202 SER A O 1
ATOM 1659 N N . SER A 1 203 ? 7.906 -13.773 -21.297 1 65.19 203 SER A N 1
ATOM 1660 C CA . SER A 1 203 ? 8.297 -12.594 -22.062 1 65.19 203 SER A CA 1
ATOM 1661 C C . SER A 1 203 ? 9.703 -12.133 -21.688 1 65.19 203 SER A C 1
ATOM 1663 O O . SER A 1 203 ? 10.211 -11.164 -22.25 1 65.19 203 SER A O 1
ATOM 1665 N N . ARG A 1 204 ? 10.492 -12.438 -20.719 1 58.41 204 ARG A N 1
ATOM 1666 C CA . ARG A 1 204 ? 11.734 -11.922 -20.156 1 58.41 204 ARG A CA 1
ATOM 1667 C C . ARG A 1 204 ? 12.891 -12.078 -21.141 1 58.41 204 ARG A C 1
ATOM 1669 O O . ARG A 1 204 ? 13.977 -11.531 -20.922 1 58.41 204 ARG A O 1
ATOM 1676 N N . VAL A 1 205 ? 13.078 -12.875 -22.047 1 45.25 205 VAL A N 1
ATOM 1677 C CA . VAL A 1 205 ? 14.352 -13.055 -22.719 1 45.25 205 VAL A CA 1
ATOM 1678 C C . VAL A 1 205 ? 14.75 -11.766 -23.438 1 45.25 205 VAL A C 1
ATOM 1680 O O . VAL A 1 205 ? 15.93 -11.539 -23.719 1 45.25 205 VAL A O 1
ATOM 1683 N N . GLU A 1 206 ? 14.031 -10.828 -23.922 1 44 206 GLU A N 1
ATOM 1684 C CA . GLU A 1 206 ? 14.539 -9.852 -24.891 1 44 206 GLU A CA 1
ATOM 1685 C C . GLU A 1 206 ? 15.242 -8.695 -24.172 1 44 206 GLU A C 1
ATOM 1687 O O . GLU A 1 206 ? 15.969 -7.926 -24.812 1 44 206 GLU A O 1
ATOM 1692 N N . GLN A 1 207 ? 14.93 -8.133 -23.125 1 44.53 207 GLN A N 1
ATOM 1693 C CA . GLN A 1 207 ? 14.914 -6.688 -22.938 1 44.53 207 GLN A CA 1
ATOM 1694 C C . GLN A 1 207 ? 16.297 -6.172 -22.547 1 44.53 207 GLN A C 1
ATOM 1696 O O . GLN A 1 207 ? 16.578 -4.977 -22.672 1 44.53 207 GLN A O 1
ATOM 1701 N N . LEU A 1 208 ? 17.062 -6.508 -21.547 1 44.44 208 LEU A N 1
ATOM 1702 C CA . LEU A 1 208 ? 17.688 -5.5 -20.688 1 44.44 208 LEU A CA 1
ATOM 1703 C C . LEU A 1 208 ? 18.969 -4.973 -21.312 1 44.44 208 LEU A C 1
ATOM 1705 O O . LEU A 1 208 ? 20.016 -5.605 -21.219 1 44.44 208 LEU A O 1
ATOM 1709 N N . GLU A 1 209 ? 19 -4.598 -22.516 1 47.84 209 GLU A N 1
ATOM 1710 C CA . GLU A 1 209 ? 20.281 -3.938 -22.781 1 47.84 209 GLU A CA 1
ATOM 1711 C C . GLU A 1 209 ? 20.516 -2.793 -21.797 1 47.84 209 GLU A C 1
ATOM 1713 O O . GLU A 1 209 ? 19.703 -1.875 -21.703 1 47.84 209 GLU A O 1
ATOM 1718 N N . ARG A 1 210 ? 21.375 -2.975 -20.797 1 46.56 210 ARG A N 1
ATOM 1719 C CA . ARG A 1 210 ? 21.797 -2.207 -19.625 1 46.56 210 ARG A CA 1
ATOM 1720 C C . ARG A 1 210 ? 22.672 -1.019 -20.031 1 46.56 210 ARG A C 1
ATOM 1722 O O . ARG A 1 210 ? 23.875 -1.166 -20.234 1 46.56 210 ARG A O 1
ATOM 1729 N N . ASN A 1 211 ? 22.422 -0.237 -21.047 1 47.03 211 ASN A N 1
ATOM 1730 C CA . ASN A 1 211 ? 23.484 0.771 -21.156 1 47.03 211 ASN A CA 1
ATOM 1731 C C . ASN A 1 211 ? 23.344 1.837 -20.078 1 47.03 211 ASN A C 1
ATOM 1733 O O . ASN A 1 211 ? 22.703 2.867 -20.281 1 47.03 211 ASN A O 1
ATOM 1737 N N . ALA A 1 212 ? 23.109 1.654 -18.859 1 45.56 212 ALA A N 1
ATOM 1738 C CA . ALA A 1 212 ? 22.766 2.82 -18.047 1 45.56 212 ALA A CA 1
ATOM 1739 C C . ALA A 1 212 ? 24.016 3.621 -17.688 1 45.56 212 ALA A C 1
ATOM 1741 O O . ALA A 1 212 ? 25.031 3.053 -17.266 1 45.56 212 ALA A O 1
ATOM 1742 N N . GLY A 1 213 ? 24.359 4.574 -18.359 1 48.25 213 GLY A N 1
ATOM 1743 C CA . GLY A 1 213 ? 25.297 5.555 -17.844 1 48.25 213 GLY A CA 1
ATOM 1744 C C . GLY A 1 213 ? 25.25 5.691 -16.328 1 48.25 213 GLY A C 1
ATOM 1745 O O . GLY A 1 213 ? 24.203 5.5 -15.711 1 48.25 213 GLY A O 1
ATOM 1746 N N . GLY A 1 214 ? 26.266 5.281 -15.586 1 53.59 214 GLY A N 1
ATOM 1747 C CA . GLY A 1 214 ? 26.5 5.023 -14.172 1 53.59 214 GLY A CA 1
ATOM 1748 C C . GLY A 1 214 ? 26.219 6.23 -13.297 1 53.59 214 GLY A C 1
ATOM 1749 O O . GLY A 1 214 ? 26.875 7.266 -13.438 1 53.59 214 GLY A O 1
ATOM 1750 N N . PHE A 1 215 ? 25.031 6.738 -13.117 1 56.09 215 PHE A N 1
ATOM 1751 C CA . PHE A 1 215 ? 24.859 7.711 -12.047 1 56.09 215 PHE A CA 1
ATOM 1752 C C . PHE A 1 215 ? 24.891 7.035 -10.68 1 56.09 215 PHE A C 1
ATOM 1754 O O . PHE A 1 215 ? 24.328 5.953 -10.508 1 56.09 215 PHE A O 1
ATOM 1761 N N . ASP A 1 216 ? 25.875 7.535 -9.914 1 65.12 216 ASP A N 1
ATOM 1762 C CA . ASP A 1 216 ? 26.062 7.012 -8.57 1 65.12 216 ASP A CA 1
ATOM 1763 C C . ASP A 1 216 ? 25.281 7.828 -7.539 1 65.12 216 ASP A C 1
ATOM 1765 O O . ASP A 1 216 ? 25.25 9.055 -7.617 1 65.12 216 ASP A O 1
ATOM 1769 N N . MET A 1 217 ? 24.359 7.234 -6.902 1 71.19 217 MET A N 1
ATOM 1770 C CA . MET A 1 217 ? 23.719 7.844 -5.746 1 71.19 217 MET A CA 1
ATOM 1771 C C . MET A 1 217 ? 24.516 7.582 -4.473 1 71.19 217 MET A C 1
ATOM 1773 O O . MET A 1 217 ? 25.047 6.488 -4.281 1 71.19 217 MET A O 1
ATOM 1777 N N . SER A 1 218 ? 24.641 8.719 -3.727 1 72.81 218 SER A N 1
ATOM 1778 C CA . SER A 1 218 ? 25.344 8.531 -2.467 1 72.81 218 SER A CA 1
ATOM 1779 C C . SER A 1 218 ? 24.562 7.648 -1.508 1 72.81 218 SER A C 1
ATOM 1781 O O . SER A 1 218 ? 23.328 7.555 -1.607 1 72.81 218 SER A O 1
ATOM 1783 N N . SER A 1 219 ? 25.234 7.004 -0.614 1 71.94 219 SER A N 1
ATOM 1784 C CA . SER A 1 219 ? 24.625 6.156 0.4 1 71.94 219 SER A CA 1
ATOM 1785 C C . SER A 1 219 ? 23.672 6.953 1.285 1 71.94 219 SER A C 1
ATOM 1787 O O . SER A 1 219 ? 22.609 6.453 1.682 1 71.94 219 SER A O 1
ATOM 1789 N N . ASP A 1 220 ? 24.062 8.195 1.486 1 74.75 220 ASP A N 1
ATOM 1790 C CA . ASP A 1 220 ? 23.219 9.039 2.332 1 74.75 220 ASP A CA 1
ATOM 1791 C C . ASP A 1 220 ? 21.891 9.352 1.65 1 74.75 220 ASP A C 1
ATOM 1793 O O . ASP A 1 220 ? 20.828 9.281 2.281 1 74.75 220 ASP A O 1
ATOM 1797 N N . ASP A 1 221 ? 22.016 9.625 0.447 1 76 221 ASP A N 1
ATOM 1798 C CA . ASP A 1 221 ? 20.797 9.93 -0.309 1 76 221 ASP A CA 1
ATOM 1799 C C . ASP A 1 221 ? 19.891 8.703 -0.417 1 76 221 ASP A C 1
ATOM 1801 O O . ASP A 1 221 ? 18.672 8.812 -0.288 1 76 221 ASP A O 1
ATOM 1805 N N . PHE A 1 222 ? 20.531 7.586 -0.537 1 79.88 222 PHE A N 1
ATOM 1806 C CA . PHE A 1 222 ? 19.781 6.344 -0.606 1 79.88 222 PHE A CA 1
ATOM 1807 C C . PHE A 1 222 ? 19.094 6.051 0.724 1 79.88 222 PHE A C 1
ATOM 1809 O O . PHE A 1 222 ? 17.938 5.613 0.752 1 79.88 222 PHE A O 1
ATOM 1816 N N . SER A 1 223 ? 19.781 6.332 1.741 1 81.19 223 SER A N 1
ATOM 1817 C CA . SER A 1 223 ? 19.25 6.09 3.082 1 81.19 223 SER A CA 1
ATOM 1818 C C . SER A 1 223 ? 18.031 6.957 3.365 1 81.19 223 SER A C 1
ATOM 1820 O O . SER A 1 223 ? 17.125 6.535 4.082 1 81.19 223 SER A O 1
ATOM 1822 N N . ILE A 1 224 ? 18.031 8.109 2.775 1 77.75 224 ILE A N 1
ATOM 1823 C CA . ILE A 1 224 ? 16.922 9.031 2.975 1 77.75 224 ILE A CA 1
ATOM 1824 C C . ILE A 1 224 ? 15.734 8.602 2.117 1 77.75 224 ILE A C 1
ATOM 1826 O O . ILE A 1 224 ? 14.594 8.578 2.59 1 77.75 224 ILE A O 1
ATOM 1830 N N . ALA A 1 225 ? 16.062 8.203 0.938 1 80.12 225 ALA A N 1
ATOM 1831 C CA . ALA A 1 225 ? 15.008 7.832 -0.002 1 80.12 225 ALA A CA 1
ATOM 1832 C C . ALA A 1 225 ? 14.367 6.508 0.394 1 80.12 225 ALA A C 1
ATOM 1834 O O . ALA A 1 225 ? 13.164 6.316 0.199 1 80.12 225 ALA A O 1
ATOM 1835 N N . PHE A 1 226 ? 15.148 5.629 1.048 1 86.62 226 PHE A N 1
ATOM 1836 C CA . PHE A 1 226 ? 14.688 4.301 1.433 1 86.62 226 PHE A CA 1
ATOM 1837 C C . PHE A 1 226 ? 15.109 3.971 2.857 1 86.62 226 PHE A C 1
ATOM 1839 O O . PHE A 1 226 ? 16.016 3.15 3.066 1 86.62 226 PHE A O 1
ATOM 1846 N N . PRO A 1 227 ? 14.391 4.461 3.756 1 88.12 227 PRO A N 1
ATOM 1847 C CA . PRO A 1 227 ? 14.844 4.465 5.148 1 88.12 227 PRO A CA 1
ATOM 1848 C C . PRO A 1 227 ? 14.836 3.074 5.777 1 88.12 227 PRO A C 1
ATOM 1850 O O . PRO A 1 227 ? 15.469 2.855 6.812 1 88.12 227 PRO A O 1
ATOM 1853 N N . TYR A 1 228 ? 14.195 2.111 5.211 1 91.5 228 TYR A N 1
ATOM 1854 C CA . TYR A 1 228 ? 14.047 0.808 5.848 1 91.5 228 TYR A CA 1
ATOM 1855 C C . TYR A 1 228 ? 14.883 -0.247 5.129 1 91.5 228 TYR A C 1
ATOM 1857 O O . TYR A 1 228 ? 14.867 -1.422 5.504 1 91.5 228 TYR A O 1
ATOM 1865 N N . HIS A 1 229 ? 15.648 0.121 4.125 1 92.06 229 HIS A N 1
ATOM 1866 C CA . HIS A 1 229 ? 16.375 -0.875 3.35 1 92.06 229 HIS A CA 1
ATOM 1867 C C . HIS A 1 229 ? 17.594 -1.385 4.109 1 92.06 229 HIS A C 1
ATOM 1869 O O . HIS A 1 229 ? 18.062 -0.73 5.039 1 92.06 229 HIS A O 1
ATOM 1875 N N . ILE A 1 230 ? 18.031 -2.529 3.773 1 93.94 230 ILE A N 1
ATOM 1876 C CA . ILE A 1 230 ? 19.281 -3.125 4.254 1 93.94 230 ILE A CA 1
ATOM 1877 C C . ILE A 1 230 ? 20.016 -3.783 3.09 1 93.94 230 ILE A C 1
ATOM 1879 O O . ILE A 1 230 ? 19.422 -4.516 2.299 1 93.94 230 ILE A O 1
ATOM 1883 N N . CYS A 1 231 ? 21.234 -3.443 2.961 1 93.62 231 CYS A N 1
ATOM 1884 C CA . CYS A 1 231 ? 22.109 -4.078 1.978 1 93.62 231 CYS A CA 1
ATOM 1885 C C . CYS A 1 231 ? 23.156 -4.934 2.66 1 93.62 231 CYS A C 1
ATOM 1887 O O . CYS A 1 231 ? 23.812 -4.484 3.607 1 93.62 231 CYS A O 1
ATOM 1889 N N . PHE A 1 232 ? 23.328 -6.141 2.215 1 95.75 232 PHE A N 1
ATOM 1890 C CA . PHE A 1 232 ? 24.266 -7.043 2.861 1 95.75 232 PHE A CA 1
ATOM 1891 C C . PHE A 1 232 ? 24.906 -7.988 1.845 1 95.75 232 PHE A C 1
ATOM 1893 O O . PHE A 1 232 ? 24.422 -8.094 0.711 1 95.75 232 PHE A O 1
ATOM 1900 N N . ASP A 1 233 ? 25.938 -8.617 2.209 1 95.75 233 ASP A N 1
ATOM 1901 C CA . ASP A 1 233 ? 26.672 -9.477 1.284 1 95.75 233 ASP A CA 1
ATOM 1902 C C . ASP A 1 233 ? 26.234 -10.93 1.407 1 95.75 233 ASP A C 1
ATOM 1904 O O . ASP A 1 233 ? 25.25 -11.227 2.082 1 95.75 233 ASP A O 1
ATOM 1908 N N . LYS A 1 234 ? 26.906 -11.852 0.727 1 95.88 234 LYS A N 1
ATOM 1909 C CA . LYS A 1 234 ? 26.531 -13.258 0.637 1 95.88 234 LYS A CA 1
ATOM 1910 C C . LYS A 1 234 ? 26.625 -13.938 1.997 1 95.88 234 LYS A C 1
ATOM 1912 O O . LYS A 1 234 ? 25.969 -14.953 2.24 1 95.88 234 LYS A O 1
ATOM 1917 N N . ASP A 1 235 ? 27.484 -13.398 2.811 1 96.62 235 ASP A N 1
ATOM 1918 C CA . ASP A 1 235 ? 27.672 -13.969 4.141 1 96.62 235 ASP A CA 1
ATOM 1919 C C . ASP A 1 235 ? 26.781 -13.273 5.164 1 96.62 235 ASP A C 1
ATOM 1921 O O . ASP A 1 235 ? 26.906 -13.492 6.367 1 96.62 235 ASP A O 1
ATOM 1925 N N . LEU A 1 236 ? 25.875 -12.398 4.758 1 97.38 236 LEU A N 1
ATOM 1926 C CA . LEU A 1 236 ? 24.828 -11.75 5.527 1 97.38 236 LEU A CA 1
ATOM 1927 C C . LEU A 1 236 ? 25.391 -10.609 6.367 1 97.38 236 LEU A C 1
ATOM 1929 O O . LEU A 1 236 ? 24.75 -10.156 7.32 1 97.38 236 LEU A O 1
ATOM 1933 N N . PHE A 1 237 ? 26.609 -10.172 6.008 1 96.81 237 PHE A N 1
ATOM 1934 C CA . PHE A 1 237 ? 27.156 -8.992 6.676 1 96.81 237 PHE A CA 1
ATOM 1935 C C . PHE A 1 237 ? 26.594 -7.719 6.062 1 96.81 237 PHE A C 1
ATOM 1937 O O . PHE A 1 237 ? 26.594 -7.555 4.84 1 96.81 237 PHE A O 1
ATOM 1944 N N . ILE A 1 238 ? 26.219 -6.836 6.906 1 94.81 238 ILE A N 1
ATOM 1945 C CA . ILE A 1 238 ? 25.562 -5.609 6.48 1 94.81 238 ILE A CA 1
ATOM 1946 C C . ILE A 1 238 ? 26.578 -4.68 5.816 1 94.81 238 ILE A C 1
ATOM 1948 O O . ILE A 1 238 ? 27.688 -4.52 6.312 1 94.81 238 ILE A O 1
ATOM 1952 N N . GLU A 1 239 ? 26.188 -4.141 4.723 1 91.44 239 GLU A N 1
ATOM 1953 C CA . GLU A 1 239 ? 27 -3.145 4.023 1 91.44 239 GLU A CA 1
ATOM 1954 C C . GLU A 1 239 ? 26.516 -1.73 4.312 1 91.44 239 GLU A C 1
ATOM 1956 O O . GLU A 1 239 ? 27.297 -0.854 4.672 1 91.44 239 GLU A O 1
ATOM 1961 N N . HIS A 1 240 ? 25.281 -1.494 4.094 1 87.75 240 HIS A N 1
ATOM 1962 C CA . HIS A 1 240 ? 24.641 -0.227 4.438 1 87.75 240 HIS A CA 1
ATOM 1963 C C . HIS A 1 240 ? 23.156 -0.407 4.688 1 87.75 240 HIS A C 1
ATOM 1965 O O . HIS A 1 240 ? 22.594 -1.467 4.395 1 87.75 240 HIS A O 1
ATOM 1971 N N . PHE A 1 241 ? 22.578 0.453 5.363 1 89.06 241 PHE A N 1
ATOM 1972 C CA . PHE A 1 241 ? 21.156 0.372 5.672 1 89.06 241 PHE A CA 1
ATOM 1973 C C . PHE A 1 241 ? 20.531 1.765 5.781 1 89.06 241 PHE A C 1
ATOM 1975 O O . PHE A 1 241 ? 21.266 2.764 5.812 1 89.06 241 PHE A O 1
ATOM 1982 N N . GLY A 1 242 ? 19.281 1.843 5.711 1 88 242 GLY A N 1
ATOM 1983 C CA . GLY A 1 242 ? 18.531 3.09 5.75 1 88 242 GLY A CA 1
ATOM 1984 C C . GLY A 1 242 ? 18.562 3.762 7.109 1 88 242 GLY A C 1
ATOM 1985 O O . GLY A 1 242 ? 18.953 3.143 8.102 1 88 242 GLY A O 1
ATOM 1986 N N . HIS A 1 243 ? 18.188 4.988 7.105 1 85.44 243 HIS A N 1
ATOM 1987 C CA . HIS A 1 243 ? 18.312 5.812 8.297 1 85.44 243 HIS A CA 1
ATOM 1988 C C . HIS A 1 243 ? 17.453 5.273 9.438 1 85.44 243 HIS A C 1
ATOM 1990 O O . HIS A 1 243 ? 17.828 5.383 10.609 1 85.44 243 HIS A O 1
ATOM 1996 N N . TYR A 1 244 ? 16.312 4.777 9.164 1 87.56 244 TYR A N 1
ATOM 1997 C CA . TYR A 1 244 ? 15.477 4.219 10.227 1 87.56 244 TYR A CA 1
ATOM 1998 C C . TYR A 1 244 ? 16.188 3.059 10.914 1 87.56 244 TYR A C 1
ATOM 2000 O O . TYR A 1 244 ? 16.188 2.969 12.148 1 87.56 244 TYR A O 1
ATOM 2008 N N . ILE A 1 245 ? 16.734 2.182 10.117 1 89.62 245 ILE A N 1
ATOM 2009 C CA . ILE A 1 245 ? 17.453 1.028 10.656 1 89.62 245 ILE A CA 1
ATOM 2010 C C . ILE A 1 245 ? 18.656 1.501 11.453 1 89.62 245 ILE A C 1
ATOM 2012 O O . ILE A 1 245 ? 18.938 0.97 12.531 1 89.62 245 ILE A O 1
ATOM 2016 N N . ARG A 1 246 ? 19.297 2.434 10.961 1 87.56 246 ARG A N 1
ATOM 2017 C CA . ARG A 1 246 ? 20.453 2.996 11.641 1 87.56 246 ARG A CA 1
ATOM 2018 C C . ARG A 1 246 ? 20.078 3.523 13.023 1 87.56 246 ARG A C 1
ATOM 2020 O O . ARG A 1 246 ? 20.812 3.316 13.992 1 87.56 246 ARG A O 1
ATOM 2027 N N . ASN A 1 247 ? 19.016 4.238 13.086 1 86.06 247 ASN A N 1
ATOM 2028 C CA . ASN A 1 247 ? 18.547 4.801 14.352 1 86.06 247 ASN A CA 1
ATOM 2029 C C . ASN A 1 247 ? 18.125 3.709 15.328 1 86.06 247 ASN A C 1
ATOM 2031 O O . ASN A 1 247 ? 18.297 3.844 16.547 1 86.06 247 ASN A O 1
ATOM 2035 N N . ALA A 1 248 ? 17.578 2.689 14.828 1 88.88 248 ALA A N 1
ATOM 2036 C CA . ALA A 1 248 ? 17.109 1.584 15.664 1 88.88 248 ALA A CA 1
ATOM 2037 C C . ALA A 1 248 ? 18.281 0.767 16.188 1 88.88 248 ALA A C 1
ATOM 2039 O O . ALA A 1 248 ? 18.219 0.21 17.297 1 88.88 248 ALA A O 1
ATOM 2040 N N . TYR A 1 249 ? 19.281 0.692 15.391 1 91.94 249 TYR A N 1
ATOM 2041 C CA . TYR A 1 249 ? 20.453 -0.101 15.766 1 91.94 249 TYR A CA 1
ATOM 2042 C C . TYR A 1 249 ? 21.734 0.714 15.625 1 91.94 249 TYR A C 1
ATOM 2044 O O . TYR A 1 249 ? 22.562 0.423 14.773 1 91.94 249 TYR A O 1
ATOM 2052 N N . PRO A 1 250 ? 21.984 1.562 16.531 1 87.75 250 PRO A N 1
ATOM 2053 C CA . PRO A 1 250 ? 23.141 2.471 16.422 1 87.75 250 PRO A CA 1
ATOM 2054 C C . PRO A 1 250 ? 24.469 1.75 16.531 1 87.75 250 PRO A C 1
ATOM 2056 O O . PRO A 1 250 ? 25.516 2.295 16.141 1 87.75 250 PRO A O 1
ATOM 2059 N N . LEU A 1 251 ? 24.438 0.537 17.047 1 89.44 251 LEU A N 1
ATOM 2060 C CA . LEU A 1 251 ? 25.688 -0.198 17.266 1 89.44 251 LEU A CA 1
ATOM 2061 C C . LEU A 1 251 ? 26.016 -1.078 16.062 1 89.44 251 LEU A C 1
ATOM 2063 O O . LEU A 1 251 ? 27.047 -1.733 16.031 1 89.44 251 LEU A O 1
ATOM 2067 N N . ALA A 1 252 ? 25.125 -1.081 15.102 1 90.25 252 ALA A N 1
ATOM 2068 C CA . ALA A 1 252 ? 25.391 -1.884 13.914 1 90.25 252 ALA A CA 1
ATOM 2069 C C . ALA A 1 252 ? 26.562 -1.314 13.117 1 90.25 252 ALA A C 1
ATOM 2071 O O . ALA A 1 252 ? 26.609 -0.11 12.859 1 90.25 252 ALA A O 1
ATOM 2072 N N . ILE A 1 253 ? 27.516 -2.184 12.797 1 89.06 253 ILE A N 1
ATOM 2073 C CA . ILE A 1 253 ? 28.734 -1.761 12.117 1 89.06 253 ILE A CA 1
ATOM 2074 C C . ILE A 1 253 ? 28.828 -2.441 10.75 1 89.06 253 ILE A C 1
ATOM 2076 O O . ILE A 1 253 ? 28.578 -3.645 10.633 1 89.06 253 ILE A O 1
ATOM 2080 N N . ARG A 1 254 ? 29.203 -1.661 9.805 1 89.62 254 ARG A N 1
ATOM 2081 C CA . ARG A 1 254 ? 29.406 -2.168 8.453 1 89.62 254 ARG A CA 1
ATOM 2082 C C . ARG A 1 254 ? 30.391 -3.338 8.438 1 89.62 254 ARG A C 1
ATOM 2084 O O . ARG A 1 254 ? 31.438 -3.275 9.07 1 89.62 254 ARG A O 1
ATOM 2091 N N . GLN A 1 255 ? 30.031 -4.383 7.785 1 91.31 255 GLN A N 1
ATOM 2092 C CA . GLN A 1 255 ? 30.859 -5.551 7.52 1 91.31 255 GLN A CA 1
ATOM 2093 C C . GLN A 1 255 ? 31.266 -6.242 8.82 1 91.31 255 GLN A C 1
ATOM 2095 O O . GLN A 1 255 ? 32.188 -7.074 8.828 1 91.31 255 GLN A O 1
ATOM 2100 N N . GLU A 1 256 ? 30.625 -5.93 9.867 1 94.44 256 GLU A N 1
ATOM 2101 C CA . GLU A 1 256 ? 30.828 -6.613 11.148 1 94.44 256 GLU A CA 1
ATOM 2102 C C . GLU A 1 256 ? 29.516 -7.176 11.688 1 94.44 256 GLU A C 1
ATOM 2104 O O . GLU A 1 256 ? 29.5 -8.289 12.227 1 94.44 256 GLU A O 1
ATOM 2109 N N . THR A 1 257 ? 28.547 -6.418 11.555 1 95.62 257 THR A N 1
ATOM 2110 C CA . THR A 1 257 ? 27.219 -6.832 12.023 1 95.62 257 THR A CA 1
ATOM 2111 C C . THR A 1 257 ? 26.5 -7.652 10.953 1 95.62 257 THR A C 1
ATOM 2113 O O . THR A 1 257 ? 26.516 -7.289 9.781 1 95.62 257 THR A O 1
ATOM 2116 N N . LYS A 1 258 ? 25.938 -8.758 11.359 1 96.56 258 LYS A N 1
ATOM 2117 C CA . LYS A 1 258 ? 25.141 -9.562 10.445 1 96.56 258 LYS A CA 1
ATOM 2118 C C . LYS A 1 258 ? 23.672 -9.156 10.492 1 96.56 258 LYS A C 1
ATOM 2120 O O . LYS A 1 258 ? 23.188 -8.664 11.516 1 96.56 258 LYS A O 1
ATOM 2125 N N . VAL A 1 259 ? 22.953 -9.375 9.406 1 96.75 259 VAL A N 1
ATOM 2126 C CA . VAL A 1 259 ? 21.531 -9.094 9.352 1 96.75 259 VAL A CA 1
ATOM 2127 C C . VAL A 1 259 ? 20.812 -9.867 10.453 1 96.75 259 VAL A C 1
ATOM 2129 O O . VAL A 1 259 ? 19.875 -9.352 11.078 1 96.75 259 VAL A O 1
ATOM 2132 N N . THR A 1 260 ? 21.281 -11.086 10.719 1 95.62 260 THR A N 1
ATOM 2133 C CA . THR A 1 260 ? 20.641 -11.969 11.688 1 95.62 260 THR A CA 1
ATOM 2134 C C . THR A 1 260 ? 20.844 -11.461 13.109 1 95.62 260 THR A C 1
ATOM 2136 O O . THR A 1 260 ? 20.188 -11.922 14.039 1 95.62 260 THR A O 1
ATOM 2139 N N . ASP A 1 261 ? 21.75 -10.539 13.312 1 95.38 261 ASP A N 1
ATOM 2140 C CA . ASP A 1 261 ? 21.969 -9.945 14.633 1 95.38 261 ASP A CA 1
ATOM 2141 C C . ASP A 1 261 ? 20.859 -8.953 14.984 1 95.38 261 ASP A C 1
ATOM 2143 O O . ASP A 1 261 ? 20.609 -8.68 16.156 1 95.38 261 ASP A O 1
ATOM 2147 N N . ILE A 1 262 ? 20.219 -8.461 13.961 1 95.12 262 ILE A N 1
ATOM 2148 C CA . ILE A 1 262 ? 19.281 -7.383 14.242 1 95.12 262 ILE A CA 1
ATOM 2149 C C . ILE A 1 262 ? 17.875 -7.781 13.773 1 95.12 262 ILE A C 1
ATOM 2151 O O . ILE A 1 262 ? 16.891 -7.176 14.18 1 95.12 262 ILE A O 1
ATOM 2155 N N . LEU A 1 263 ? 17.844 -8.75 12.891 1 96.06 263 LEU A N 1
ATOM 2156 C CA . LEU A 1 263 ? 16.547 -9.164 12.344 1 96.06 263 LEU A CA 1
ATOM 2157 C C . LEU A 1 263 ? 16.344 -10.672 12.516 1 96.06 263 LEU A C 1
ATOM 2159 O O . LEU A 1 263 ? 17.312 -11.438 12.477 1 96.06 263 LEU A O 1
ATOM 2163 N N . GLU A 1 264 ? 15.141 -10.992 12.664 1 96.25 264 GLU A N 1
ATOM 2164 C CA . GLU A 1 264 ? 14.711 -12.383 12.688 1 96.25 264 GLU A CA 1
ATOM 2165 C C . GLU A 1 264 ? 13.734 -12.688 11.555 1 96.25 264 GLU A C 1
ATOM 2167 O O . GLU A 1 264 ? 12.688 -12.039 11.438 1 96.25 264 GLU A O 1
ATOM 2172 N N . LEU A 1 265 ? 14.07 -13.648 10.742 1 94.94 265 LEU A N 1
ATOM 2173 C CA . LEU A 1 265 ? 13.211 -14 9.617 1 94.94 265 LEU A CA 1
ATOM 2174 C C . LEU A 1 265 ? 11.938 -14.688 10.102 1 94.94 265 LEU A C 1
ATOM 2176 O O . LEU A 1 265 ? 12 -15.688 10.812 1 94.94 265 LEU A O 1
ATOM 2180 N N . VAL A 1 266 ? 10.859 -14.133 9.758 1 92 266 VAL A N 1
ATOM 2181 C CA . VAL A 1 266 ? 9.547 -14.664 10.125 1 92 266 VAL A CA 1
ATOM 2182 C C . VAL A 1 266 ? 8.938 -15.406 8.93 1 92 266 VAL A C 1
ATOM 2184 O O . VAL A 1 266 ? 8.305 -16.453 9.094 1 92 266 VAL A O 1
ATOM 2187 N N . HIS A 1 267 ? 9.125 -14.844 7.754 1 90.75 267 HIS A N 1
ATOM 2188 C CA . HIS A 1 267 ? 8.625 -15.391 6.5 1 90.75 267 HIS A CA 1
ATOM 2189 C C . HIS A 1 267 ? 9.578 -15.078 5.348 1 90.75 267 HIS A C 1
ATOM 2191 O O . HIS A 1 267 ? 10.078 -13.961 5.23 1 90.75 267 HIS A O 1
ATOM 2197 N N . PRO A 1 268 ? 9.797 -16.031 4.535 1 89.56 268 PRO A N 1
ATOM 2198 C CA . PRO A 1 268 ? 9.328 -17.422 4.543 1 89.56 268 PRO A CA 1
ATOM 2199 C C . PRO A 1 268 ? 9.953 -18.25 5.668 1 89.56 268 PRO A C 1
ATOM 2201 O O . PRO A 1 268 ? 10.906 -17.797 6.312 1 89.56 268 PRO A O 1
ATOM 2204 N N . GLU A 1 269 ? 9.406 -19.359 5.949 1 86.06 269 GLU A N 1
ATOM 2205 C CA . GLU A 1 269 ? 9.891 -20.203 7.035 1 86.06 269 GLU A CA 1
ATOM 2206 C C . GLU A 1 269 ? 11.023 -21.109 6.566 1 86.06 269 GLU A C 1
ATOM 2208 O O . GLU A 1 269 ? 10.875 -22.328 6.531 1 86.06 269 GLU A O 1
ATOM 2213 N N . VAL A 1 270 ? 12.094 -20.594 6.355 1 87.19 270 VAL A N 1
ATOM 2214 C CA . VAL A 1 270 ? 13.32 -21.266 5.918 1 87.19 270 VAL A CA 1
ATOM 2215 C C . VAL A 1 270 ? 14.516 -20.672 6.66 1 87.19 270 VAL A C 1
ATOM 2217 O O . VAL A 1 270 ? 14.422 -19.578 7.227 1 87.19 270 VAL A O 1
ATOM 2220 N N . PRO A 1 271 ? 15.594 -21.469 6.68 1 89.19 271 PRO A N 1
ATOM 2221 C CA . PRO A 1 271 ? 16.797 -20.828 7.227 1 89.19 271 PRO A CA 1
ATOM 2222 C C . PRO A 1 271 ? 17.234 -19.609 6.43 1 89.19 271 PRO A C 1
ATOM 2224 O O . PRO A 1 271 ? 17.172 -19.609 5.199 1 89.19 271 PRO A O 1
ATOM 2227 N N . PHE A 1 272 ? 17.609 -18.625 7.121 1 93.88 272 PHE A N 1
ATOM 2228 C CA . PHE A 1 272 ? 18.031 -17.406 6.441 1 93.88 272 PHE A CA 1
ATOM 2229 C C . PHE A 1 272 ? 19.469 -17.547 5.945 1 93.88 272 PHE A C 1
ATOM 2231 O O . PHE A 1 272 ? 20.406 -17.547 6.746 1 93.88 272 PHE A O 1
ATOM 2238 N N . SER A 1 273 ? 19.625 -17.766 4.727 1 93.31 273 SER A N 1
ATOM 2239 C CA . SER A 1 273 ? 20.906 -17.922 4.055 1 93.31 273 SER A CA 1
ATOM 2240 C C . SER A 1 273 ? 20.859 -17.391 2.627 1 93.31 273 SER A C 1
ATOM 2242 O O . SER A 1 273 ? 19.781 -17.094 2.107 1 93.31 273 SER A O 1
ATOM 2244 N N . TYR A 1 274 ? 22.031 -17.188 2.092 1 94.12 274 TYR A N 1
ATOM 2245 C CA . TYR A 1 274 ? 22.109 -16.734 0.705 1 94.12 274 TYR A CA 1
ATOM 2246 C C . TYR A 1 274 ? 21.391 -17.703 -0.224 1 94.12 274 TYR A C 1
ATOM 2248 O O . TYR A 1 274 ? 20.688 -17.297 -1.146 1 94.12 274 TYR A O 1
ATOM 2256 N N . GLU A 1 275 ? 21.531 -18.969 0.032 1 89.12 275 GLU A N 1
ATOM 2257 C CA . GLU A 1 275 ? 20.891 -20 -0.78 1 89.12 275 GLU A CA 1
ATOM 2258 C C . GLU A 1 275 ? 19.375 -19.906 -0.694 1 89.12 275 GLU A C 1
ATOM 2260 O O . GLU A 1 275 ? 18.672 -20.031 -1.707 1 89.12 275 GLU A O 1
ATOM 2265 N N . SER A 1 276 ? 18.891 -19.719 0.507 1 90.81 276 SER A N 1
ATOM 2266 C CA . SER A 1 276 ? 17.453 -19.578 0.688 1 90.81 276 SER A CA 1
ATOM 2267 C C . SER A 1 276 ? 16.922 -18.344 -0.028 1 90.81 276 SER A C 1
ATOM 2269 O O . SER A 1 276 ? 15.82 -18.359 -0.588 1 90.81 276 SER A O 1
ATOM 2271 N N . ILE A 1 277 ? 17.688 -17.266 0.038 1 93.81 277 ILE A N 1
ATOM 2272 C CA . ILE A 1 277 ? 17.281 -16.031 -0.608 1 93.81 277 ILE A CA 1
ATOM 2273 C C . ILE A 1 277 ? 17.141 -16.25 -2.113 1 93.81 277 ILE A C 1
ATOM 2275 O O . ILE A 1 277 ? 16.172 -15.805 -2.725 1 93.81 277 ILE A O 1
ATOM 2279 N N . LEU A 1 278 ? 18.062 -16.969 -2.672 1 90.19 278 LEU A N 1
ATOM 2280 C CA . LEU A 1 278 ? 18.031 -17.266 -4.102 1 90.19 278 LEU A CA 1
ATOM 2281 C C . LEU A 1 278 ? 16.859 -18.156 -4.453 1 90.19 278 LEU A C 1
ATOM 2283 O O . LEU A 1 278 ? 16.172 -17.938 -5.457 1 90.19 278 LEU A O 1
ATOM 2287 N N . ALA A 1 279 ? 16.625 -19.125 -3.623 1 86.5 279 ALA A N 1
ATOM 2288 C CA . ALA A 1 279 ? 15.57 -20.094 -3.877 1 86.5 279 ALA A CA 1
ATOM 2289 C C . ALA A 1 279 ? 14.195 -19.453 -3.773 1 86.5 279 ALA A C 1
ATOM 2291 O O . ALA A 1 279 ? 13.281 -19.781 -4.535 1 86.5 279 ALA A O 1
ATOM 2292 N N . PHE A 1 280 ? 14.086 -18.484 -2.854 1 89.19 280 PHE A N 1
ATOM 2293 C CA . PHE A 1 280 ? 12.789 -17.891 -2.562 1 89.19 280 PHE A CA 1
ATOM 2294 C C . PHE A 1 280 ? 12.758 -16.422 -2.998 1 89.19 280 PHE A C 1
ATOM 2296 O O . PHE A 1 280 ? 12.141 -15.586 -2.336 1 89.19 280 PHE A O 1
ATOM 2303 N N . LYS A 1 281 ? 13.484 -16.125 -4 1 88.19 281 LYS A N 1
ATOM 2304 C CA . LYS A 1 281 ? 13.68 -14.742 -4.43 1 88.19 281 LYS A CA 1
ATOM 2305 C C . LYS A 1 281 ? 12.344 -14.07 -4.754 1 88.19 281 LYS A C 1
ATOM 2307 O O . LYS A 1 281 ? 12.227 -12.844 -4.68 1 88.19 281 LYS A O 1
ATOM 2312 N N . ASN A 1 282 ? 11.312 -14.836 -5.07 1 88 282 ASN A N 1
ATOM 2313 C CA . ASN A 1 282 ? 10.008 -14.273 -5.43 1 88 282 ASN A CA 1
ATOM 2314 C C . ASN A 1 282 ? 9.117 -14.094 -4.203 1 88 282 ASN A C 1
ATOM 2316 O O . ASN A 1 282 ? 8.062 -13.469 -4.285 1 88 282 ASN A O 1
ATOM 2320 N N . SER A 1 283 ? 9.555 -14.617 -3.115 1 89.38 283 SER A N 1
ATOM 2321 C CA . SER A 1 283 ? 8.773 -14.5 -1.887 1 89.38 283 SER A CA 1
ATOM 2322 C C . SER A 1 283 ? 8.977 -13.148 -1.225 1 89.38 283 SER A C 1
ATOM 2324 O O . SER A 1 283 ? 10 -12.484 -1.442 1 89.38 283 SER A O 1
ATOM 2326 N N . LEU A 1 284 ? 7.949 -12.742 -0.589 1 92.31 284 LEU A N 1
ATOM 2327 C CA . LEU A 1 284 ? 8.141 -11.656 0.365 1 92.31 284 LEU A CA 1
ATOM 2328 C C . LEU A 1 284 ? 8.922 -12.133 1.583 1 92.31 284 LEU A C 1
ATOM 2330 O O . LEU A 1 284 ? 8.695 -13.234 2.078 1 92.31 284 LEU A O 1
ATOM 2334 N N . PHE A 1 285 ? 9.852 -11.375 1.938 1 94.69 285 PHE A N 1
ATOM 2335 C CA . PHE A 1 285 ? 10.594 -11.641 3.164 1 94.69 285 PHE A CA 1
ATOM 2336 C C . PHE A 1 285 ? 10.117 -10.727 4.289 1 94.69 285 PHE A C 1
ATOM 2338 O O . PHE A 1 285 ? 10.141 -9.5 4.152 1 94.69 285 PHE A O 1
ATOM 2345 N N . VAL A 1 286 ? 9.641 -11.305 5.32 1 94.06 286 VAL A N 1
ATOM 2346 C CA . VAL A 1 286 ? 9.188 -10.547 6.484 1 94.06 286 VAL A CA 1
ATOM 2347 C C . VAL A 1 286 ? 10.141 -10.781 7.652 1 94.06 286 VAL A C 1
ATOM 2349 O O . VAL A 1 286 ? 10.422 -11.93 8.023 1 94.06 286 VAL A O 1
ATOM 2352 N N . PHE A 1 287 ? 10.641 -9.719 8.195 1 96.44 287 PHE A N 1
ATOM 2353 C CA . PHE A 1 287 ? 11.562 -9.797 9.32 1 96.44 287 PHE A CA 1
ATOM 2354 C C . PHE A 1 287 ? 10.961 -9.125 10.555 1 96.44 287 PHE A C 1
ATOM 2356 O O . PHE A 1 287 ? 10.289 -8.102 10.445 1 96.44 287 PHE A O 1
ATOM 2363 N N . LYS A 1 288 ? 11.227 -9.727 11.656 1 96.12 288 LYS A N 1
ATOM 2364 C CA . LYS A 1 288 ? 10.992 -9.102 12.961 1 96.12 288 LYS A CA 1
ATOM 2365 C C . LYS A 1 288 ? 12.242 -8.391 13.461 1 96.12 288 LYS A C 1
ATOM 2367 O O . LYS A 1 288 ? 13.328 -8.977 13.508 1 96.12 288 LYS A O 1
ATOM 2372 N N . MET A 1 289 ? 12.102 -7.113 13.766 1 95 289 MET A N 1
ATOM 2373 C CA . MET A 1 289 ? 13.219 -6.371 14.328 1 95 289 MET A CA 1
ATOM 2374 C C . MET A 1 289 ? 13.484 -6.801 15.773 1 95 289 MET A C 1
ATOM 2376 O O . MET A 1 289 ? 12.562 -6.828 16.594 1 95 289 MET A O 1
ATOM 2380 N N . ARG A 1 290 ? 14.727 -7.105 16.016 1 91.56 290 ARG A N 1
ATOM 2381 C CA . ARG A 1 290 ? 15.102 -7.535 17.359 1 91.56 290 ARG A CA 1
ATOM 2382 C C . ARG A 1 290 ? 15.211 -6.344 18.297 1 91.56 290 ARG A C 1
ATOM 2384 O O . ARG A 1 290 ? 15.633 -5.258 17.891 1 91.56 290 ARG A O 1
ATOM 2391 N N . GLY A 1 291 ? 14.617 -6.418 19.484 1 74.12 291 GLY A N 1
ATOM 2392 C CA . GLY A 1 291 ? 14.711 -5.348 20.469 1 74.12 291 GLY A CA 1
ATOM 2393 C C . GLY A 1 291 ? 16.125 -5.09 20.938 1 74.12 291 GLY A C 1
ATOM 2394 O O . GLY A 1 291 ? 17 -5.953 20.812 1 74.12 291 GLY A O 1
ATOM 2395 N N . ILE A 1 292 ? 16.656 -3.998 21.016 1 55 292 ILE A N 1
ATOM 2396 C CA . ILE A 1 292 ? 17.969 -3.795 21.625 1 55 292 ILE A CA 1
ATOM 2397 C C . ILE A 1 292 ? 18.094 -4.645 22.891 1 55 292 ILE A C 1
ATOM 2399 O O . ILE A 1 292 ? 19.094 -5.34 23.078 1 55 292 ILE A O 1
ATOM 2403 N N . GLY A 1 293 ? 17.562 -4.215 24.094 1 44.81 293 GLY A N 1
ATOM 2404 C CA . GLY A 1 293 ? 17.672 -4.805 25.422 1 44.81 293 GLY A CA 1
ATOM 2405 C C . GLY A 1 293 ? 16.828 -6.059 25.578 1 44.81 293 GLY A C 1
ATOM 2406 O O . GLY A 1 293 ? 15.953 -6.109 26.438 1 44.81 293 GLY A O 1
ATOM 2407 N N . ASP A 1 294 ? 16.562 -6.809 24.75 1 40.41 294 ASP A N 1
ATOM 2408 C CA . ASP A 1 294 ? 15.977 -8.047 25.234 1 40.41 294 ASP A CA 1
ATOM 2409 C C . ASP A 1 294 ? 16.766 -8.602 26.422 1 40.41 294 ASP A C 1
ATOM 2411 O O . ASP A 1 294 ? 16.625 -9.766 26.781 1 40.41 294 ASP A O 1
ATOM 2415 N N . ILE A 1 295 ? 17.891 -8.031 26.969 1 31.39 295 ILE A N 1
ATOM 2416 C CA . ILE A 1 295 ? 18.328 -8.586 28.25 1 31.39 295 ILE A CA 1
ATOM 2417 C C . ILE A 1 295 ? 17.234 -8.383 29.297 1 31.39 295 ILE A C 1
ATOM 2419 O O . ILE A 1 295 ? 16.875 -9.32 30.016 1 31.39 295 ILE A O 1
ATOM 2423 N N . VAL A 1 296 ? 17.391 -7.129 30.375 1 31.2 296 VAL A N 1
ATOM 2424 C CA . VAL A 1 296 ? 16.734 -7.07 31.672 1 31.2 296 VAL A CA 1
ATOM 2425 C C . VAL A 1 296 ? 15.219 -7.051 31.484 1 31.2 296 VAL A C 1
ATOM 2427 O O . VAL A 1 296 ? 14.719 -6.5 30.5 1 31.2 296 VAL A O 1
ATOM 2430 N N . HIS A 1 297 ? 14.391 -7.766 32.281 1 33.31 297 HIS A N 1
ATOM 2431 C CA . HIS A 1 297 ? 13.031 -8.07 32.719 1 33.31 297 HIS A CA 1
ATOM 2432 C C . HIS A 1 297 ? 12.195 -6.801 32.844 1 33.31 297 HIS A C 1
ATOM 2434 O O . HIS A 1 297 ? 11.18 -6.785 33.531 1 33.31 297 HIS A O 1
ATOM 2440 N N . SER A 1 298 ? 12.656 -5.527 32.688 1 33.91 298 SER A N 1
ATOM 2441 C CA . SER A 1 298 ? 11.734 -4.586 33.312 1 33.91 298 SER A CA 1
ATOM 2442 C C . SER A 1 298 ? 10.328 -4.727 32.75 1 33.91 298 SER A C 1
ATOM 2444 O O . SER A 1 298 ? 10.164 -5.059 31.578 1 33.91 298 SER A O 1
ATOM 2446 N N . LYS A 1 299 ? 9.203 -4.77 33.531 1 37.91 299 LYS A N 1
ATOM 2447 C CA . LYS A 1 299 ? 7.746 -4.863 33.531 1 37.91 299 LYS A CA 1
ATOM 2448 C C . LYS A 1 299 ? 7.133 -4.004 32.438 1 37.91 299 LYS A C 1
ATOM 2450 O O . LYS A 1 299 ? 5.93 -3.742 32.438 1 37.91 299 LYS A O 1
ATOM 2455 N N . LYS A 1 300 ? 7.82 -2.957 31.844 1 41.47 300 LYS A N 1
ATOM 2456 C CA . LYS A 1 300 ? 7.039 -1.996 31.062 1 41.47 300 LYS A CA 1
ATOM 2457 C C . LYS A 1 300 ? 6.273 -2.688 29.938 1 41.47 300 LYS A C 1
ATOM 2459 O O . LYS A 1 300 ? 6.723 -3.707 29.422 1 41.47 300 LYS A O 1
ATOM 2464 N N . GLU A 1 301 ? 4.969 -2.26 29.406 1 51.19 301 GLU A N 1
ATOM 2465 C CA . GLU A 1 301 ? 3.875 -2.668 28.531 1 51.19 301 GLU A CA 1
ATOM 2466 C C . GLU A 1 301 ? 4.402 -3.223 27.219 1 51.19 301 GLU A C 1
ATOM 2468 O O . GLU A 1 301 ? 5.203 -2.572 26.531 1 51.19 301 GLU A O 1
ATOM 2473 N N . GLU A 1 302 ? 4.602 -4.512 26.969 1 60.84 302 GLU A N 1
ATOM 2474 C CA . GLU A 1 302 ? 5.09 -5.414 25.922 1 60.84 302 GLU A CA 1
ATOM 2475 C C . GLU A 1 302 ? 4.746 -4.891 24.531 1 60.84 302 GLU A C 1
ATOM 2477 O O . GLU A 1 302 ? 3.602 -4.996 24.094 1 60.84 302 GLU A O 1
ATOM 2482 N N . THR A 1 303 ? 5.367 -3.807 24.016 1 79.19 303 THR A N 1
ATOM 2483 C CA . THR A 1 303 ? 5.203 -3.359 22.641 1 79.19 303 THR A CA 1
ATOM 2484 C C . THR A 1 303 ? 5.523 -4.484 21.656 1 79.19 303 THR A C 1
ATOM 2486 O O . THR A 1 303 ? 6.484 -5.23 21.859 1 79.19 303 THR A O 1
ATOM 2489 N N . GLU A 1 304 ? 4.586 -4.73 20.844 1 89.56 304 GLU A N 1
ATOM 2490 C CA . GLU A 1 304 ? 4.816 -5.711 19.781 1 89.56 304 GLU A CA 1
ATOM 2491 C C . GLU A 1 304 ? 6.004 -5.312 18.922 1 89.56 304 GLU A C 1
ATOM 2493 O O . GLU A 1 304 ? 6.195 -4.133 18.625 1 89.56 304 GLU A O 1
ATOM 2498 N N . PRO A 1 305 ? 6.805 -6.242 18.594 1 92.88 305 PRO A N 1
ATOM 2499 C CA . PRO A 1 305 ? 7.941 -5.914 17.734 1 92.88 305 PRO A CA 1
ATOM 2500 C C . PRO A 1 305 ? 7.508 -5.395 16.359 1 92.88 305 PRO A C 1
ATOM 2502 O O . PRO A 1 305 ? 6.434 -5.746 15.875 1 92.88 305 PRO A O 1
ATOM 2505 N N . ILE A 1 306 ? 8.398 -4.629 15.82 1 94.19 306 ILE A N 1
ATOM 2506 C CA . ILE A 1 306 ? 8.156 -4.105 14.477 1 94.19 306 ILE A CA 1
ATOM 2507 C C . ILE A 1 306 ? 8.477 -5.184 13.445 1 94.19 306 ILE A C 1
ATOM 2509 O O . ILE A 1 306 ? 9.492 -5.871 13.547 1 94.19 306 ILE A O 1
ATOM 2513 N N . LEU A 1 307 ? 7.617 -5.359 12.484 1 94.06 307 LEU A N 1
ATOM 2514 C CA . LEU A 1 307 ? 7.832 -6.262 11.359 1 94.06 307 LEU A CA 1
ATOM 2515 C C . LEU A 1 307 ? 8.117 -5.477 10.078 1 94.06 307 LEU A C 1
ATOM 2517 O O . LEU A 1 307 ? 7.48 -4.453 9.82 1 94.06 307 LEU A O 1
ATOM 2521 N N . LEU A 1 308 ? 9.125 -5.918 9.367 1 95 308 LEU A N 1
ATOM 2522 C CA . LEU A 1 308 ? 9.445 -5.367 8.055 1 95 308 LEU A CA 1
ATOM 2523 C C . LEU A 1 308 ? 9.062 -6.348 6.949 1 95 308 LEU A C 1
ATOM 2525 O O . LEU A 1 308 ? 9.312 -7.547 7.066 1 95 308 LEU A O 1
ATOM 2529 N N . LYS A 1 309 ? 8.391 -5.93 5.969 1 94.19 309 LYS A N 1
ATOM 2530 C CA . LYS A 1 309 ? 8.047 -6.707 4.781 1 94.19 309 LYS A CA 1
ATOM 2531 C C . LYS A 1 309 ? 8.766 -6.168 3.545 1 94.19 309 LYS A C 1
ATOM 2533 O O . LYS A 1 309 ? 8.703 -4.969 3.26 1 94.19 309 LYS A O 1
ATOM 2538 N N . GLY A 1 310 ? 9.414 -7.074 2.838 1 94.25 310 GLY A N 1
ATOM 2539 C CA . GLY A 1 310 ? 10.18 -6.586 1.702 1 94.25 310 GLY A CA 1
ATOM 2540 C C . GLY A 1 310 ? 10.547 -7.676 0.715 1 94.25 310 GLY A C 1
ATOM 2541 O O . GLY A 1 310 ? 10.094 -8.812 0.84 1 94.25 310 GLY A O 1
ATOM 2542 N N . SER A 1 311 ? 11.211 -7.227 -0.311 1 93 311 SER A N 1
ATOM 2543 C CA . SER A 1 311 ? 11.719 -8.117 -1.352 1 93 311 SER A CA 1
ATOM 2544 C C . SER A 1 311 ? 13.242 -8.062 -1.422 1 93 311 SER A C 1
ATOM 2546 O O . SER A 1 311 ? 13.859 -7.094 -0.973 1 93 311 SER A O 1
ATOM 2548 N N . MET A 1 312 ? 13.812 -9.164 -1.924 1 93.5 312 MET A N 1
ATOM 2549 C CA . MET A 1 312 ? 15.258 -9.266 -2.098 1 93.5 312 MET A CA 1
ATOM 2550 C C . MET A 1 312 ? 15.648 -8.977 -3.543 1 93.5 312 MET A C 1
ATOM 2552 O O . MET A 1 312 ? 15.102 -9.578 -4.473 1 93.5 312 MET A O 1
ATOM 2556 N N . VAL A 1 313 ? 16.531 -8.055 -3.666 1 90.12 313 VAL A N 1
ATOM 2557 C CA . VAL A 1 313 ? 17.047 -7.723 -4.992 1 90.12 313 VAL A CA 1
ATOM 2558 C C . VAL A 1 313 ? 18.547 -7.996 -5.047 1 90.12 313 VAL A C 1
ATOM 2560 O O . VAL A 1 313 ? 19.312 -7.473 -4.23 1 90.12 313 VAL A O 1
ATOM 2563 N N . LEU A 1 314 ? 18.906 -8.797 -6 1 89.06 314 LEU A N 1
ATOM 2564 C CA . LEU A 1 314 ? 20.328 -9.055 -6.188 1 89.06 314 LEU A CA 1
ATOM 2565 C C . LEU A 1 314 ? 21 -7.914 -6.938 1 89.06 314 LEU A C 1
ATOM 2567 O O . LEU A 1 314 ? 20.547 -7.512 -8.008 1 89.06 314 LEU A O 1
ATOM 2571 N N . ILE A 1 315 ? 22.047 -7.406 -6.336 1 85.88 315 ILE A N 1
ATOM 2572 C CA . ILE A 1 315 ? 22.734 -6.297 -6.98 1 85.88 315 ILE A CA 1
ATOM 2573 C C . ILE A 1 315 ? 24.219 -6.641 -7.152 1 85.88 315 ILE A C 1
ATOM 2575 O O . ILE A 1 315 ? 24.719 -7.574 -6.527 1 85.88 315 ILE A O 1
ATOM 2579 N N . ASP A 1 316 ? 24.891 -5.906 -8.023 1 85.88 316 ASP A N 1
ATOM 2580 C CA . ASP A 1 316 ? 26.312 -6.102 -8.328 1 85.88 316 ASP A CA 1
ATOM 2581 C C . ASP A 1 316 ? 26.594 -7.555 -8.695 1 85.88 316 ASP A C 1
ATOM 2583 O O . ASP A 1 316 ? 27.469 -8.188 -8.102 1 85.88 316 ASP A O 1
ATOM 2587 N N . GLY A 1 317 ? 25.797 -8.086 -9.555 1 81.88 317 GLY A N 1
ATOM 2588 C CA . GLY A 1 317 ? 25.984 -9.445 -10.039 1 81.88 317 GLY A CA 1
ATOM 2589 C C . GLY A 1 317 ? 25.703 -10.5 -8.984 1 81.88 317 GLY A C 1
ATOM 2590 O O . GLY A 1 317 ? 26.219 -11.609 -9.055 1 81.88 317 GLY A O 1
ATOM 2591 N N . GLY A 1 318 ? 25.031 -10.141 -7.957 1 87.12 318 GLY A N 1
ATOM 2592 C CA . GLY A 1 318 ? 24.672 -11.094 -6.922 1 87.12 318 GLY A CA 1
ATOM 2593 C C . GLY A 1 318 ? 25.609 -11.078 -5.738 1 87.12 318 GLY A C 1
ATOM 2594 O O . GLY A 1 318 ? 25.469 -11.875 -4.805 1 87.12 318 GLY A O 1
ATOM 2595 N N . ASN A 1 319 ? 26.562 -10.211 -5.754 1 90.06 319 ASN A N 1
ATOM 2596 C CA . ASN A 1 319 ? 27.516 -10.133 -4.648 1 90.06 319 ASN A CA 1
ATOM 2597 C C . ASN A 1 319 ? 26.875 -9.516 -3.406 1 90.06 319 ASN A C 1
ATOM 2599 O O . ASN A 1 319 ? 27.359 -9.719 -2.289 1 90.06 319 ASN A O 1
ATOM 2603 N N . TYR A 1 320 ? 25.844 -8.719 -3.703 1 91.38 320 TYR A N 1
ATOM 2604 C CA . TYR A 1 320 ? 25.109 -8.094 -2.611 1 91.38 320 TYR A CA 1
ATOM 2605 C C . TYR A 1 320 ? 23.609 -8.281 -2.781 1 91.38 320 TYR A C 1
ATOM 2607 O O . TYR A 1 320 ? 23.125 -8.523 -3.893 1 91.38 320 TYR A O 1
ATOM 2615 N N . ILE A 1 321 ? 22.953 -8.289 -1.676 1 94.81 321 ILE A N 1
ATOM 2616 C CA . ILE A 1 321 ? 21.5 -8.359 -1.646 1 94.81 321 ILE A CA 1
ATOM 2617 C C . ILE A 1 321 ? 20.922 -7.074 -1.054 1 94.81 321 ILE A C 1
ATOM 2619 O O . ILE A 1 321 ? 21.359 -6.625 0.007 1 94.81 321 ILE A O 1
ATOM 2623 N N . LEU A 1 322 ? 20.109 -6.492 -1.811 1 92.62 322 LEU A N 1
ATOM 2624 C CA . LEU A 1 322 ? 19.391 -5.336 -1.312 1 92.62 322 LEU A CA 1
ATOM 2625 C C . LEU A 1 322 ? 17.984 -5.73 -0.861 1 92.62 322 LEU A C 1
ATOM 2627 O O . LEU A 1 322 ? 17.156 -6.164 -1.676 1 92.62 322 LEU A O 1
ATOM 2631 N N . TYR A 1 323 ? 17.766 -5.652 0.434 1 95.5 323 TYR A N 1
ATOM 2632 C CA . TYR A 1 323 ? 16.438 -5.84 1.002 1 95.5 323 TYR A CA 1
ATOM 2633 C C . TYR A 1 323 ? 15.664 -4.531 1.018 1 95.5 323 TYR A C 1
ATOM 2635 O O . T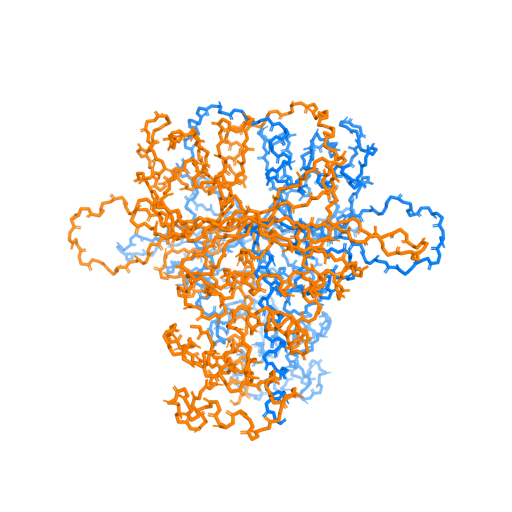YR A 1 323 ? 15.938 -3.648 1.831 1 95.5 323 TYR A O 1
ATOM 2643 N N . VAL A 1 324 ? 14.734 -4.395 0.046 1 91.94 324 VAL A N 1
ATOM 2644 C CA . VAL A 1 324 ? 13.859 -3.229 -0.013 1 91.94 324 VAL A CA 1
ATOM 2645 C C . VAL A 1 324 ? 12.578 -3.502 0.769 1 91.94 324 VAL A C 1
ATOM 2647 O O . VAL A 1 324 ? 11.82 -4.41 0.426 1 91.94 324 VAL A O 1
ATOM 2650 N N . SER A 1 325 ? 12.414 -2.68 1.803 1 92.56 325 SER A N 1
ATOM 2651 C CA . SER A 1 325 ? 11.352 -3.068 2.729 1 92.56 325 SER A CA 1
ATOM 2652 C C . SER A 1 325 ? 10.609 -1.85 3.258 1 92.56 325 SER A C 1
ATOM 2654 O O . SER A 1 325 ? 11.031 -0.712 3.039 1 92.56 325 SER A O 1
ATOM 2656 N N . SER A 1 326 ? 9.484 -2.104 3.824 1 90.56 326 SER A N 1
ATOM 2657 C CA . SER A 1 326 ? 8.664 -1.173 4.594 1 90.56 326 SER A CA 1
ATOM 2658 C C . SER A 1 326 ? 8.086 -1.847 5.832 1 90.56 326 SER A C 1
ATOM 2660 O O . SER A 1 326 ? 8.203 -3.062 6 1 90.56 326 SER A O 1
ATOM 2662 N N . VAL A 1 327 ? 7.559 -1.056 6.703 1 92.5 327 VAL A N 1
ATOM 2663 C CA . VAL A 1 327 ? 6.922 -1.612 7.891 1 92.5 327 VAL A CA 1
ATOM 2664 C C . VAL A 1 327 ? 5.723 -2.465 7.484 1 92.5 327 VAL A C 1
ATOM 2666 O O . VAL A 1 327 ? 4.992 -2.111 6.555 1 92.5 327 VAL A O 1
ATOM 2669 N N . ASN A 1 328 ? 5.621 -3.551 8.102 1 91.94 328 ASN A N 1
ATOM 2670 C CA . ASN A 1 328 ? 4.535 -4.477 7.812 1 91.94 328 ASN A CA 1
ATOM 2671 C C . ASN A 1 328 ? 3.338 -4.246 8.727 1 91.94 328 ASN A C 1
ATOM 2673 O O . ASN A 1 328 ? 3.139 -4.984 9.695 1 91.94 328 ASN A O 1
ATOM 2677 N N . VAL A 1 329 ? 2.463 -3.32 8.469 1 91.44 329 VAL A N 1
ATOM 2678 C CA . VAL A 1 329 ? 1.257 -2.99 9.219 1 91.44 329 VAL A CA 1
ATOM 2679 C C . VAL A 1 329 ? 0.088 -2.779 8.258 1 91.44 329 VAL A C 1
ATOM 2681 O O . VAL A 1 329 ? 0.271 -2.275 7.152 1 91.44 329 VAL A O 1
ATOM 2684 N N . THR A 1 330 ? -1.09 -3.156 8.711 1 88.38 330 THR A N 1
ATOM 2685 C CA . THR A 1 330 ? -2.246 -3.031 7.832 1 88.38 330 THR A CA 1
ATOM 2686 C C . THR A 1 330 ? -3.367 -2.256 8.516 1 88.38 330 THR A C 1
ATOM 2688 O O . THR A 1 330 ? -4.328 -1.843 7.867 1 88.38 330 THR A O 1
ATOM 2691 N N . THR A 1 331 ? -3.244 -2.047 9.867 1 89.5 331 THR A N 1
ATOM 2692 C CA . THR A 1 331 ? -4.297 -1.37 10.617 1 89.5 331 THR A CA 1
ATOM 2693 C C . THR A 1 331 ? -3.705 -0.325 11.555 1 89.5 331 THR A C 1
ATOM 2695 O O . THR A 1 331 ? -2.514 -0.37 11.875 1 89.5 331 THR A O 1
ATOM 2698 N N . VAL A 1 332 ? -4.578 0.509 12.008 1 92.38 332 VAL A N 1
ATOM 2699 C CA . VAL A 1 332 ? -4.168 1.517 12.984 1 92.38 332 VAL A CA 1
ATOM 2700 C C . VAL A 1 332 ? -3.795 0.842 14.305 1 92.38 332 VAL A C 1
ATOM 2702 O O . VAL A 1 332 ? -2.848 1.258 14.969 1 92.38 332 VAL A O 1
ATOM 2705 N N . ARG A 1 333 ? -4.508 -0.138 14.633 1 90.81 333 ARG A N 1
ATOM 2706 C CA . ARG A 1 333 ? -4.227 -0.883 15.859 1 90.81 333 ARG A CA 1
ATOM 2707 C C . ARG A 1 333 ? -2.803 -1.428 15.852 1 90.81 333 ARG A C 1
ATOM 2709 O O . ARG A 1 333 ? -2.088 -1.316 16.844 1 90.81 333 ARG A O 1
ATOM 2716 N N . GLU A 1 334 ? -2.471 -2.01 14.758 1 91 334 GLU A N 1
ATOM 2717 C CA . GLU A 1 334 ? -1.116 -2.543 14.648 1 91 334 GLU A CA 1
ATOM 2718 C C . GLU A 1 334 ? -0.075 -1.435 14.781 1 91 334 GLU A C 1
ATOM 2720 O O . GLU A 1 334 ? 0.995 -1.647 15.352 1 91 334 GLU A O 1
ATOM 2725 N N . LEU A 1 335 ? -0.351 -0.253 14.211 1 92.62 335 LEU A N 1
ATOM 2726 C CA . LEU A 1 335 ? 0.543 0.891 14.359 1 92.62 335 LEU A CA 1
ATOM 2727 C C . LEU A 1 335 ? 0.764 1.227 15.828 1 92.62 335 LEU A C 1
ATOM 2729 O O . LEU A 1 335 ? 1.905 1.363 16.266 1 92.62 335 LEU A O 1
ATOM 2733 N N . ILE A 1 336 ? -0.307 1.276 16.5 1 91.31 336 ILE A N 1
ATOM 2734 C CA . ILE A 1 336 ? -0.274 1.673 17.906 1 91.31 336 ILE A CA 1
ATOM 2735 C C . ILE A 1 336 ? 0.442 0.603 18.734 1 91.31 336 ILE A C 1
ATOM 2737 O O . ILE A 1 336 ? 1.313 0.916 19.547 1 91.31 336 ILE A O 1
ATOM 2741 N N . GLU A 1 337 ? 0.13 -0.647 18.484 1 91.88 337 GLU A N 1
ATOM 2742 C CA . GLU A 1 337 ? 0.721 -1.762 19.203 1 91.88 337 GLU A CA 1
ATOM 2743 C C . GLU A 1 337 ? 2.234 -1.806 19.016 1 91.88 337 GLU A C 1
ATOM 2745 O O . GLU A 1 337 ? 2.963 -2.26 19.906 1 91.88 337 GLU A O 1
ATOM 2750 N N . ARG A 1 338 ? 2.65 -1.296 17.984 1 91.62 338 ARG A N 1
ATOM 2751 C CA . ARG A 1 338 ? 4.074 -1.362 17.656 1 91.62 338 ARG A CA 1
ATOM 2752 C C . ARG A 1 338 ? 4.734 0.001 17.812 1 91.62 338 ARG A C 1
ATOM 2754 O O . ARG A 1 338 ? 5.883 0.192 17.406 1 91.62 338 ARG A O 1
ATOM 2761 N N . ASN A 1 339 ? 3.998 0.959 18.312 1 90.75 339 ASN A N 1
ATOM 2762 C CA . ASN A 1 339 ? 4.457 2.32 18.562 1 90.75 339 ASN A CA 1
ATOM 2763 C C . ASN A 1 339 ? 4.965 2.986 17.297 1 90.75 339 ASN A C 1
ATOM 2765 O O . ASN A 1 339 ? 6.051 3.566 17.281 1 90.75 339 ASN A O 1
ATOM 2769 N N . LEU A 1 340 ? 4.266 2.709 16.234 1 92.44 340 LEU A N 1
ATOM 2770 C CA . LEU A 1 340 ? 4.547 3.307 14.93 1 92.44 340 LEU A CA 1
ATOM 2771 C C . LEU A 1 340 ? 3.533 4.402 14.609 1 92.44 340 LEU A C 1
ATOM 2773 O O . LEU A 1 340 ? 2.467 4.469 15.219 1 92.44 340 LEU A O 1
ATOM 2777 N N . HIS A 1 341 ? 3.912 5.25 13.719 1 93.69 341 HIS A N 1
ATOM 2778 C CA . HIS A 1 341 ? 3.045 6.293 13.188 1 93.69 341 HIS A CA 1
ATOM 2779 C C . HIS A 1 341 ? 3 6.25 11.664 1 93.69 341 HIS A C 1
ATOM 2781 O O . HIS A 1 341 ? 3.906 5.707 11.023 1 93.69 341 HIS A O 1
ATOM 2787 N N . ILE A 1 342 ? 1.977 6.816 11.07 1 92.44 342 ILE A N 1
ATOM 2788 C CA . ILE A 1 342 ? 1.838 6.922 9.625 1 92.44 342 ILE A CA 1
ATOM 2789 C C . ILE A 1 342 ? 3.031 7.676 9.039 1 92.44 342 ILE A C 1
ATOM 2791 O O . ILE A 1 342 ? 3.539 7.324 7.973 1 92.44 342 ILE A O 1
ATOM 2795 N N . SER A 1 343 ? 3.525 8.617 9.758 1 90.12 343 SER A N 1
ATOM 2796 C CA . SER A 1 343 ? 4.617 9.477 9.305 1 90.12 343 SER A CA 1
ATOM 2797 C C . SER A 1 343 ? 5.938 8.711 9.266 1 90.12 343 SER A C 1
ATOM 2799 O O . SER A 1 343 ? 6.918 9.188 8.695 1 90.12 343 SER A O 1
ATOM 2801 N N . ASP A 1 344 ? 5.988 7.543 9.891 1 87.94 344 ASP A N 1
ATOM 2802 C CA . ASP A 1 344 ? 7.191 6.719 9.844 1 87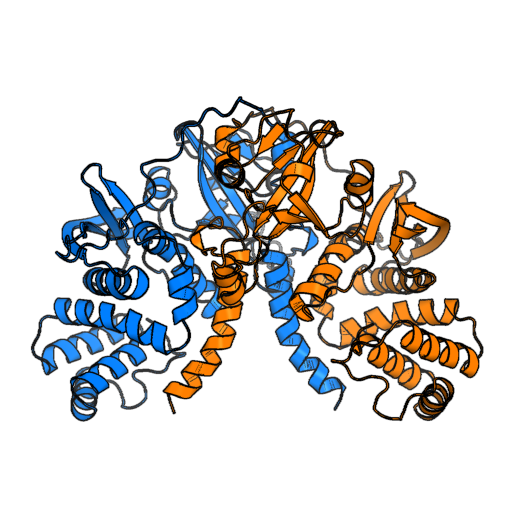.94 344 ASP A CA 1
ATOM 2803 C C . ASP A 1 344 ? 7.359 6.066 8.477 1 87.94 344 ASP A C 1
ATOM 2805 O O . ASP A 1 344 ? 8.438 5.566 8.148 1 87.94 344 ASP A O 1
ATOM 2809 N N . MET A 1 345 ? 6.312 6.07 7.746 1 88.25 345 MET A N 1
ATOM 2810 C CA . MET A 1 345 ? 6.34 5.504 6.402 1 88.25 345 MET A CA 1
ATOM 2811 C C . MET A 1 345 ? 6.547 6.594 5.355 1 88.25 345 MET A C 1
ATOM 2813 O O . MET A 1 345 ? 6.156 7.742 5.566 1 88.25 345 MET A O 1
ATOM 2817 N N . GLN A 1 346 ? 7.121 6.16 4.297 1 85.62 346 GLN A N 1
ATOM 2818 C CA . GLN A 1 346 ? 7.305 7.113 3.209 1 85.62 346 GLN A CA 1
ATOM 2819 C C . GLN A 1 346 ? 5.961 7.594 2.668 1 85.62 346 GLN A C 1
ATOM 2821 O O . GLN A 1 346 ? 4.98 6.844 2.666 1 85.62 346 GLN A O 1
ATOM 2826 N N . ARG A 1 347 ? 5.965 8.734 2.186 1 83.44 347 ARG A N 1
ATOM 2827 C CA . ARG A 1 347 ? 4.719 9.391 1.797 1 83.44 347 ARG A CA 1
ATOM 2828 C C . ARG A 1 347 ? 4.043 8.641 0.652 1 83.44 347 ARG A C 1
ATOM 2830 O O . ARG A 1 347 ? 2.812 8.602 0.574 1 83.44 347 ARG A O 1
ATOM 2837 N N . HIS A 1 348 ? 4.82 8.055 -0.182 1 82.94 348 HIS A N 1
ATOM 2838 C CA . HIS A 1 348 ? 4.262 7.398 -1.36 1 82.94 348 HIS A CA 1
ATOM 2839 C C . HIS A 1 348 ? 3.949 5.934 -1.078 1 82.94 348 HIS A C 1
ATOM 2841 O O . HIS A 1 348 ? 3.461 5.219 -1.956 1 82.94 348 HIS A O 1
ATOM 2847 N N . ASP A 1 349 ? 4.266 5.488 0.087 1 86.81 349 ASP A N 1
ATOM 2848 C CA . ASP A 1 349 ? 4.094 4.074 0.415 1 86.81 349 ASP A CA 1
ATOM 2849 C C . ASP A 1 349 ? 2.617 3.691 0.433 1 86.81 349 ASP A C 1
ATOM 2851 O O . ASP A 1 349 ? 1.826 4.277 1.174 1 86.81 349 ASP A O 1
ATOM 2855 N N . GLY A 1 350 ? 2.293 2.701 -0.272 1 88 350 GLY A N 1
ATOM 2856 C CA . GLY A 1 350 ? 0.913 2.256 -0.374 1 88 350 GLY A CA 1
ATOM 2857 C C . GLY A 1 350 ? 0.359 1.728 0.936 1 88 350 GLY A C 1
ATOM 2858 O O . GLY A 1 350 ? -0.857 1.622 1.104 1 88 350 GLY A O 1
ATOM 2859 N N . THR A 1 351 ? 1.267 1.422 1.837 1 89.19 351 THR A N 1
ATOM 2860 C CA . THR A 1 351 ? 0.845 0.94 3.148 1 89.19 351 THR A CA 1
ATOM 2861 C C . THR A 1 351 ? 0.013 1.996 3.871 1 89.19 351 THR A C 1
ATOM 2863 O O . THR A 1 351 ? -0.922 1.663 4.602 1 89.19 351 THR A O 1
ATOM 2866 N N . ARG A 1 352 ? 0.314 3.242 3.67 1 90.25 352 ARG A N 1
ATOM 2867 C CA . ARG A 1 352 ? -0.457 4.328 4.27 1 90.25 352 ARG A CA 1
ATOM 2868 C C . ARG A 1 352 ? -1.914 4.273 3.824 1 90.25 352 ARG A C 1
ATOM 2870 O O . ARG A 1 352 ? -2.824 4.352 4.652 1 90.25 352 ARG A O 1
ATOM 2877 N N . ASP A 1 353 ? -2.09 4.133 2.557 1 88.69 353 ASP A N 1
ATOM 2878 C CA . ASP A 1 353 ? -3.436 4.055 1.999 1 88.69 353 ASP A CA 1
ATOM 2879 C C . ASP A 1 353 ? -4.176 2.822 2.516 1 88.69 353 ASP A C 1
ATOM 2881 O O . ASP A 1 353 ? -5.383 2.869 2.75 1 88.69 353 ASP A O 1
ATOM 2885 N N . LEU A 1 354 ? -3.408 1.791 2.637 1 88.56 354 LEU A N 1
ATOM 2886 C CA . LEU A 1 354 ? -3.98 0.543 3.129 1 88.56 354 LEU A CA 1
ATOM 2887 C C . LEU A 1 354 ? -4.535 0.717 4.539 1 88.56 354 LEU A C 1
ATOM 2889 O O . LEU A 1 354 ? -5.668 0.321 4.816 1 88.56 354 LEU A O 1
ATOM 2893 N N . ILE A 1 355 ? -3.799 1.316 5.391 1 90.25 355 ILE A N 1
ATOM 2894 C CA . ILE A 1 355 ? -4.18 1.544 6.781 1 90.25 355 ILE A CA 1
ATOM 2895 C C . ILE A 1 355 ? -5.402 2.459 6.84 1 90.25 355 ILE A C 1
ATOM 2897 O O . ILE A 1 355 ? -6.371 2.168 7.543 1 90.25 355 ILE A O 1
ATOM 2901 N N . MET A 1 356 ? -5.344 3.477 6.117 1 88.56 356 MET A N 1
ATOM 2902 C CA . MET A 1 356 ? -6.41 4.477 6.148 1 88.56 356 MET A CA 1
ATOM 2903 C C . MET A 1 356 ? -7.703 3.91 5.566 1 88.56 356 MET A C 1
ATOM 2905 O O . MET A 1 356 ? -8.789 4.195 6.07 1 88.56 356 MET A O 1
ATOM 2909 N N . LEU A 1 357 ? -7.578 3.186 4.516 1 85.31 357 LEU A N 1
ATOM 2910 C CA . LEU A 1 357 ? -8.75 2.561 3.914 1 85.31 357 LEU A CA 1
ATOM 2911 C C . LEU A 1 357 ? -9.406 1.585 4.887 1 85.31 357 LEU A C 1
ATOM 2913 O O . LEU A 1 357 ? -10.633 1.544 5 1 85.31 357 LEU A O 1
ATOM 2917 N N . ASN A 1 358 ? -8.625 0.817 5.5 1 83.94 358 ASN A N 1
ATOM 2918 C CA . ASN A 1 358 ? -9.148 -0.097 6.512 1 83.94 358 ASN A CA 1
ATOM 2919 C C . ASN A 1 358 ? -9.867 0.653 7.625 1 83.94 358 ASN A C 1
ATOM 2921 O O . ASN A 1 358 ? -10.938 0.226 8.078 1 83.94 358 ASN A O 1
ATOM 2925 N N . GLN A 1 359 ? -9.297 1.728 7.988 1 84.38 359 GLN A N 1
ATOM 2926 C CA . GLN A 1 359 ? -9.914 2.543 9.031 1 84.38 359 GLN A CA 1
ATOM 2927 C C . GLN A 1 359 ? -11.227 3.148 8.547 1 84.38 359 GLN A C 1
ATOM 2929 O O . GLN A 1 359 ? -12.195 3.248 9.312 1 84.38 359 GLN A O 1
ATOM 2934 N N . SER A 1 360 ? -11.25 3.637 7.348 1 82.69 360 SER A N 1
ATOM 2935 C CA . SER A 1 360 ? -12.453 4.238 6.773 1 82.69 360 SER A CA 1
ATOM 2936 C C . SER A 1 360 ? -13.617 3.254 6.77 1 82.69 360 SER A C 1
ATOM 2938 O O . SER A 1 360 ? -14.758 3.631 7.043 1 82.69 360 SER A O 1
ATOM 2940 N N . ARG A 1 361 ? -13.344 2.129 6.52 1 77.19 361 ARG A N 1
ATOM 2941 C CA . ARG A 1 361 ? -14.375 1.096 6.484 1 77.19 361 ARG A CA 1
ATOM 2942 C C . ARG A 1 361 ? -14.938 0.833 7.879 1 77.19 361 ARG A C 1
ATOM 2944 O O . ARG A 1 361 ? -16.141 0.639 8.039 1 77.19 361 ARG A O 1
ATOM 2951 N N . MET A 1 362 ? -14.086 0.88 8.766 1 74.81 362 MET A N 1
ATOM 2952 C CA . MET A 1 362 ? -14.508 0.67 10.148 1 74.81 362 MET A CA 1
ATOM 2953 C C . MET A 1 362 ? -15.328 1.851 10.656 1 74.81 362 MET A C 1
ATOM 2955 O O . MET A 1 362 ? -16.297 1.666 11.398 1 74.81 362 MET A O 1
ATOM 2959 N N . SER A 1 363 ? -14.977 3.045 10.234 1 73.94 363 SER A N 1
ATOM 2960 C CA . SER A 1 363 ? -15.602 4.27 10.727 1 73.94 363 SER A CA 1
ATOM 2961 C C . SER A 1 363 ? -16.969 4.492 10.078 1 73.94 363 SER A C 1
ATOM 2963 O O . SER A 1 363 ? -17.844 5.121 10.672 1 73.94 363 SER A O 1
ATOM 2965 N N . GLN A 1 364 ? -17.094 4.23 8.797 1 69.38 364 GLN A N 1
ATOM 2966 C CA . GLN A 1 364 ? -18.391 4.344 8.156 1 69.38 364 GLN A CA 1
ATOM 2967 C C . GLN A 1 364 ? -19.469 3.605 8.953 1 69.38 364 GLN A C 1
ATOM 2969 O O . GLN A 1 364 ? -20.609 4.074 9.055 1 69.38 364 GLN A O 1
ATOM 2974 N N . VAL A 1 365 ? -19.078 2.738 9.539 1 53.22 365 VAL A N 1
ATOM 2975 C CA . VAL A 1 365 ? -20 1.992 10.391 1 53.22 365 VAL A CA 1
ATOM 2976 C C . VAL A 1 365 ? -20.359 2.832 11.617 1 53.22 365 VAL A C 1
ATOM 2978 O O . VAL A 1 365 ? -21.531 2.873 12.016 1 53.22 365 VAL A O 1
ATOM 2981 N N . GLU A 1 366 ? -19.5 3.594 12.023 1 55.88 366 GLU A N 1
ATOM 2982 C CA . GLU A 1 366 ? -19.719 4.398 13.227 1 55.88 366 GLU A CA 1
ATOM 2983 C C . GLU A 1 366 ? -20.578 5.625 12.922 1 55.88 366 GLU A C 1
ATOM 2985 O O . GLU A 1 366 ? -21.391 6.035 13.742 1 55.88 366 GLU A O 1
ATOM 2990 N N . LEU A 1 367 ? -20.297 6.293 11.812 1 58.62 367 LEU A N 1
ATOM 2991 C CA . LEU A 1 367 ? -21.062 7.469 11.422 1 58.62 367 LEU A CA 1
ATOM 2992 C C . LEU A 1 367 ? -22.547 7.133 11.281 1 58.62 367 LEU A C 1
ATOM 2994 O O . LEU A 1 367 ? -23.406 7.949 11.617 1 58.62 367 LEU A O 1
ATOM 2998 N N . LYS A 1 368 ? -22.734 6.012 10.789 1 58.06 368 LYS A N 1
ATOM 2999 C CA . LYS A 1 368 ? -24.125 5.57 10.695 1 58.06 368 LYS A CA 1
ATOM 3000 C C . LYS A 1 368 ? -24.797 5.539 12.07 1 58.06 368 LYS A C 1
ATOM 3002 O O . LYS A 1 368 ? -26 5.777 12.188 1 58.06 368 LYS A O 1
ATOM 3007 N N . TYR A 1 369 ? -23.969 5.465 13.062 1 47.09 369 TYR A N 1
ATOM 3008 C CA . TYR A 1 369 ? -24.516 5.383 14.422 1 47.09 369 TYR A CA 1
ATOM 3009 C C . TYR A 1 369 ? -24.719 6.777 15.008 1 47.09 369 TYR A C 1
ATOM 3011 O O . TYR A 1 369 ? -25.594 6.98 15.844 1 47.09 369 TYR A O 1
ATOM 3019 N N . VAL A 1 370 ? -23.922 7.656 14.656 1 50.19 370 VAL A N 1
ATOM 3020 C CA . VAL A 1 370 ? -24.078 9 15.211 1 50.19 370 VAL A CA 1
ATOM 3021 C C . VAL A 1 370 ? -25.312 9.664 14.633 1 50.19 370 VAL A C 1
ATOM 3023 O O . VAL A 1 370 ? -25.953 10.484 15.297 1 50.19 370 VAL A O 1
ATOM 3026 N N . ASN A 1 371 ? -25.609 9.445 13.336 1 49.88 371 ASN A N 1
ATOM 3027 C CA . ASN A 1 371 ? -26.797 10.047 12.734 1 49.88 371 ASN A CA 1
ATOM 3028 C C . ASN A 1 371 ? -28.078 9.375 13.219 1 49.88 371 ASN A C 1
ATOM 3030 O O . ASN A 1 371 ? -29.172 9.703 12.758 1 49.88 371 ASN A O 1
ATOM 3034 N N . ARG A 1 372 ? -27.984 8.281 13.992 1 42.22 372 ARG A N 1
ATOM 3035 C CA . ARG A 1 372 ? -29.219 7.797 14.594 1 42.22 372 ARG A CA 1
ATOM 3036 C C . ARG A 1 372 ? -29.516 8.531 15.898 1 42.22 372 ARG A C 1
ATOM 3038 O O . ARG A 1 372 ? -28.609 8.828 16.672 1 42.22 372 ARG A O 1
ATOM 3045 N N . MET B 1 1 ? -17.344 21.609 -0.996 1 84.62 1 MET B N 1
ATOM 3046 C CA . MET B 1 1 ? -17.016 20.922 0.255 1 84.62 1 MET B CA 1
ATOM 3047 C C . MET B 1 1 ? -17.938 19.734 0.472 1 84.62 1 MET B C 1
ATOM 3049 O O . MET B 1 1 ? -19.125 19.781 0.117 1 84.62 1 MET B O 1
ATOM 3053 N N . PHE B 1 2 ? -17.406 18.828 1.149 1 83.75 2 PHE B N 1
ATOM 3054 C CA . PHE B 1 2 ? -18.172 17.609 1.357 1 83.75 2 PHE B CA 1
ATOM 3055 C C . PHE B 1 2 ? -19.25 17.828 2.41 1 83.75 2 PHE B C 1
ATOM 3057 O O . PHE B 1 2 ? -19.078 18.641 3.33 1 83.75 2 PHE B O 1
ATOM 3064 N N . GLY B 1 3 ? -20.312 17.062 2.186 1 87.62 3 GLY B N 1
ATOM 3065 C CA . GLY B 1 3 ? -21.422 17.156 3.133 1 87.62 3 GLY B CA 1
ATOM 3066 C C . GLY B 1 3 ? -21.016 16.828 4.559 1 87.62 3 GLY B C 1
ATOM 3067 O O . GLY B 1 3 ? -21.625 17.312 5.508 1 87.62 3 GLY B O 1
ATOM 3068 N N . TRP B 1 4 ? -20.016 16.125 4.656 1 87.19 4 TRP B N 1
ATOM 3069 C CA . TRP B 1 4 ? -19.5 15.812 5.984 1 87.19 4 TRP B CA 1
ATOM 3070 C C . TRP B 1 4 ? -19.094 17.094 6.719 1 87.19 4 TRP B C 1
ATOM 3072 O O . TRP B 1 4 ? -19.234 17.172 7.941 1 87.19 4 TRP B O 1
ATOM 3082 N N . ILE B 1 5 ? -18.625 18.062 6.027 1 89.81 5 ILE B N 1
ATOM 3083 C CA . ILE B 1 5 ? -18.266 19.344 6.609 1 89.81 5 ILE B CA 1
ATOM 3084 C C . ILE B 1 5 ? -19.516 20.062 7.082 1 89.81 5 ILE B C 1
ATOM 3086 O O . ILE B 1 5 ? -19.562 20.594 8.195 1 89.81 5 ILE B O 1
ATOM 3090 N N . HIS B 1 6 ? -20.516 20.031 6.223 1 92.88 6 HIS B N 1
ATOM 3091 C CA . HIS B 1 6 ? -21.781 20.641 6.59 1 92.88 6 HIS B CA 1
ATOM 3092 C C . HIS B 1 6 ? -22.375 19.984 7.82 1 92.88 6 HIS B C 1
ATOM 3094 O O . HIS B 1 6 ? -22.906 20.656 8.703 1 92.88 6 HIS B O 1
ATOM 3100 N N . GLU B 1 7 ? -22.297 18.703 7.809 1 92.75 7 GLU B N 1
ATOM 3101 C CA . GLU B 1 7 ? -22.812 17.969 8.961 1 92.75 7 GLU B CA 1
ATOM 3102 C C . GLU B 1 7 ? -22.047 18.312 10.227 1 92.75 7 GLU B C 1
ATOM 3104 O O . GLU B 1 7 ? -22.625 18.422 11.312 1 92.75 7 GLU B O 1
ATOM 3109 N N . SER B 1 8 ? -20.797 18.453 10.07 1 93.38 8 SER B N 1
ATOM 3110 C CA . SER B 1 8 ? -19.984 18.844 11.219 1 93.38 8 SER B CA 1
ATOM 3111 C C . SER B 1 8 ? -20.359 20.25 11.695 1 93.38 8 SER B C 1
ATOM 3113 O O . SER B 1 8 ? -20.391 20.516 12.898 1 93.38 8 SER B O 1
ATOM 3115 N N . PHE B 1 9 ? -20.672 21.141 10.781 1 94.62 9 PHE B N 1
ATOM 3116 C CA . PHE B 1 9 ? -21.172 22.469 11.148 1 94.62 9 PHE B CA 1
ATOM 3117 C C . PHE B 1 9 ? -22.469 22.359 11.93 1 94.62 9 PHE B C 1
ATOM 3119 O O . PHE B 1 9 ? -22.641 23.047 12.945 1 94.62 9 PHE B O 1
ATOM 3126 N N . ARG B 1 10 ? -23.281 21.594 11.398 1 95 10 ARG B N 1
ATOM 3127 C CA . ARG B 1 10 ? -24.578 21.406 12.023 1 95 10 ARG B CA 1
ATOM 3128 C C . ARG B 1 10 ? -24.422 20.906 13.461 1 95 10 ARG B C 1
ATOM 3130 O O . ARG B 1 10 ? -25.078 21.438 14.367 1 95 10 ARG B O 1
ATOM 3137 N N . GLN B 1 11 ? -23.547 19.984 13.656 1 94.69 11 GLN B N 1
ATOM 3138 C CA . GLN B 1 11 ? -23.312 19.406 14.984 1 94.69 11 GLN B CA 1
ATOM 3139 C C . GLN B 1 11 ? -22.719 20.453 15.93 1 94.69 11 GLN B C 1
ATOM 3141 O O . GLN B 1 11 ? -23.078 20.5 17.109 1 94.69 11 GLN B O 1
ATOM 3146 N N . LEU B 1 12 ? -21.859 21.25 15.391 1 95.94 12 LEU B N 1
ATOM 3147 C CA . LEU B 1 12 ? -21.266 22.312 16.188 1 95.94 12 LEU B CA 1
ATOM 3148 C C . LEU B 1 12 ? -22.344 23.281 16.703 1 95.94 12 LEU B C 1
ATOM 3150 O O . LEU B 1 12 ? -22.406 23.562 17.891 1 95.94 12 LEU B O 1
ATOM 3154 N N . VAL B 1 13 ? -23.188 23.719 15.836 1 95.81 13 VAL B N 1
ATOM 3155 C CA . VAL B 1 13 ? -24.219 24.688 16.172 1 95.81 13 VAL B CA 1
ATOM 3156 C C . VAL B 1 13 ? -25.25 24.062 17.109 1 95.81 13 VAL B C 1
ATOM 3158 O O . VAL B 1 13 ? -25.672 24.688 18.094 1 95.81 13 VAL B O 1
ATOM 3161 N N . HIS B 1 14 ? -25.562 22.812 16.781 1 95.06 14 HIS B N 1
ATOM 3162 C CA . HIS B 1 14 ? -26.547 22.109 17.609 1 95.06 14 HIS B CA 1
ATOM 3163 C C . HIS B 1 14 ? -26.047 21.984 19.047 1 95.06 14 HIS B C 1
ATOM 3165 O O . HIS B 1 14 ? -26.797 22.234 19.984 1 95.06 14 HIS B O 1
ATOM 3171 N N . ARG B 1 15 ? -24.859 21.609 19.188 1 94.69 15 ARG B N 1
ATOM 3172 C CA . ARG B 1 15 ? -24.297 21.344 20.516 1 94.69 15 ARG B CA 1
ATOM 3173 C C . ARG B 1 15 ? -24.094 22.625 21.297 1 94.69 15 ARG B C 1
ATOM 3175 O O . ARG B 1 15 ? -24.297 22.672 22.516 1 94.69 15 ARG B O 1
ATOM 3182 N N . LYS B 1 16 ? -23.719 23.656 20.641 1 95.25 16 LYS B N 1
ATOM 3183 C CA . LYS B 1 16 ? -23.344 24.891 21.344 1 95.25 16 LYS B CA 1
ATOM 3184 C C . LYS B 1 16 ? -24.547 25.812 21.5 1 95.25 16 LYS B C 1
ATOM 3186 O O . LYS B 1 16 ? -24.672 26.531 22.484 1 95.25 16 LYS B O 1
ATOM 3191 N N . TYR B 1 17 ? -25.5 25.828 20.484 1 95.44 17 TYR B N 1
ATOM 3192 C CA . TYR B 1 17 ? -26.516 26.875 20.484 1 95.44 17 TYR B CA 1
ATOM 3193 C C . TYR B 1 17 ? -27.922 26.281 20.359 1 95.44 17 TYR B C 1
ATOM 3195 O O . TYR B 1 17 ? -28.906 26.984 20.531 1 95.44 17 TYR B O 1
ATOM 3203 N N . GLY B 1 18 ? -28 25.031 19.969 1 95.62 18 GLY B N 1
ATOM 3204 C CA . GLY B 1 18 ? -29.281 24.359 19.938 1 95.62 18 GLY B CA 1
ATOM 3205 C C . GLY B 1 18 ? -29.859 24.266 18.531 1 95.62 18 GLY B C 1
ATOM 3206 O O . GLY B 1 18 ? -29.375 24.922 17.609 1 95.62 18 GLY B O 1
ATOM 3207 N N . ARG B 1 19 ? -30.922 23.469 18.391 1 95.38 19 ARG B N 1
ATOM 3208 C CA . ARG B 1 19 ? -31.547 23.141 17.109 1 95.38 19 ARG B CA 1
ATOM 3209 C C . ARG B 1 19 ? -32.219 24.375 16.516 1 95.38 19 ARG B C 1
ATOM 3211 O O . ARG B 1 19 ? -32.219 24.547 15.289 1 95.38 19 ARG B O 1
ATOM 3218 N N . ASP B 1 20 ? -32.812 25.172 17.328 1 96.25 20 ASP B N 1
ATOM 3219 C CA . ASP B 1 20 ? -33.531 26.344 16.844 1 96.25 20 ASP B CA 1
ATOM 3220 C C . ASP B 1 20 ? -32.594 27.312 16.141 1 96.25 20 ASP B C 1
ATOM 3222 O O . ASP B 1 20 ? -32.969 27.891 15.109 1 96.25 20 ASP B O 1
ATOM 3226 N N . VAL B 1 21 ? -31.469 27.438 16.719 1 96.75 21 VAL B N 1
ATOM 3227 C CA . VAL B 1 21 ? -30.484 28.328 16.125 1 96.75 21 VAL B CA 1
ATOM 3228 C C . VAL B 1 21 ? -30.047 27.781 14.773 1 96.75 21 VAL B C 1
ATOM 3230 O O . VAL B 1 21 ? -29.875 28.531 13.812 1 96.75 21 VAL B O 1
ATOM 3233 N N . TRP B 1 22 ? -29.875 26.5 14.656 1 96.94 22 TRP B N 1
ATOM 3234 C CA . TRP B 1 22 ? -29.484 25.875 13.406 1 96.94 22 TRP B CA 1
ATOM 3235 C C . TRP B 1 22 ? -30.547 26.109 12.328 1 96.94 22 TRP B C 1
ATOM 3237 O O . TRP B 1 22 ? -30.203 26.438 11.18 1 96.94 22 TRP B O 1
ATOM 3247 N N . LEU B 1 23 ? -31.766 25.953 12.703 1 96.56 23 LEU B N 1
ATOM 3248 C CA . LEU B 1 23 ? -32.844 26.141 11.734 1 96.56 23 LEU B CA 1
ATOM 3249 C C . LEU B 1 23 ? -32.875 27.578 11.203 1 96.56 23 LEU B C 1
ATOM 3251 O O . LEU B 1 23 ? -33.125 27.797 10.023 1 96.56 23 LEU B O 1
ATOM 3255 N N . LYS B 1 24 ? -32.625 28.469 12.055 1 97 24 LYS B N 1
ATOM 3256 C CA . LYS B 1 24 ? -32.531 29.859 11.633 1 97 24 LYS B CA 1
ATOM 3257 C C . LYS B 1 24 ? -31.391 30.047 10.625 1 97 24 LYS B C 1
ATOM 3259 O O . LYS B 1 24 ? -31.547 30.766 9.633 1 97 24 LYS B O 1
ATOM 3264 N N . ILE B 1 25 ? -30.266 29.422 10.891 1 97.56 25 ILE B N 1
ATOM 3265 C CA . ILE B 1 25 ? -29.109 29.5 10.023 1 97.56 25 ILE B CA 1
ATOM 3266 C C . ILE B 1 25 ? -29.438 28.891 8.664 1 97.56 25 ILE B C 1
ATOM 3268 O O . ILE B 1 25 ? -29.109 29.469 7.621 1 97.56 25 ILE B O 1
ATOM 3272 N N . VAL B 1 26 ? -30.078 27.766 8.672 1 97.25 26 VAL B N 1
ATOM 3273 C CA . VAL B 1 26 ? -30.438 27.062 7.457 1 97.25 26 VAL B CA 1
ATOM 3274 C C . VAL B 1 26 ? -31.344 27.938 6.598 1 97.25 26 VAL B C 1
ATOM 3276 O O . VAL B 1 26 ? -31.172 28.016 5.379 1 97.25 26 VAL B O 1
ATOM 3279 N N . GLU B 1 27 ? -32.25 28.531 7.227 1 96.44 27 GLU B N 1
ATOM 3280 C CA . GLU B 1 27 ? -33.188 29.422 6.531 1 96.44 27 GLU B CA 1
ATOM 3281 C C . GLU B 1 27 ? -32.438 30.625 5.949 1 96.44 27 GLU B C 1
ATOM 3283 O O . GLU B 1 27 ? -32.656 30.969 4.785 1 96.44 27 GLU B O 1
ATOM 3288 N N . MET B 1 28 ? -31.672 31.219 6.699 1 96.62 28 MET B N 1
ATOM 3289 C CA . MET B 1 28 ? -30.906 32.406 6.27 1 96.62 28 MET B CA 1
ATOM 3290 C C . MET B 1 28 ? -29.969 32.031 5.117 1 96.62 28 MET B C 1
ATOM 3292 O O . MET B 1 28 ? -29.734 32.875 4.234 1 96.62 28 MET B O 1
ATOM 3296 N N . ALA B 1 29 ? -29.406 30.891 5.137 1 96.56 29 ALA B N 1
ATOM 3297 C CA . ALA B 1 29 ? -28.469 30.438 4.113 1 96.56 29 ALA B CA 1
ATOM 3298 C C . ALA B 1 29 ? -29.219 29.969 2.865 1 96.56 29 ALA B C 1
ATOM 3300 O O . ALA B 1 29 ? -28.594 29.609 1.861 1 96.56 29 ALA B O 1
ATOM 3301 N N . LYS B 1 30 ? -30.578 29.875 2.891 1 94.94 30 LYS B N 1
ATOM 3302 C CA . LYS B 1 30 ? -31.453 29.562 1.762 1 94.94 30 LYS B CA 1
ATOM 3303 C C . LYS B 1 30 ? -31.344 28.094 1.379 1 94.94 30 LYS B C 1
ATOM 3305 O O . LYS B 1 30 ? -31.281 27.75 0.195 1 94.94 30 LYS B O 1
ATOM 3310 N N . PHE B 1 31 ? -31.172 27.297 2.379 1 95 31 PHE B N 1
ATOM 3311 C CA . PHE B 1 31 ? -31.266 25.844 2.184 1 95 31 PHE B CA 1
ATOM 3312 C C . PHE B 1 31 ? -32.656 25.359 2.541 1 95 31 PHE B C 1
ATOM 3314 O O . PHE B 1 31 ? -33.312 25.922 3.418 1 95 31 PHE B O 1
ATOM 3321 N N . GLU B 1 32 ? -33.062 24.344 1.796 1 93.19 32 GLU B N 1
ATOM 3322 C CA . GLU B 1 32 ? -34.188 23.578 2.271 1 93.19 32 GLU B CA 1
ATOM 3323 C C . GLU B 1 32 ? -33.812 22.656 3.424 1 93.19 32 GLU B C 1
ATOM 3325 O O . GLU B 1 32 ? -32.812 21.969 3.359 1 93.19 32 GLU B O 1
ATOM 3330 N N . GLU B 1 33 ? -34.719 22.719 4.449 1 90.81 33 GLU B N 1
ATOM 3331 C CA . GLU B 1 33 ? -34.438 21.875 5.609 1 90.81 33 GLU B CA 1
ATOM 3332 C C . GLU B 1 33 ? -34.219 20.422 5.203 1 90.81 33 GLU B C 1
ATOM 3334 O O . GLU B 1 33 ? -35.031 19.875 4.438 1 90.81 33 GLU B O 1
ATOM 3339 N N . GLY B 1 34 ? -33.094 19.797 5.648 1 90 34 GLY B N 1
ATOM 3340 C CA . GLY B 1 34 ? -32.844 18.406 5.363 1 90 34 GLY B CA 1
ATOM 3341 C C . GLY B 1 34 ? -31.875 18.203 4.199 1 90 34 GLY B C 1
ATOM 3342 O O . GLY B 1 34 ? -31.344 17.109 4.016 1 90 34 GLY B O 1
ATOM 3343 N N . THR B 1 35 ? -31.578 19.234 3.502 1 90.81 35 THR B N 1
ATOM 3344 C CA . THR B 1 35 ? -30.719 19.109 2.322 1 90.81 35 THR B CA 1
ATOM 3345 C C . THR B 1 35 ? -29.375 19.766 2.557 1 90.81 35 THR B C 1
ATOM 3347 O O . THR B 1 35 ? -28.469 19.672 1.713 1 90.81 35 THR B O 1
ATOM 3350 N N . GLU B 1 36 ? -29.234 20.359 3.652 1 91.12 36 GLU B N 1
ATOM 3351 C CA . GLU B 1 36 ? -28.094 21.234 3.863 1 91.12 36 GLU B CA 1
ATOM 3352 C C . GLU B 1 36 ? -26.859 20.453 4.289 1 91.12 36 GLU B C 1
ATOM 3354 O O . GLU B 1 36 ? -25.734 20.984 4.254 1 91.12 36 GLU B O 1
ATOM 3359 N N . SER B 1 37 ? -27.031 19.203 4.66 1 91.19 37 SER B N 1
ATOM 3360 C CA . SER B 1 37 ? -25.891 18.484 5.227 1 91.19 37 SER B CA 1
ATOM 3361 C C . SER B 1 37 ? -25.922 17.016 4.852 1 91.19 37 SER B C 1
ATOM 3363 O O . SER B 1 37 ? -25.75 16.141 5.711 1 91.19 37 SER B O 1
ATOM 3365 N N . GLU B 1 38 ? -26.172 16.797 3.629 1 86.19 38 GLU B N 1
ATOM 3366 C CA . GLU B 1 38 ? -26.109 15.414 3.141 1 86.19 38 GLU B CA 1
ATOM 3367 C C . GLU B 1 38 ? -24.656 14.945 3.012 1 86.19 38 GLU B C 1
ATOM 3369 O O . GLU B 1 38 ? -23.922 15.43 2.154 1 86.19 38 GLU B O 1
ATOM 3374 N N . ILE B 1 39 ? -24.344 13.953 3.715 1 81.19 39 ILE B N 1
ATOM 3375 C CA . ILE B 1 39 ? -22.969 13.539 3.943 1 81.19 39 ILE B CA 1
ATOM 3376 C C . ILE B 1 39 ? -22.297 13.18 2.613 1 81.19 39 ILE B C 1
ATOM 3378 O O . ILE B 1 39 ? -21.141 13.531 2.369 1 81.19 39 ILE B O 1
ATOM 3382 N N . ALA B 1 40 ? -22.984 12.578 1.741 1 77.69 40 ALA B N 1
ATOM 3383 C CA . ALA B 1 40 ? -22.406 12.07 0.498 1 77.69 40 ALA B CA 1
ATOM 3384 C C . ALA B 1 40 ? -22.484 13.125 -0.605 1 77.69 40 ALA B C 1
ATOM 3386 O O . ALA B 1 40 ? -21.953 12.922 -1.7 1 77.69 40 ALA B O 1
ATOM 3387 N N . HIS B 1 41 ? -23.047 14.281 -0.238 1 83.19 41 HIS B N 1
ATOM 3388 C CA . HIS B 1 41 ? -23.219 15.336 -1.229 1 83.19 41 HIS B CA 1
ATOM 3389 C C . HIS B 1 41 ? -22.047 16.297 -1.231 1 83.19 41 HIS B C 1
ATOM 3391 O O . HIS B 1 41 ? -21.453 16.578 -0.181 1 83.19 41 HIS B O 1
ATOM 3397 N N . TYR B 1 42 ? -21.734 16.812 -2.439 1 84.31 42 TYR B N 1
ATOM 3398 C CA . TYR B 1 42 ? -20.703 17.844 -2.572 1 84.31 42 TYR B CA 1
ATOM 3399 C C . TYR B 1 42 ? -21.344 19.219 -2.771 1 84.31 42 TYR B C 1
ATOM 3401 O O . TYR B 1 42 ? -22.047 19.438 -3.754 1 84.31 42 TYR B O 1
ATOM 3409 N N . TYR B 1 43 ? -21.094 20.062 -1.869 1 89.88 43 TYR B N 1
ATOM 3410 C CA . TYR B 1 43 ? -21.609 21.422 -1.944 1 89.88 43 TYR B CA 1
ATOM 3411 C C . TYR B 1 43 ? -20.562 22.359 -2.537 1 89.88 43 TYR B C 1
ATOM 3413 O O . TYR B 1 43 ? -19.375 22.25 -2.227 1 89.88 43 TYR B O 1
ATOM 3421 N N . ASN B 1 44 ? -21.016 23.203 -3.391 1 88.69 44 ASN B N 1
ATOM 3422 C CA . ASN B 1 44 ? -20.062 24.172 -3.902 1 88.69 44 ASN B CA 1
ATOM 3423 C C . ASN B 1 44 ? -19.656 25.172 -2.824 1 88.69 44 ASN B C 1
ATOM 3425 O O . ASN B 1 44 ? -20.312 25.266 -1.779 1 88.69 44 ASN B O 1
ATOM 3429 N N . ASP B 1 45 ? -18.656 25.953 -3.094 1 88.38 45 ASP B N 1
ATOM 3430 C CA . ASP B 1 45 ? -18.078 26.844 -2.092 1 88.38 45 ASP B CA 1
ATOM 3431 C C . ASP B 1 45 ? -19.047 27.969 -1.73 1 88.38 45 ASP B C 1
ATOM 3433 O O . ASP B 1 45 ? -19.094 28.422 -0.581 1 88.38 45 ASP B O 1
ATOM 3437 N N . VAL B 1 46 ? -19.734 28.344 -2.689 1 92.69 46 VAL B N 1
ATOM 3438 C CA . VAL B 1 46 ? -20.688 29.438 -2.465 1 92.69 46 VAL B CA 1
ATOM 3439 C C . VAL B 1 46 ? -21.75 28.984 -1.452 1 92.69 46 VAL B C 1
ATOM 3441 O O . VAL B 1 46 ? -22.094 29.75 -0.547 1 92.69 46 VAL B O 1
ATOM 3444 N N . GLU B 1 47 ? -22.203 27.828 -1.611 1 93.31 47 GLU B N 1
ATOM 3445 C CA . GLU B 1 47 ? -23.188 27.266 -0.688 1 93.31 47 GLU B CA 1
ATOM 3446 C C . GLU B 1 47 ? -22.625 27.172 0.727 1 93.31 47 GLU B C 1
ATOM 3448 O O . GLU B 1 47 ? -23.281 27.547 1.693 1 93.31 47 GLU B O 1
ATOM 3453 N N . THR B 1 48 ? -21.484 26.703 0.807 1 93 48 THR B N 1
ATOM 3454 C CA . THR B 1 48 ? -20.844 26.562 2.107 1 93 48 THR B CA 1
ATOM 3455 C C . THR B 1 48 ? -20.625 27.922 2.756 1 93 48 THR B C 1
ATOM 3457 O O . THR B 1 48 ? -20.875 28.094 3.951 1 93 48 THR B O 1
ATOM 3460 N N . MET B 1 49 ? -20.234 28.891 1.954 1 94.19 49 MET B N 1
ATOM 3461 C CA . MET B 1 49 ? -19.969 30.219 2.49 1 94.19 49 MET B CA 1
ATOM 3462 C C . MET B 1 49 ? -21.266 30.891 2.938 1 94.19 49 MET B C 1
ATOM 3464 O O . MET B 1 49 ? -21.281 31.641 3.912 1 94.19 49 MET B O 1
ATOM 3468 N N . ARG B 1 50 ? -22.312 30.562 2.248 1 95.56 50 ARG B N 1
ATOM 3469 C CA . ARG B 1 50 ? -23.609 31.078 2.684 1 95.56 50 ARG B CA 1
ATOM 3470 C C . ARG B 1 50 ? -23.969 30.547 4.066 1 95.56 50 ARG B C 1
ATOM 3472 O O . ARG B 1 50 ? -24.484 31.281 4.906 1 95.56 50 ARG B O 1
ATOM 3479 N N . LEU B 1 51 ? -23.688 29.344 4.246 1 95.69 51 LEU B N 1
ATOM 3480 C CA . LEU B 1 51 ? -23.984 28.703 5.523 1 95.69 51 LEU B CA 1
ATOM 3481 C C . LEU B 1 51 ? -23.156 29.312 6.641 1 95.69 51 LEU B C 1
ATOM 3483 O O . LEU B 1 51 ? -23.688 29.656 7.703 1 95.69 51 LEU B O 1
ATOM 3487 N N . VAL B 1 52 ? -21.906 29.516 6.387 1 95.69 52 VAL B N 1
ATOM 3488 C CA . VAL B 1 52 ? -20.984 30.031 7.398 1 95.69 52 VAL B CA 1
ATOM 3489 C C . VAL B 1 52 ? -21.297 31.5 7.684 1 95.69 52 VAL B C 1
ATOM 3491 O O . VAL B 1 52 ? -21.266 31.938 8.836 1 95.69 52 VAL B O 1
ATOM 3494 N N . ASN B 1 53 ? -21.625 32.188 6.645 1 96.81 53 ASN B N 1
ATOM 3495 C CA . ASN B 1 53 ? -22.016 33.594 6.824 1 96.81 53 ASN B CA 1
ATOM 3496 C C . ASN B 1 53 ? -23.297 33.719 7.633 1 96.81 53 ASN B C 1
ATOM 3498 O O . ASN B 1 53 ? -23.422 34.594 8.484 1 96.81 53 ASN B O 1
ATOM 3502 N N . ALA B 1 54 ? -24.172 32.875 7.316 1 97.5 54 ALA B N 1
ATOM 3503 C CA . ALA B 1 54 ? -25.406 32.844 8.086 1 97.5 54 ALA B CA 1
ATOM 3504 C C . ALA B 1 54 ? -25.141 32.562 9.555 1 97.5 54 ALA B C 1
ATOM 3506 O O . ALA B 1 54 ? -25.75 33.156 10.445 1 97.5 54 ALA B O 1
ATOM 3507 N N . MET B 1 55 ? -24.281 31.656 9.797 1 96.81 55 MET B N 1
ATOM 3508 C CA . MET B 1 55 ? -23.891 31.328 11.164 1 96.81 55 MET B CA 1
ATOM 3509 C C . MET B 1 55 ? -23.266 32.531 11.867 1 96.81 55 MET B C 1
ATOM 3511 O O . MET B 1 55 ? -23.625 32.844 13.008 1 96.81 55 MET B O 1
ATOM 3515 N N . ALA B 1 56 ? -22.328 33.125 11.203 1 97.25 56 ALA B N 1
ATOM 3516 C CA . ALA B 1 56 ? -21.641 34.312 11.742 1 97.25 56 ALA B CA 1
ATOM 3517 C C . ALA B 1 56 ? -22.641 35.406 12.102 1 97.25 56 ALA B C 1
ATOM 3519 O O . ALA B 1 56 ? -22.562 36 13.18 1 97.25 56 ALA B O 1
ATOM 3520 N N . ASN B 1 57 ? -23.594 35.594 11.25 1 97.56 57 ASN B N 1
ATOM 3521 C CA . ASN B 1 57 ? -24.609 36.625 11.445 1 97.56 57 ASN B CA 1
ATOM 3522 C C . ASN B 1 57 ? -25.547 36.281 12.594 1 97.56 57 ASN B C 1
ATOM 3524 O O . ASN B 1 57 ? -25.906 37.156 13.391 1 97.56 57 ASN B O 1
ATOM 3528 N N . THR B 1 58 ? -25.938 35.094 12.641 1 97.25 58 THR B N 1
ATOM 3529 C CA . THR B 1 58 ? -26.891 34.656 13.648 1 97.25 58 THR B CA 1
ATOM 3530 C C . THR B 1 58 ? -26.266 34.688 15.039 1 97.25 58 THR B C 1
ATOM 3532 O O . THR B 1 58 ? -26.891 35.125 16 1 97.25 58 THR B O 1
ATOM 3535 N N . ILE B 1 59 ? -25.062 34.219 15.133 1 95.19 59 ILE B N 1
ATOM 3536 C CA . ILE B 1 59 ? -24.375 34.125 16.406 1 95.19 59 ILE B CA 1
ATOM 3537 C C . ILE B 1 59 ? -23.797 35.5 16.781 1 95.19 59 ILE B C 1
ATOM 3539 O O . ILE B 1 59 ? -23.594 35.781 17.969 1 95.19 59 ILE B O 1
ATOM 3543 N N . GLY B 1 60 ? -23.453 36.312 15.836 1 96.19 60 GLY B N 1
ATOM 3544 C CA . GLY B 1 60 ? -22.938 37.625 16.062 1 96.19 60 GLY B CA 1
ATOM 3545 C C . GLY B 1 60 ? -21.438 37.688 16.234 1 96.19 60 GLY B C 1
ATOM 3546 O O . GLY B 1 60 ? -20.922 38.375 17.109 1 96.19 60 GLY B O 1
ATOM 3547 N N . ILE B 1 61 ? -20.688 36.969 15.555 1 95.81 61 ILE B N 1
ATOM 3548 C CA . ILE B 1 61 ? -19.234 36.969 15.586 1 95.81 61 ILE B CA 1
ATOM 3549 C C . ILE B 1 61 ? -18.688 37 14.164 1 95.81 61 ILE B C 1
ATOM 3551 O O . ILE B 1 61 ? -19.375 36.625 13.219 1 95.81 61 ILE B O 1
ATOM 3555 N N . PRO B 1 62 ? -17.453 37.469 14.008 1 96.75 62 PRO B N 1
ATOM 3556 C CA . PRO B 1 62 ? -16.859 37.5 12.664 1 96.75 62 PRO B CA 1
ATOM 3557 C C . PRO B 1 62 ? -16.688 36.125 12.062 1 96.75 62 PRO B C 1
ATOM 3559 O O . PRO B 1 62 ? -16.484 35.156 12.789 1 96.75 62 PRO B O 1
ATOM 3562 N N . VAL B 1 63 ? -16.688 36.062 10.766 1 96.75 63 VAL B N 1
ATOM 3563 C CA . VAL B 1 63 ? -16.594 34.812 10.023 1 96.75 63 VAL B CA 1
ATOM 3564 C C . VAL B 1 63 ? -15.289 34.094 10.383 1 96.75 63 VAL B C 1
ATOM 3566 O O . VAL B 1 63 ? -15.25 32.875 10.484 1 96.75 63 VAL B O 1
ATOM 3569 N N . GLU B 1 64 ? -14.203 34.844 10.57 1 95.62 64 GLU B N 1
ATOM 3570 C CA . GLU B 1 64 ? -12.906 34.281 10.922 1 95.62 64 GLU B CA 1
ATOM 3571 C C . GLU B 1 64 ? -12.977 33.5 12.242 1 95.62 64 GLU B C 1
ATOM 3573 O O . GLU B 1 64 ? -12.359 32.438 12.391 1 95.62 64 GLU B O 1
ATOM 3578 N N . GLU B 1 65 ? -13.711 34.062 13.117 1 96.31 65 GLU B N 1
ATOM 3579 C CA . GLU B 1 65 ? -13.875 33.406 14.414 1 96.31 65 GLU B CA 1
ATOM 3580 C C . GLU B 1 65 ? -14.727 32.125 14.297 1 96.31 65 GLU B C 1
ATOM 3582 O O . GLU B 1 65 ? -14.508 31.172 15.031 1 96.31 65 GLU B O 1
ATOM 3587 N N . VAL B 1 66 ? -15.727 32.156 13.445 1 96.56 66 VAL B N 1
ATOM 3588 C CA . VAL B 1 66 ? -16.516 30.984 13.18 1 96.56 66 VAL B CA 1
ATOM 3589 C C . VAL B 1 66 ? -15.625 29.859 12.656 1 96.56 66 VAL B C 1
ATOM 3591 O O . VAL B 1 66 ? -15.688 28.719 13.133 1 96.56 66 VAL B O 1
ATOM 3594 N N . TRP B 1 67 ? -14.734 30.203 11.695 1 96.75 67 TRP B N 1
ATOM 3595 C CA . TRP B 1 67 ? -13.836 29.219 11.102 1 96.75 67 TRP B CA 1
ATOM 3596 C C . TRP B 1 67 ? -12.891 28.641 12.156 1 96.75 67 TRP B C 1
ATOM 3598 O O . TRP B 1 67 ? -12.633 27.438 12.18 1 96.75 67 TRP B O 1
ATOM 3608 N N . GLU B 1 68 ? -12.344 29.469 12.953 1 96.56 68 GLU B N 1
ATOM 3609 C CA . GLU B 1 68 ? -11.414 29.031 13.992 1 96.56 68 GLU B CA 1
ATOM 3610 C C . GLU B 1 68 ? -12.102 28.078 14.969 1 96.56 68 GLU B C 1
ATOM 3612 O O . GLU B 1 68 ? -11.547 27.047 15.336 1 96.56 68 GLU B O 1
ATOM 3617 N N . ALA B 1 69 ? -13.305 28.484 15.414 1 95.62 69 ALA B N 1
ATOM 3618 C CA . ALA B 1 69 ? -14.086 27.625 16.297 1 95.62 69 ALA B CA 1
ATOM 3619 C C . ALA B 1 69 ? -14.398 26.281 15.633 1 95.62 69 ALA B C 1
ATOM 3621 O O . ALA B 1 69 ? -14.328 25.234 16.281 1 95.62 69 ALA B O 1
ATOM 3622 N N . TYR B 1 70 ? -14.75 26.391 14.445 1 97.06 70 TYR B N 1
ATOM 3623 C CA . TYR B 1 70 ? -15.047 25.172 13.695 1 97.06 70 TYR B CA 1
ATOM 3624 C C . TYR B 1 70 ? -13.82 24.266 13.609 1 97.06 70 TYR B C 1
ATOM 3626 O O . TYR B 1 70 ? -13.938 23.047 13.727 1 97.06 70 TYR B O 1
ATOM 3634 N N . GLY B 1 71 ? -12.648 24.812 13.328 1 97.12 71 GLY B N 1
ATOM 3635 C CA . GLY B 1 71 ? -11.438 24.016 13.242 1 97.12 71 GLY B CA 1
ATOM 3636 C C . GLY B 1 71 ? -11.219 23.125 14.453 1 97.12 71 GLY B C 1
ATOM 3637 O O . GLY B 1 71 ? -10.906 21.938 14.305 1 97.12 71 GLY B O 1
ATOM 3638 N N . GLY B 1 72 ? -11.367 23.75 15.586 1 96.62 72 GLY B N 1
ATOM 3639 C CA . GLY B 1 72 ? -11.273 22.953 16.812 1 96.62 72 GLY B CA 1
ATOM 3640 C C . GLY B 1 72 ? -12.32 21.859 16.891 1 96.62 72 GLY B C 1
ATOM 3641 O O . GLY B 1 72 ? -12 20.719 17.234 1 96.62 72 GLY B O 1
ATOM 3642 N N . PHE B 1 73 ? -13.5 22.234 16.578 1 96.75 73 PHE B N 1
ATOM 3643 C CA . PHE B 1 73 ? -14.594 21.281 16.641 1 96.75 73 PHE B CA 1
ATOM 3644 C C . PHE B 1 73 ? -14.406 20.172 15.617 1 96.75 73 PHE B C 1
ATOM 3646 O O . PHE B 1 73 ? -14.773 19.016 15.867 1 96.75 73 PHE B O 1
ATOM 3653 N N . LEU B 1 74 ? -13.914 20.531 14.508 1 95.94 74 LEU B N 1
ATOM 3654 C CA . LEU B 1 74 ? -13.688 19.547 13.453 1 95.94 74 LEU B CA 1
ATOM 3655 C C . LEU B 1 74 ? -12.852 18.375 13.969 1 95.94 74 LEU B C 1
ATOM 3657 O O . LEU B 1 74 ? -13.156 17.219 13.688 1 95.94 74 LEU B O 1
ATOM 3661 N N . ILE B 1 75 ? -11.789 18.625 14.656 1 96.5 75 ILE B N 1
ATOM 3662 C CA . ILE B 1 75 ? -10.93 17.594 15.234 1 96.5 75 ILE B CA 1
ATOM 3663 C C . ILE B 1 75 ? -11.727 16.766 16.234 1 96.5 75 ILE B C 1
ATOM 3665 O O . ILE B 1 75 ? -11.672 15.539 16.219 1 96.5 75 ILE B O 1
ATOM 3669 N N . GLN B 1 76 ? -12.43 17.469 17.078 1 94.81 76 GLN B N 1
ATOM 3670 C CA . GLN B 1 76 ? -13.25 16.781 18.062 1 94.81 76 GLN B CA 1
ATOM 3671 C C . GLN B 1 76 ? -14.258 15.852 17.406 1 94.81 76 GLN B C 1
ATOM 3673 O O . GLN B 1 76 ? -14.375 14.688 17.781 1 94.81 76 GLN B O 1
ATOM 3678 N N . PHE B 1 77 ? -14.953 16.375 16.5 1 93.31 77 PHE B N 1
ATOM 3679 C CA . PHE B 1 77 ? -15.977 15.617 15.789 1 93.31 77 PHE B CA 1
ATOM 3680 C C . PHE B 1 77 ? -15.367 14.422 15.07 1 93.31 77 PHE B C 1
ATOM 3682 O O . PHE B 1 77 ? -15.938 13.328 15.078 1 93.31 77 PHE B O 1
ATOM 3689 N N . THR B 1 78 ? -14.242 14.602 14.406 1 92.62 78 THR B N 1
ATOM 3690 C CA . THR B 1 78 ? -13.547 13.523 13.711 1 92.62 78 THR B CA 1
ATOM 3691 C C . THR B 1 78 ? -13.156 12.414 14.68 1 92.62 78 THR B C 1
ATOM 3693 O O . THR B 1 78 ? -13.328 11.234 14.383 1 92.62 78 THR B O 1
ATOM 3696 N N . MET B 1 79 ? -12.664 12.828 15.82 1 92.69 79 MET B N 1
ATOM 3697 C CA . MET B 1 79 ? -12.266 11.852 16.828 1 92.69 79 MET B CA 1
ATOM 3698 C C . MET B 1 79 ? -13.477 11.094 17.359 1 92.69 79 MET B C 1
ATOM 3700 O O . MET B 1 79 ? -13.391 9.891 17.625 1 92.69 79 MET B O 1
ATOM 3704 N N . GLU B 1 80 ? -14.578 11.711 17.422 1 91.31 80 GLU B N 1
ATOM 3705 C CA . GLU B 1 80 ? -15.797 11.109 17.953 1 91.31 80 GLU B CA 1
ATOM 3706 C C . GLU B 1 80 ? -16.438 10.172 16.938 1 91.31 80 GLU B C 1
ATOM 3708 O O . GLU B 1 80 ? -17.266 9.336 17.297 1 91.31 80 GLU B O 1
ATOM 3713 N N . THR B 1 81 ? -16.109 10.336 15.742 1 88.31 81 THR B N 1
ATOM 3714 C CA . THR B 1 81 ? -16.781 9.578 14.695 1 88.31 81 THR B CA 1
ATOM 3715 C C . THR B 1 81 ? -15.875 8.492 14.133 1 88.31 81 THR B C 1
ATOM 3717 O O . THR B 1 81 ? -15.898 8.227 12.93 1 88.31 81 THR B O 1
ATOM 3720 N N . GLY B 1 82 ? -14.953 7.98 14.953 1 86.94 82 GLY B N 1
ATOM 3721 C CA . GLY B 1 82 ? -14.266 6.742 14.617 1 86.94 82 GLY B CA 1
ATOM 3722 C C . GLY B 1 82 ? -12.852 6.965 14.109 1 86.94 82 GLY B C 1
ATOM 3723 O O . GLY B 1 82 ? -12.18 6.016 13.703 1 86.94 82 GLY B O 1
ATOM 3724 N N . TRP B 1 83 ? -12.32 8.234 14.188 1 90.5 83 TRP B N 1
ATOM 3725 C CA . TRP B 1 83 ? -11.016 8.492 13.594 1 90.5 83 TRP B CA 1
ATOM 3726 C C . TRP B 1 83 ? -10 8.883 14.664 1 90.5 83 TRP B C 1
ATOM 3728 O O . TRP B 1 83 ? -8.914 9.375 14.352 1 90.5 83 TRP B O 1
ATOM 3738 N N . ASP B 1 84 ? -10.344 8.711 15.898 1 93.19 84 ASP B N 1
ATOM 3739 C CA . ASP B 1 84 ? -9.492 9.07 17.031 1 93.19 84 ASP B CA 1
ATOM 3740 C C . ASP B 1 84 ? -8.148 8.359 16.938 1 93.19 84 ASP B C 1
ATOM 3742 O O . ASP B 1 84 ? -7.094 9 16.938 1 93.19 84 ASP B O 1
ATOM 3746 N N . GLU B 1 85 ? -8.188 7.074 16.797 1 92.12 85 GLU B N 1
ATOM 3747 C CA . GLU B 1 85 ? -6.965 6.277 16.797 1 92.12 85 GLU B CA 1
ATOM 3748 C C . GLU B 1 85 ? -6.074 6.633 15.617 1 92.12 85 GLU B C 1
ATOM 3750 O O . GLU B 1 85 ? -4.848 6.688 15.742 1 92.12 85 GLU B O 1
ATOM 3755 N N . LEU B 1 86 ? -6.637 6.844 14.516 1 92.81 86 LEU B N 1
ATOM 3756 C CA . LEU B 1 86 ? -5.855 7.199 13.336 1 92.81 86 LEU B CA 1
ATOM 3757 C C . LEU B 1 86 ? -5.152 8.539 13.539 1 92.81 86 LEU B C 1
ATOM 3759 O O . LEU B 1 86 ? -3.957 8.664 13.266 1 92.81 86 LEU B O 1
ATOM 3763 N N . LEU B 1 87 ? -5.91 9.523 14.023 1 94.81 87 LEU B N 1
ATOM 3764 C CA . LEU B 1 87 ? -5.32 10.844 14.227 1 94.81 87 LEU B CA 1
ATOM 3765 C C . LEU B 1 87 ? -4.156 10.773 15.211 1 94.81 87 LEU B C 1
ATOM 3767 O O . LEU B 1 87 ? -3.123 11.414 15 1 94.81 87 LEU B O 1
ATOM 3771 N N . ARG B 1 88 ? -4.312 9.953 16.203 1 94.38 88 ARG B N 1
ATOM 3772 C CA . ARG B 1 88 ? -3.268 9.805 17.203 1 94.38 88 ARG B CA 1
ATOM 3773 C C . ARG B 1 88 ? -2.059 9.062 16.641 1 94.38 88 ARG B C 1
ATOM 3775 O O . ARG B 1 88 ? -0.934 9.258 17.109 1 94.38 88 ARG B O 1
ATOM 3782 N N . ALA B 1 89 ? -2.316 8.273 15.672 1 94.25 89 ALA B N 1
ATOM 3783 C CA . ALA B 1 89 ? -1.254 7.457 15.094 1 94.25 89 ALA B CA 1
ATOM 3784 C C . ALA B 1 89 ? -0.62 8.148 13.891 1 94.25 89 ALA B C 1
ATOM 3786 O O . ALA B 1 89 ? 0.267 7.594 13.242 1 94.25 89 ALA B O 1
ATOM 3787 N N . MET B 1 90 ? -0.989 9.375 13.586 1 94.12 90 MET B N 1
ATOM 3788 C CA . MET B 1 90 ? -0.525 10.062 12.383 1 94.12 90 MET B CA 1
ATOM 3789 C C . MET B 1 90 ? 0.965 10.375 12.477 1 94.12 90 MET B C 1
ATOM 3791 O O . MET B 1 90 ? 1.706 10.18 11.516 1 94.12 90 MET B O 1
ATOM 3795 N N . ALA B 1 91 ? 1.43 10.906 13.594 1 93.62 91 ALA B N 1
ATOM 3796 C CA . ALA B 1 91 ? 2.816 11.344 13.727 1 93.62 91 ALA B CA 1
ATOM 3797 C C . ALA B 1 91 ? 3.232 11.406 15.195 1 93.62 91 ALA B C 1
ATOM 3799 O O . ALA B 1 91 ? 2.385 11.375 16.094 1 93.62 91 ALA B O 1
ATOM 3800 N N . ARG B 1 92 ? 4.551 11.539 15.43 1 91.06 92 ARG B N 1
ATOM 3801 C CA . ARG B 1 92 ? 5.113 11.531 16.781 1 91.06 92 ARG B CA 1
ATOM 3802 C C . ARG B 1 92 ? 4.945 12.898 17.438 1 91.06 92 ARG B C 1
ATOM 3804 O O . ARG B 1 92 ? 4.926 12.992 18.672 1 91.06 92 ARG B O 1
ATOM 3811 N N . ASP B 1 93 ? 4.848 13.906 16.641 1 93.12 93 ASP B N 1
ATOM 3812 C CA . ASP B 1 93 ? 4.73 15.266 17.172 1 93.12 93 ASP B CA 1
ATOM 3813 C C . ASP B 1 93 ? 3.896 16.141 16.234 1 93.12 93 ASP B C 1
ATOM 3815 O O . ASP B 1 93 ? 3.4 15.68 15.211 1 93.12 93 ASP B O 1
ATOM 3819 N N . LEU B 1 94 ? 3.73 17.359 16.641 1 95.38 94 LEU B N 1
ATOM 3820 C CA . LEU B 1 94 ? 2.85 18.266 15.922 1 95.38 94 LEU B CA 1
ATOM 3821 C C . LEU B 1 94 ? 3.389 18.547 14.523 1 95.38 94 LEU B C 1
ATOM 3823 O O . LEU B 1 94 ? 2.625 18.578 13.555 1 95.38 94 LEU B O 1
ATOM 3827 N N . GLU B 1 95 ? 4.668 18.797 14.383 1 94.5 95 GLU B N 1
ATOM 3828 C CA . GLU B 1 95 ? 5.281 19.031 13.078 1 94.5 95 GLU B CA 1
ATOM 3829 C C . GLU B 1 95 ? 4.977 17.891 12.117 1 94.5 95 GLU B C 1
ATOM 3831 O O . GLU B 1 95 ? 4.543 18.125 10.984 1 94.5 95 GLU B O 1
ATOM 3836 N N . GLY B 1 96 ? 5.258 16.719 12.602 1 93.5 96 GLY B N 1
ATOM 3837 C CA . GLY B 1 96 ? 4.98 15.547 11.773 1 93.5 96 GLY B CA 1
ATOM 3838 C C . GLY B 1 96 ? 3.521 15.43 11.375 1 93.5 96 GLY B C 1
ATOM 3839 O O . GLY B 1 96 ? 3.207 15.039 10.25 1 93.5 96 GLY B O 1
ATOM 3840 N N . PHE B 1 97 ? 2.67 15.719 12.344 1 95.75 97 PHE B N 1
ATOM 3841 C CA . PHE B 1 97 ? 1.237 15.688 12.07 1 95.75 97 PHE B CA 1
ATOM 3842 C C . PHE B 1 97 ? 0.879 16.641 10.938 1 95.75 97 PHE B C 1
ATOM 3844 O O . PHE B 1 97 ? 0.218 16.25 9.977 1 95.75 97 PHE B O 1
ATOM 3851 N N . LEU B 1 98 ? 1.347 17.812 11.031 1 96.12 98 LEU B N 1
ATOM 3852 C CA . LEU B 1 98 ? 1.017 18.844 10.062 1 96.12 98 LEU B CA 1
ATOM 3853 C C . LEU B 1 98 ? 1.625 18.531 8.695 1 96.12 98 LEU B C 1
ATOM 3855 O O . LEU B 1 98 ? 0.989 18.75 7.664 1 96.12 98 LEU B O 1
ATOM 3859 N N . ASP B 1 99 ? 2.77 17.969 8.68 1 93.5 99 ASP B N 1
ATOM 3860 C CA . ASP B 1 99 ? 3.457 17.625 7.445 1 93.5 99 ASP B CA 1
ATOM 3861 C C . ASP B 1 99 ? 2.773 16.438 6.758 1 93.5 99 ASP B C 1
ATOM 3863 O O . ASP B 1 99 ? 3.029 16.172 5.582 1 93.5 99 ASP B O 1
ATOM 3867 N N . SER B 1 100 ? 1.971 15.773 7.465 1 92.5 100 SER B N 1
ATOM 3868 C CA . SER B 1 100 ? 1.32 14.586 6.922 1 92.5 100 SER B CA 1
ATOM 3869 C C . SER B 1 100 ? -0.071 14.914 6.391 1 92.5 100 SER B C 1
ATOM 3871 O O . SER B 1 100 ? -0.72 14.062 5.773 1 92.5 100 SER B O 1
ATOM 3873 N N . LEU B 1 101 ? -0.51 16.078 6.555 1 93.5 101 LEU B N 1
ATOM 3874 C CA . LEU B 1 101 ? -1.888 16.438 6.234 1 93.5 101 LEU B CA 1
ATOM 3875 C C . LEU B 1 101 ? -2.127 16.375 4.73 1 93.5 101 LEU B C 1
ATOM 3877 O O . LEU B 1 101 ? -3.227 16.031 4.285 1 93.5 101 LEU B O 1
ATOM 3881 N N . ASP B 1 102 ? -1.096 16.719 3.938 1 91.56 102 ASP B N 1
ATOM 3882 C CA . ASP B 1 102 ? -1.253 16.688 2.486 1 91.56 102 ASP B CA 1
ATOM 3883 C C . ASP B 1 102 ? -1.64 15.281 2.012 1 91.56 102 ASP B C 1
ATOM 3885 O O . ASP B 1 102 ? -2.551 15.125 1.193 1 91.56 102 ASP B O 1
ATOM 3889 N N . SER B 1 103 ? -0.911 14.359 2.502 1 88.44 103 SER B N 1
ATOM 3890 C CA . SER B 1 103 ? -1.177 12.984 2.117 1 88.44 103 SER B CA 1
ATOM 3891 C C . SER B 1 103 ? -2.555 12.531 2.594 1 88.44 103 SER B C 1
ATOM 3893 O O . SER B 1 103 ? -3.252 11.797 1.889 1 88.44 103 SER B O 1
ATOM 3895 N N . LEU B 1 104 ? -2.904 12.922 3.777 1 89.31 104 LEU B N 1
ATOM 3896 C CA . LEU B 1 104 ? -4.223 12.578 4.297 1 89.31 104 LEU B CA 1
ATOM 3897 C C . LEU B 1 104 ? -5.324 13.164 3.416 1 89.31 104 LEU B C 1
ATOM 3899 O O . LEU B 1 104 ? -6.293 12.477 3.088 1 89.31 104 LEU B O 1
ATOM 3903 N N . HIS B 1 105 ? -5.164 14.406 3.064 1 90.12 105 HIS B N 1
ATOM 3904 C CA . HIS B 1 105 ? -6.148 15.062 2.207 1 90.12 105 HIS B CA 1
ATOM 3905 C C . HIS B 1 105 ? -6.23 14.383 0.846 1 90.12 105 HIS B C 1
ATOM 3907 O O . HIS B 1 105 ? -7.32 14.227 0.288 1 90.12 105 HIS B O 1
ATOM 3913 N N . TYR B 1 106 ? -5.129 14.031 0.319 1 88.19 106 TYR B N 1
ATOM 3914 C CA . TYR B 1 106 ? -5.133 13.32 -0.954 1 88.19 106 TYR B CA 1
ATOM 3915 C C . TYR B 1 106 ? -5.91 12.008 -0.844 1 88.19 106 TYR B C 1
ATOM 3917 O O . TYR B 1 106 ? -6.703 11.68 -1.726 1 88.19 106 TYR B O 1
ATOM 3925 N N . PHE B 1 107 ? -5.652 11.258 0.182 1 85.31 107 PHE B N 1
ATOM 3926 C CA . PHE B 1 107 ? -6.336 9.992 0.421 1 85.31 107 PHE B CA 1
ATOM 3927 C C . PHE B 1 107 ? -7.844 10.195 0.486 1 85.31 107 PHE B C 1
ATOM 3929 O O . PHE B 1 107 ? -8.602 9.453 -0.144 1 85.31 107 PHE B O 1
ATOM 3936 N N . ILE B 1 108 ? -8.219 11.188 1.222 1 84.56 108 ILE B N 1
ATOM 3937 C CA . ILE B 1 108 ? -9.641 11.469 1.385 1 84.56 108 ILE B CA 1
ATOM 3938 C C . ILE B 1 108 ? -10.258 11.82 0.032 1 84.56 108 ILE B C 1
ATOM 3940 O O . ILE B 1 108 ? -11.297 11.266 -0.349 1 84.56 108 ILE B O 1
ATOM 3944 N N . ASP B 1 109 ? -9.602 12.617 -0.689 1 84 109 ASP B N 1
ATOM 3945 C CA . ASP B 1 109 ? -10.133 13.133 -1.947 1 84 109 ASP B CA 1
ATOM 3946 C C . ASP B 1 109 ? -10.164 12.039 -3.016 1 84 109 ASP B C 1
ATOM 3948 O O . ASP B 1 109 ? -11.156 11.906 -3.74 1 84 109 ASP B O 1
ATOM 3952 N N . HIS B 1 110 ? -9.141 11.289 -3.1 1 78.69 110 HIS B N 1
ATOM 3953 C CA . HIS B 1 110 ? -8.969 10.453 -4.281 1 78.69 110 HIS B CA 1
ATOM 3954 C C . HIS B 1 110 ? -9.336 9 -3.984 1 78.69 110 HIS B C 1
ATOM 3956 O O . HIS B 1 110 ? -9.68 8.242 -4.895 1 78.69 110 HIS B O 1
ATOM 3962 N N . VAL B 1 111 ? -9.18 8.656 -2.768 1 76 111 VAL B N 1
ATOM 3963 C CA . VAL B 1 111 ? -9.414 7.254 -2.463 1 76 111 VAL B CA 1
ATOM 3964 C C . VAL B 1 111 ? -10.797 7.086 -1.841 1 76 111 VAL B C 1
ATOM 3966 O O . VAL B 1 111 ? -11.562 6.203 -2.236 1 76 111 VAL B O 1
ATOM 3969 N N . VAL B 1 112 ? -11.141 7.934 -0.931 1 73.75 112 VAL B N 1
ATOM 3970 C CA . VAL B 1 112 ? -12.406 7.781 -0.217 1 73.75 112 VAL B CA 1
ATOM 3971 C C . VAL B 1 112 ? -13.547 8.305 -1.08 1 73.75 112 VAL B C 1
ATOM 3973 O O . VAL B 1 112 ? -14.531 7.598 -1.319 1 73.75 112 VAL B O 1
ATOM 3976 N N . TYR B 1 113 ? -13.375 9.516 -1.61 1 73.88 113 TYR B N 1
ATOM 3977 C CA . TYR B 1 113 ? -14.492 10.156 -2.293 1 73.88 113 TYR B CA 1
ATOM 3978 C C . TYR B 1 113 ? -14.32 10.094 -3.805 1 73.88 113 TYR B C 1
ATOM 3980 O O . TYR B 1 113 ? -15.266 10.336 -4.555 1 73.88 113 TYR B O 1
ATOM 3988 N N . GLN B 1 114 ? -13.164 9.742 -4.195 1 73.56 114 GLN B N 1
ATOM 3989 C CA . GLN B 1 114 ? -12.844 9.609 -5.613 1 73.56 114 GLN B CA 1
ATOM 3990 C C . GLN B 1 114 ? -13.195 10.883 -6.375 1 73.56 114 GLN B C 1
ATOM 3992 O O . GLN B 1 114 ? -13.859 10.82 -7.414 1 73.56 114 GLN B O 1
ATOM 3997 N N . THR B 1 115 ? -12.953 11.961 -5.801 1 73.44 115 THR B N 1
ATOM 3998 C CA . THR B 1 115 ? -13.188 13.266 -6.41 1 73.44 115 THR B CA 1
ATOM 3999 C C . THR B 1 115 ? -11.883 14.031 -6.582 1 73.44 115 THR B C 1
ATOM 4001 O O . THR B 1 115 ? -10.852 13.633 -6.039 1 73.44 115 THR B O 1
ATOM 4004 N N . LYS B 1 116 ? -11.961 14.945 -7.48 1 65.88 116 LYS B N 1
ATOM 4005 C CA . LYS B 1 116 ? -10.789 15.766 -7.754 1 65.88 116 LYS B CA 1
ATOM 4006 C C . LYS B 1 116 ? -10.75 17 -6.852 1 65.88 116 LYS B C 1
ATOM 4008 O O . LYS B 1 116 ? -10.484 18.109 -7.316 1 65.88 116 LYS B O 1
ATOM 4013 N N . LEU B 1 117 ? -11.086 16.719 -5.656 1 64.31 117 LEU B N 1
ATOM 4014 C CA . LEU B 1 117 ? -11.039 17.906 -4.801 1 64.31 117 LEU B CA 1
ATOM 4015 C C . LEU B 1 117 ? -9.609 18.219 -4.398 1 64.31 117 LEU B C 1
ATOM 4017 O O . LEU B 1 117 ? -8.766 17.328 -4.289 1 64.31 117 LEU B O 1
ATOM 4021 N N . ARG B 1 118 ? -9.32 19.531 -4.465 1 68.81 118 ARG B N 1
ATOM 4022 C CA . ARG B 1 118 ? -7.957 19.984 -4.188 1 68.81 118 ARG B CA 1
ATOM 4023 C C . ARG B 1 118 ? -7.836 20.5 -2.756 1 68.81 118 ARG B C 1
ATOM 4025 O O . ARG B 1 118 ? -8.102 21.672 -2.49 1 68.81 118 ARG B O 1
ATOM 4032 N N . GLY B 1 119 ? -7.414 19.641 -1.847 1 80.06 119 GLY B N 1
ATOM 4033 C CA . GLY B 1 119 ? -7.168 20.062 -0.478 1 80.06 119 GLY B CA 1
ATOM 4034 C C . GLY B 1 119 ? -5.953 20.969 -0.343 1 80.06 119 GLY B C 1
ATOM 4035 O O . GLY B 1 119 ? -5.215 21.172 -1.309 1 80.06 119 GLY B O 1
ATOM 4036 N N . PRO B 1 120 ? -5.914 21.656 0.73 1 90 120 PRO B N 1
ATOM 4037 C CA . PRO B 1 120 ? -4.773 22.531 1.005 1 90 120 PRO B CA 1
ATOM 4038 C C . PRO B 1 120 ? -3.467 21.766 1.191 1 90 120 PRO B C 1
ATOM 4040 O O . PRO B 1 120 ? -3.475 20.531 1.224 1 90 120 PRO B O 1
ATOM 4043 N N . SER B 1 121 ? -2.389 22.5 1.142 1 91.62 121 SER B N 1
ATOM 4044 C CA . SER B 1 121 ? -1.067 21.938 1.4 1 91.62 121 SER B CA 1
ATOM 4045 C C . SER B 1 121 ? -0.432 22.562 2.635 1 91.62 121 SER B C 1
ATOM 4047 O O . SER B 1 121 ? -0.658 23.734 2.926 1 91.62 121 SER B O 1
ATOM 4049 N N . PHE B 1 122 ? 0.33 21.797 3.33 1 94.44 122 PHE B N 1
ATOM 4050 C CA . PHE B 1 122 ? 0.962 22.188 4.578 1 94.44 122 PHE B CA 1
ATOM 4051 C C . PHE B 1 122 ? 2.449 21.859 4.566 1 94.44 122 PHE B C 1
ATOM 4053 O O . PHE B 1 122 ? 2.848 20.797 4.098 1 94.44 122 PHE B O 1
ATOM 4060 N N . ARG B 1 123 ? 3.256 22.797 5.078 1 93.44 123 ARG B N 1
ATOM 4061 C CA . ARG B 1 123 ? 4.688 22.562 5.215 1 93.44 123 ARG B CA 1
ATOM 4062 C C . ARG B 1 123 ? 5.246 23.25 6.449 1 93.44 123 ARG B C 1
ATOM 4064 O O . ARG B 1 123 ? 5.086 24.469 6.613 1 93.44 123 ARG B O 1
ATOM 4071 N N . CYS B 1 124 ? 5.887 22.531 7.242 1 94.19 124 CYS B N 1
ATOM 4072 C CA . CYS B 1 124 ? 6.473 23.078 8.461 1 94.19 124 CYS B CA 1
ATOM 4073 C C . CYS B 1 124 ? 7.949 23.406 8.258 1 94.19 124 CYS B C 1
ATOM 4075 O O . CYS B 1 124 ? 8.625 22.766 7.449 1 94.19 124 CYS B O 1
ATOM 4077 N N . GLU B 1 125 ? 8.391 24.406 8.891 1 92.25 125 GLU B N 1
ATOM 4078 C CA . GLU B 1 125 ? 9.789 24.812 8.977 1 92.25 125 GLU B CA 1
ATOM 4079 C C . GLU B 1 125 ? 10.195 25.109 10.414 1 92.25 125 GLU B C 1
ATOM 4081 O O . GLU B 1 125 ? 9.953 26.203 10.922 1 92.25 125 GLU B O 1
ATOM 4086 N N . PRO B 1 126 ? 10.844 24.172 10.984 1 91.25 126 PRO B N 1
ATOM 4087 C CA . PRO B 1 126 ? 11.297 24.422 12.352 1 91.25 126 PRO B CA 1
ATOM 4088 C C . PRO B 1 126 ? 12.305 25.562 12.438 1 91.25 126 PRO B C 1
ATOM 4090 O O . PRO B 1 126 ? 13.164 25.688 11.555 1 91.25 126 PRO B O 1
ATOM 4093 N N . GLN B 1 127 ? 12.18 26.312 13.469 1 90.75 127 GLN B N 1
ATOM 4094 C CA . GLN B 1 127 ? 13.078 27.438 13.688 1 90.75 127 GLN B CA 1
ATOM 4095 C C . GLN B 1 127 ? 14.039 27.172 14.844 1 90.75 127 GLN B C 1
ATOM 4097 O O . GLN B 1 127 ? 13.719 26.406 15.75 1 90.75 127 GLN B O 1
ATOM 4102 N N . PRO B 1 128 ? 15.18 27.797 14.812 1 87 128 PRO B N 1
ATOM 4103 C CA . PRO B 1 128 ? 16.172 27.594 15.867 1 87 128 PRO B CA 1
ATOM 4104 C C . PRO B 1 128 ? 15.648 27.969 17.25 1 87 128 PRO B C 1
ATOM 4106 O O . PRO B 1 128 ? 16.078 27.406 18.266 1 87 128 PRO B O 1
ATOM 4109 N N . ASP B 1 129 ? 14.766 28.906 17.328 1 88.5 129 ASP B N 1
ATOM 4110 C CA . ASP B 1 129 ? 14.273 29.375 18.625 1 88.5 129 ASP B CA 1
ATOM 4111 C C . ASP B 1 129 ? 13.188 28.453 19.172 1 88.5 129 ASP B C 1
ATOM 4113 O O . ASP B 1 129 ? 12.57 28.75 20.203 1 88.5 129 ASP B O 1
ATOM 4117 N N . GLY B 1 130 ? 12.891 27.344 18.422 1 86.94 130 GLY B N 1
ATOM 4118 C CA . GLY B 1 130 ? 11.938 26.359 18.922 1 86.94 130 GLY B CA 1
ATOM 4119 C C . GLY B 1 130 ? 10.547 26.547 18.344 1 86.94 130 GLY B C 1
ATOM 4120 O O . GLY B 1 130 ? 9.672 25.688 18.516 1 86.94 130 GLY B O 1
ATOM 4121 N N . THR B 1 131 ? 10.398 27.641 17.656 1 92.19 131 THR B N 1
ATOM 4122 C CA . THR B 1 131 ? 9.102 27.859 17.031 1 92.19 131 THR B CA 1
ATOM 4123 C C . THR B 1 131 ? 8.992 27.078 15.719 1 92.19 131 THR B C 1
ATOM 4125 O O . THR B 1 131 ? 9.992 26.547 15.219 1 92.19 131 THR B O 1
ATOM 4128 N N . LEU B 1 132 ? 7.742 26.938 15.297 1 94.81 132 LEU B N 1
ATOM 4129 C CA . LEU B 1 132 ? 7.461 26.234 14.047 1 94.81 132 LEU B CA 1
ATOM 4130 C C . LEU B 1 132 ? 6.746 27.156 13.062 1 94.81 132 LEU B C 1
ATOM 4132 O O . LEU B 1 132 ? 5.695 27.719 13.375 1 94.81 132 LEU B O 1
ATOM 4136 N N . LEU B 1 133 ? 7.359 27.422 11.945 1 96.31 133 LEU B N 1
ATOM 4137 C CA . LEU B 1 133 ? 6.648 28.094 10.875 1 96.31 133 LEU B CA 1
ATOM 4138 C C . LEU B 1 133 ? 5.797 27.109 10.078 1 96.31 133 LEU B C 1
ATOM 4140 O O . LEU B 1 133 ? 6.281 26.062 9.656 1 96.31 133 LEU B O 1
ATOM 4144 N N . LEU B 1 134 ? 4.57 27.391 9.922 1 97.06 134 LEU B N 1
ATOM 4145 C CA . LEU B 1 134 ? 3.656 26.562 9.133 1 97.06 134 LEU B CA 1
ATOM 4146 C C . LEU B 1 134 ? 3.205 27.297 7.875 1 97.06 134 LEU B C 1
ATOM 4148 O O . LEU B 1 134 ? 2.57 28.359 7.965 1 97.06 134 LEU B O 1
ATOM 4152 N N . HIS B 1 135 ? 3.607 26.781 6.758 1 95.19 135 HIS B N 1
ATOM 4153 C CA . HIS B 1 135 ? 3.146 27.297 5.473 1 95.19 135 HIS B CA 1
ATOM 4154 C C . HIS B 1 135 ? 1.859 26.609 5.031 1 95.19 135 HIS B C 1
ATOM 4156 O O . HIS B 1 135 ? 1.809 25.375 4.941 1 95.19 135 HIS B O 1
ATOM 4162 N N . TYR B 1 136 ? 0.869 27.391 4.863 1 95.5 136 TYR B N 1
ATOM 4163 C CA . TYR B 1 136 ? -0.44 26.938 4.406 1 95.5 136 TYR B CA 1
ATOM 4164 C C . TYR B 1 136 ? -0.742 27.469 3.008 1 95.5 136 TYR B C 1
ATOM 4166 O O . TYR B 1 136 ? -0.676 28.672 2.766 1 95.5 136 TYR B O 1
ATOM 4174 N N . TYR B 1 137 ? -1.036 26.547 2.082 1 90.94 137 TYR B N 1
ATOM 4175 C CA . TYR B 1 137 ? -1.4 26.906 0.717 1 90.94 137 TYR B CA 1
ATOM 4176 C C . TYR B 1 137 ? -2.814 26.438 0.388 1 90.94 137 TYR B C 1
ATOM 4178 O O . TYR B 1 137 ? -3.182 25.297 0.675 1 90.94 137 TYR B O 1
ATOM 4186 N N . SER B 1 138 ? -3.58 27.312 -0.178 1 90.25 138 SER B N 1
ATOM 4187 C CA . SER B 1 138 ? -4.938 26.938 -0.56 1 90.25 138 SER B CA 1
ATOM 4188 C C . SER B 1 138 ? -5.406 27.734 -1.778 1 90.25 138 SER B C 1
ATOM 4190 O O . SER B 1 138 ? -5.098 28.922 -1.912 1 90.25 138 SER B O 1
ATOM 4192 N N . LYS B 1 139 ? -6.148 27.109 -2.578 1 85.62 139 LYS B N 1
ATOM 4193 C CA . LYS B 1 139 ? -6.781 27.812 -3.697 1 85.62 139 LYS B CA 1
ATOM 4194 C C . LYS B 1 139 ? -8 28.594 -3.234 1 85.62 139 LYS B C 1
ATOM 4196 O O . LYS B 1 139 ? -8.484 29.484 -3.947 1 85.62 139 LYS B O 1
ATOM 4201 N N . ARG B 1 140 ? -8.484 28.219 -2.139 1 86.62 140 ARG B N 1
ATOM 4202 C CA . ARG B 1 140 ? -9.625 28.922 -1.554 1 86.62 140 ARG B CA 1
ATOM 4203 C C . ARG B 1 140 ? -9.164 30 -0.581 1 86.62 140 ARG B C 1
ATOM 4205 O O . ARG B 1 140 ? -8.352 29.734 0.31 1 86.62 140 ARG B O 1
ATOM 4212 N N . SER B 1 141 ? -9.734 31.109 -0.792 1 86.38 141 SER B N 1
ATOM 4213 C CA . SER B 1 141 ? -9.336 32.219 0.053 1 86.38 141 SER B CA 1
ATOM 4214 C C . SER B 1 141 ? -10.219 32.312 1.294 1 86.38 141 SER B C 1
ATOM 4216 O O . SER B 1 141 ? -11.422 32.094 1.223 1 86.38 141 SER B O 1
ATOM 4218 N N . GLY B 1 142 ? -9.508 32.625 2.363 1 88.69 142 GLY B N 1
ATOM 4219 C CA . GLY B 1 142 ? -10.266 32.969 3.547 1 88.69 142 GLY B CA 1
ATOM 4220 C C . GLY B 1 142 ? -10.5 31.797 4.484 1 88.69 142 GLY B C 1
ATOM 4221 O O . GLY B 1 142 ? -11.117 31.953 5.539 1 88.69 142 GLY B O 1
ATOM 4222 N N . LEU B 1 143 ? -9.953 30.703 4.273 1 92.94 143 LEU B N 1
ATOM 4223 C CA . LEU B 1 143 ? -10.227 29.516 5.09 1 92.94 143 LEU B CA 1
ATOM 4224 C C . LEU B 1 143 ? -9.109 29.297 6.109 1 92.94 143 LEU B C 1
ATOM 4226 O O . LEU B 1 143 ? -9.242 28.453 7.004 1 92.94 143 LEU B O 1
ATOM 4230 N N . TYR B 1 144 ? -8.07 30.094 6.141 1 94.81 144 TYR B N 1
ATOM 4231 C CA . TYR B 1 144 ? -6.852 29.875 6.914 1 94.81 144 TYR B CA 1
ATOM 4232 C C . TYR B 1 144 ? -7.152 29.875 8.406 1 94.81 144 TYR B C 1
ATOM 4234 O O . TYR B 1 144 ? -6.453 29.219 9.188 1 94.81 144 TYR B O 1
ATOM 4242 N N . PRO B 1 145 ? -8.234 30.531 8.875 1 96.38 145 PRO B N 1
ATOM 4243 C CA . PRO B 1 145 ? -8.484 30.484 10.312 1 96.38 145 PRO B CA 1
ATOM 4244 C C . PRO B 1 145 ? -8.828 29.094 10.812 1 96.38 145 PRO B C 1
ATOM 4246 O O . PRO B 1 145 ? -8.633 28.781 11.992 1 96.38 145 PRO B O 1
ATOM 4249 N N . ILE B 1 146 ? -9.352 28.234 9.945 1 96.62 146 ILE B N 1
ATOM 4250 C CA . ILE B 1 146 ? -9.633 26.859 10.312 1 96.62 146 ILE B CA 1
ATOM 4251 C C . ILE B 1 146 ? -8.367 26.188 10.844 1 96.62 146 ILE B C 1
ATOM 4253 O O . ILE B 1 146 ? -8.422 25.391 11.773 1 96.62 146 ILE B O 1
ATOM 4257 N N . VAL B 1 147 ? -7.238 26.578 10.258 1 97.69 147 VAL B N 1
ATOM 4258 C CA . VAL B 1 147 ? -5.949 25.969 10.57 1 97.69 147 VAL B CA 1
ATOM 4259 C C . VAL B 1 147 ? -5.582 26.266 12.023 1 97.69 147 VAL B C 1
ATOM 4261 O O . VAL B 1 147 ? -5.074 25.391 12.734 1 97.69 147 VAL B O 1
ATOM 4264 N N . LYS B 1 148 ? -5.875 27.453 12.453 1 97.56 148 LYS B N 1
ATOM 4265 C CA . LYS B 1 148 ? -5.582 27.828 13.828 1 97.56 148 LYS B CA 1
ATOM 4266 C C . LYS B 1 148 ? -6.336 26.938 14.812 1 97.56 148 LYS B C 1
ATOM 4268 O O . LYS B 1 148 ? -5.758 26.469 15.789 1 97.56 148 LYS B O 1
ATOM 4273 N N . GLY B 1 149 ? -7.613 26.781 14.578 1 97.62 149 GLY B N 1
ATOM 4274 C CA . GLY B 1 149 ? -8.414 25.922 15.43 1 97.62 149 GLY B CA 1
ATOM 4275 C C . GLY B 1 149 ? -7.953 24.469 15.422 1 97.62 149 GLY B C 1
ATOM 4276 O O . GLY B 1 149 ? -7.855 23.844 16.484 1 97.62 149 GLY B O 1
ATOM 4277 N N . VAL B 1 150 ? -7.66 23.969 14.219 1 97.81 150 VAL B N 1
ATOM 4278 C CA . VAL B 1 150 ? -7.227 22.578 14.047 1 97.81 150 VAL B CA 1
ATOM 4279 C C . VAL B 1 150 ? -5.926 22.344 14.805 1 97.81 150 VAL B C 1
ATOM 4281 O O . VAL B 1 150 ? -5.812 21.406 15.586 1 97.81 150 VAL B O 1
ATOM 4284 N N . VAL B 1 151 ? -4.961 23.25 14.602 1 97.94 151 VAL B N 1
ATOM 4285 C CA . VAL B 1 151 ? -3.627 23.078 15.164 1 97.94 151 VAL B CA 1
ATOM 4286 C C . VAL B 1 151 ? -3.699 23.125 16.688 1 97.94 151 VAL B C 1
ATOM 4288 O O . VAL B 1 151 ? -3.08 22.312 17.375 1 97.94 151 VAL B O 1
ATOM 4291 N N . ARG B 1 152 ? -4.422 24.031 17.203 1 97.12 152 ARG B N 1
ATOM 4292 C CA . ARG B 1 152 ? -4.559 24.156 18.656 1 97.12 152 ARG B CA 1
ATOM 4293 C C . ARG B 1 152 ? -5.176 22.891 19.266 1 97.12 152 ARG B C 1
ATOM 4295 O O . ARG B 1 152 ? -4.711 22.406 20.297 1 97.12 152 ARG B O 1
ATOM 4302 N N . GLU B 1 153 ? -6.242 22.438 18.656 1 97.5 153 GLU B N 1
ATOM 4303 C CA . GLU B 1 153 ? -6.934 21.266 19.188 1 97.5 153 GLU B CA 1
ATOM 4304 C C . GLU B 1 153 ? -6.066 20.016 19.078 1 97.5 153 GLU B C 1
ATOM 4306 O O . GLU B 1 153 ? -6.062 19.172 19.984 1 97.5 153 GLU B O 1
ATOM 4311 N N . VAL B 1 154 ? -5.367 19.859 17.984 1 97.5 154 VAL B N 1
ATOM 4312 C CA . VAL B 1 154 ? -4.469 18.719 17.797 1 97.5 154 VAL B CA 1
ATOM 4313 C C . VAL B 1 154 ? -3.359 18.766 18.844 1 97.5 154 VAL B C 1
ATOM 4315 O O . VAL B 1 154 ? -3.059 17.75 19.484 1 97.5 154 VAL B O 1
ATOM 4318 N N . ALA B 1 155 ? -2.74 19.938 19.016 1 96.69 155 ALA B N 1
ATOM 4319 C CA . ALA B 1 155 ? -1.69 20.109 20.031 1 96.69 155 ALA B CA 1
ATOM 4320 C C . ALA B 1 155 ? -2.184 19.688 21.406 1 96.69 155 ALA B C 1
ATOM 4322 O O . ALA B 1 155 ? -1.494 18.953 22.125 1 96.69 155 ALA B O 1
ATOM 4323 N N . ARG B 1 156 ? -3.35 20.047 21.703 1 95.19 156 ARG B N 1
ATOM 4324 C CA . ARG B 1 156 ? -3.902 19.812 23.031 1 95.19 156 ARG B CA 1
ATOM 4325 C C . ARG B 1 156 ? -4.332 18.359 23.188 1 95.19 156 ARG B C 1
ATOM 4327 O O . ARG B 1 156 ? -3.934 17.688 24.141 1 95.19 156 ARG B O 1
ATOM 4334 N N . ARG B 1 157 ? -5.074 17.828 22.297 1 95.44 157 ARG B N 1
ATOM 4335 C CA . ARG B 1 157 ? -5.738 16.547 22.453 1 95.44 157 ARG B CA 1
ATOM 4336 C C . ARG B 1 157 ? -4.797 15.391 22.125 1 95.44 157 ARG B C 1
ATOM 4338 O O . ARG B 1 157 ? -4.902 14.312 22.719 1 95.44 157 ARG B O 1
ATOM 4345 N N . ILE B 1 158 ? -3.99 15.602 21.219 1 95.06 158 ILE B N 1
ATOM 4346 C CA . ILE B 1 158 ? -3.188 14.492 20.719 1 95.06 158 ILE B CA 1
ATOM 4347 C C . ILE B 1 158 ? -1.788 14.555 21.328 1 95.06 158 ILE B C 1
ATOM 4349 O O . ILE B 1 158 ? -1.215 13.523 21.688 1 95.06 158 ILE B O 1
ATOM 4353 N N . TYR B 1 159 ? -1.262 15.742 21.516 1 94.25 159 TYR B N 1
ATOM 4354 C CA . TYR B 1 159 ? 0.137 15.828 21.922 1 94.25 159 TYR B CA 1
ATOM 4355 C C . TYR B 1 159 ? 0.264 16.453 23.312 1 94.25 159 TYR B C 1
ATOM 4357 O O . TYR B 1 159 ? 1.373 16.734 23.766 1 94.25 159 TYR B O 1
ATOM 4365 N N . ASP B 1 160 ? -0.86 16.734 23.984 1 92.94 160 ASP B N 1
ATOM 4366 C CA . ASP B 1 160 ? -0.906 17.234 25.359 1 92.94 160 ASP B CA 1
ATOM 4367 C C . ASP B 1 160 ? -0.019 18.469 25.516 1 92.94 160 ASP B C 1
ATOM 4369 O O . ASP B 1 160 ? 0.819 18.531 26.422 1 92.94 160 ASP B O 1
ATOM 4373 N N . THR B 1 161 ? -0.114 19.359 24.594 1 92.38 161 THR B N 1
ATOM 4374 C CA . THR B 1 161 ? 0.642 20.594 24.641 1 92.38 161 THR B CA 1
ATOM 4375 C C . THR B 1 161 ? -0.241 21.781 24.25 1 92.38 161 THR B C 1
ATOM 4377 O O . THR B 1 161 ? -1.294 21.594 23.641 1 92.38 161 THR B O 1
ATOM 4380 N N . GLU B 1 162 ? 0.16 22.922 24.703 1 94.5 162 GLU B N 1
ATOM 4381 C CA . GLU B 1 162 ? -0.528 24.156 24.359 1 94.5 162 GLU B CA 1
ATOM 4382 C C . GLU B 1 162 ? 0.325 25.031 23.438 1 94.5 162 GLU B C 1
ATOM 4384 O O . GLU B 1 162 ? 1.539 25.141 23.625 1 94.5 162 GLU B O 1
ATOM 4389 N N . VAL B 1 163 ? -0.384 25.547 22.438 1 96.12 163 VAL B N 1
ATOM 4390 C CA . VAL B 1 163 ? 0.371 26.359 21.484 1 96.12 163 VAL B CA 1
ATOM 4391 C C . VAL B 1 163 ? -0.38 27.656 21.203 1 96.12 163 VAL B C 1
ATOM 4393 O O . VAL B 1 163 ? -1.597 27.734 21.391 1 96.12 163 VAL B O 1
ATOM 4396 N N . VAL B 1 164 ? 0.38 28.688 20.859 1 95.69 164 VAL B N 1
ATOM 4397 C CA . VAL B 1 164 ? -0.161 29.938 20.344 1 95.69 164 VAL B CA 1
ATOM 4398 C C . VAL B 1 164 ? 0.255 30.109 18.891 1 95.69 164 VAL B C 1
ATOM 4400 O O . VAL B 1 164 ? 1.396 29.828 18.516 1 95.69 164 VAL B O 1
ATOM 4403 N N . MET B 1 165 ? -0.719 30.531 18.125 1 96.38 165 MET B N 1
ATOM 4404 C CA . MET B 1 165 ? -0.451 30.719 16.703 1 96.38 165 MET B CA 1
ATOM 4405 C C . MET B 1 165 ? -0.682 32.156 16.281 1 96.38 165 MET B C 1
ATOM 4407 O O . MET B 1 165 ? -1.669 32.781 16.688 1 96.38 165 MET B O 1
ATOM 4411 N N . LYS B 1 166 ? 0.266 32.656 15.523 1 96.06 166 LYS B N 1
ATOM 4412 C CA . LYS B 1 166 ? 0.137 33.969 14.93 1 96.06 166 LYS B CA 1
ATOM 4413 C C . LYS B 1 166 ? 0.37 33.938 13.422 1 96.06 166 LYS B C 1
ATOM 4415 O O . LYS B 1 166 ? 1.199 33.156 12.945 1 96.06 166 LYS B O 1
ATOM 4420 N N . VAL B 1 167 ? -0.396 34.75 12.695 1 96.19 167 VAL B N 1
ATOM 4421 C CA . VAL B 1 167 ? -0.164 34.906 11.258 1 96.19 167 VAL B CA 1
ATOM 4422 C C . VAL B 1 167 ? 1.03 35.812 11.016 1 96.19 167 VAL B C 1
ATOM 4424 O O . VAL B 1 167 ? 1 37 11.383 1 96.19 167 VAL B O 1
ATOM 4427 N N . GLN B 1 168 ? 1.945 35.312 10.469 1 95.12 168 GLN B N 1
ATOM 4428 C CA . GLN B 1 168 ? 3.139 36.094 10.172 1 95.12 168 GLN B CA 1
ATOM 4429 C C . GLN B 1 168 ? 3.023 36.781 8.812 1 95.12 168 GLN B C 1
ATOM 4431 O O . GLN B 1 168 ? 3.467 37.906 8.641 1 95.12 168 GLN B O 1
ATOM 4436 N N . GLU B 1 169 ? 2.555 36.031 7.875 1 94.75 169 GLU B N 1
ATOM 4437 C CA . GLU B 1 169 ? 2.426 36.531 6.512 1 94.75 169 GLU B CA 1
ATOM 4438 C C . GLU B 1 169 ? 1.212 35.938 5.809 1 94.75 169 GLU B C 1
ATOM 4440 O O . GLU B 1 169 ? 0.879 34.75 6.023 1 94.75 169 GLU B O 1
ATOM 4445 N N . ARG B 1 170 ? 0.524 36.719 5.109 1 93.06 170 ARG B N 1
ATOM 4446 C CA . ARG B 1 170 ? -0.57 36.281 4.246 1 93.06 170 ARG B CA 1
ATOM 4447 C C . ARG B 1 170 ? -0.462 36.938 2.863 1 93.06 170 ARG B C 1
ATOM 4449 O O . ARG B 1 170 ? -0.468 38.156 2.734 1 93.06 170 ARG B O 1
ATOM 4456 N N . LYS B 1 171 ? -0.257 36.062 1.885 1 88.88 171 LYS B N 1
ATOM 4457 C CA . LYS B 1 171 ? -0.079 36.594 0.535 1 88.88 171 LYS B CA 1
ATOM 4458 C C . LYS B 1 171 ? -0.849 35.75 -0.486 1 88.88 171 LYS B C 1
ATOM 4460 O O . LYS B 1 171 ? -1.232 34.625 -0.205 1 88.88 171 LYS B O 1
ATOM 4465 N N . GLN B 1 172 ? -1.188 36.469 -1.495 1 82.25 172 GLN B N 1
ATOM 4466 C CA . GLN B 1 172 ? -1.703 35.75 -2.668 1 82.25 172 GLN B CA 1
ATOM 4467 C C . GLN B 1 172 ? -0.59 35.469 -3.672 1 82.25 172 GLN B C 1
ATOM 4469 O O . GLN B 1 172 ? 0.111 36.375 -4.105 1 82.25 172 GLN B O 1
ATOM 4474 N N . GLU B 1 173 ? -0.349 34.188 -3.807 1 74.94 173 GLU B N 1
ATOM 4475 C CA . GLU B 1 173 ? 0.698 33.812 -4.742 1 74.94 173 GLU B CA 1
ATOM 4476 C C . GLU B 1 173 ? 0.119 33.5 -6.125 1 74.94 173 GLU B C 1
ATOM 4478 O O . GLU B 1 173 ? -0.922 32.844 -6.238 1 74.94 173 GLU B O 1
ATOM 4483 N N . HIS B 1 174 ? 0.712 34.156 -7.035 1 69.06 174 HIS B N 1
ATOM 4484 C CA . HIS B 1 174 ? 0.335 33.906 -8.422 1 69.06 174 HIS B CA 1
ATOM 4485 C C . HIS B 1 174 ? 1.308 32.938 -9.086 1 69.06 174 HIS B C 1
ATOM 4487 O O . HIS B 1 174 ? 2.457 33.312 -9.359 1 69.06 174 HIS B O 1
ATOM 4493 N N . LEU B 1 175 ? 0.984 31.844 -8.891 1 63.25 175 LEU B N 1
ATOM 4494 C CA . LEU B 1 175 ? 1.766 30.859 -9.641 1 63.25 175 LEU B CA 1
ATOM 4495 C C . LEU B 1 175 ? 1.184 30.656 -11.031 1 63.25 175 LEU B C 1
ATOM 4497 O O . LEU B 1 175 ? 0.292 29.828 -11.227 1 63.25 175 LEU B O 1
ATOM 4501 N N . ASP B 1 176 ? 1.708 31.328 -11.969 1 59.34 176 ASP B N 1
ATOM 4502 C CA . ASP B 1 176 ? 1.145 31.375 -13.312 1 59.34 176 ASP B CA 1
ATOM 4503 C C . ASP B 1 176 ? -0.353 31.672 -13.273 1 59.34 176 ASP B C 1
ATOM 4505 O O . ASP B 1 176 ? -0.773 32.688 -12.742 1 59.34 176 ASP B O 1
ATOM 4509 N N . ALA B 1 177 ? -1.142 30.672 -13.781 1 57.28 177 ALA B N 1
ATOM 4510 C CA . ALA B 1 177 ? -2.588 30.859 -13.875 1 57.28 177 ALA B CA 1
ATOM 4511 C C . ALA B 1 177 ? -3.273 30.438 -12.578 1 57.28 177 ALA B C 1
ATOM 4513 O O . ALA B 1 177 ? -4.496 30.562 -12.445 1 57.28 177 ALA B O 1
ATOM 4514 N N . PHE B 1 178 ? -2.363 30.109 -11.578 1 66.69 178 PHE B N 1
ATOM 4515 C CA . PHE B 1 178 ? -2.979 29.594 -10.359 1 66.69 178 PHE B CA 1
ATOM 4516 C C . PHE B 1 178 ? -2.795 30.578 -9.203 1 66.69 178 PHE B C 1
ATOM 4518 O O . PHE B 1 178 ? -1.7 31.109 -9 1 66.69 178 PHE B O 1
ATOM 4525 N N . VAL B 1 179 ? -3.934 31.109 -8.758 1 67.5 179 VAL B N 1
ATOM 4526 C CA . VAL B 1 179 ? -3.869 31.938 -7.555 1 67.5 179 VAL B CA 1
ATOM 4527 C C . VAL B 1 179 ? -4.039 31.062 -6.316 1 67.5 179 VAL B C 1
ATOM 4529 O O . VAL B 1 179 ? -5.02 30.312 -6.199 1 67.5 179 VAL B O 1
ATOM 4532 N N . THR B 1 180 ? -2.975 31.078 -5.539 1 82.81 180 THR B N 1
ATOM 4533 C CA . THR B 1 180 ? -2.988 30.297 -4.301 1 82.81 180 THR B CA 1
ATOM 4534 C C . THR B 1 180 ? -2.771 31.203 -3.094 1 82.81 180 THR B C 1
ATOM 4536 O O . THR B 1 180 ? -1.95 32.125 -3.141 1 82.81 180 THR B O 1
ATOM 4539 N N . GLU B 1 181 ? -3.691 31.172 -2.164 1 90.69 181 GLU B N 1
ATOM 4540 C CA . GLU B 1 181 ? -3.432 31.844 -0.894 1 90.69 181 GLU B CA 1
ATOM 4541 C C . GLU B 1 181 ? -2.32 31.156 -0.116 1 90.69 181 GLU B C 1
ATOM 4543 O O . GLU B 1 181 ? -2.33 29.922 0.029 1 90.69 181 GLU B O 1
ATOM 4548 N N . HIS B 1 182 ? -1.306 31.906 0.217 1 92.69 182 HIS B N 1
ATOM 4549 C CA . HIS B 1 182 ? -0.195 31.422 1.027 1 92.69 182 HIS B CA 1
ATOM 4550 C C . HIS B 1 182 ? -0.142 32.125 2.375 1 92.69 182 HIS B C 1
ATOM 4552 O O . HIS B 1 182 ? 0.067 33.344 2.43 1 92.69 182 HIS B O 1
ATOM 4558 N N . VAL B 1 183 ? -0.442 31.438 3.408 1 96.25 183 VAL B N 1
ATOM 4559 C CA . VAL B 1 183 ? -0.403 31.984 4.762 1 96.25 183 VAL B CA 1
ATOM 4560 C C . VAL B 1 183 ? 0.717 31.328 5.559 1 96.25 183 VAL B C 1
ATOM 4562 O O . VAL B 1 183 ? 0.864 30.094 5.527 1 96.25 183 VAL B O 1
ATOM 4565 N N . VAL B 1 184 ? 1.532 32.094 6.203 1 96.69 184 VAL B N 1
ATOM 4566 C CA . VAL B 1 184 ? 2.588 31.594 7.07 1 96.69 184 VAL B CA 1
ATOM 4567 C C . VAL B 1 184 ? 2.225 31.844 8.531 1 96.69 184 VAL B C 1
ATOM 4569 O O . VAL B 1 184 ? 2.018 33 8.93 1 96.69 184 VAL B O 1
ATOM 4572 N N . PHE B 1 185 ? 2.109 30.812 9.281 1 97.81 185 PHE B N 1
ATOM 4573 C CA . PHE B 1 185 ? 1.838 30.906 10.711 1 97.81 185 PHE B CA 1
ATOM 4574 C C . PHE B 1 185 ? 3.111 30.688 11.523 1 97.81 185 PHE B C 1
ATOM 4576 O O . PHE B 1 185 ? 3.99 29.922 11.109 1 97.81 185 PHE B O 1
ATOM 4583 N N . ILE B 1 186 ? 3.211 31.375 12.602 1 97.25 186 ILE B N 1
ATOM 4584 C CA . ILE B 1 186 ? 4.207 31.031 13.617 1 97.25 186 ILE B CA 1
ATOM 4585 C C . ILE B 1 186 ? 3.533 30.328 14.789 1 97.25 186 ILE B C 1
ATOM 4587 O O . ILE B 1 186 ? 2.584 30.859 15.375 1 97.25 186 ILE B O 1
ATOM 4591 N N . ILE B 1 187 ? 3.971 29.188 15.094 1 96.94 187 ILE B N 1
ATOM 4592 C CA . ILE B 1 187 ? 3.449 28.391 16.203 1 96.94 187 ILE B CA 1
ATOM 4593 C C . ILE B 1 187 ? 4.457 28.391 17.344 1 96.94 187 ILE B C 1
ATOM 4595 O O . ILE B 1 187 ? 5.609 27.984 17.172 1 96.94 187 ILE B O 1
ATOM 4599 N N . SER B 1 188 ? 4.035 28.75 18.484 1 95.12 188 SER B N 1
ATOM 4600 C CA . SER B 1 188 ? 4.879 28.781 19.672 1 95.12 188 SER B CA 1
ATOM 4601 C C . SER B 1 188 ? 4.273 27.953 20.797 1 95.12 188 SER B C 1
ATOM 4603 O O . SER B 1 188 ? 3.066 28 21.047 1 95.12 188 SER B O 1
ATOM 4605 N N . GLN B 1 189 ? 5.164 27.188 21.375 1 92.31 189 GLN B N 1
ATOM 4606 C CA . GLN B 1 189 ? 4.715 26.406 22.531 1 92.31 189 GLN B CA 1
ATOM 4607 C C . GLN B 1 189 ? 4.59 27.266 23.781 1 92.31 189 GLN B C 1
ATOM 4609 O O . GLN B 1 189 ? 5.438 28.125 24.031 1 92.31 189 GLN B O 1
ATOM 4614 N N . VAL B 1 190 ? 3.465 27.016 24.484 1 87.81 190 VAL B N 1
ATOM 4615 C CA . VAL B 1 190 ? 3.24 27.75 25.734 1 87.81 190 VAL B CA 1
ATOM 4616 C C . VAL B 1 190 ? 3.729 26.906 26.922 1 87.81 190 VAL B C 1
ATOM 4618 O O . VAL B 1 190 ? 3.428 25.703 27 1 87.81 190 VAL B O 1
ATOM 4621 N N . GLU B 1 191 ? 4.773 27.312 27.609 1 75.12 191 GLU B N 1
ATOM 4622 C CA . GLU B 1 191 ? 5.297 26.594 28.766 1 75.12 191 GLU B CA 1
ATOM 4623 C C . GLU B 1 191 ? 4.254 26.5 29.875 1 75.12 191 GLU B C 1
ATOM 4625 O O . GLU B 1 191 ? 3.602 27.5 30.203 1 75.12 191 GLU B O 1
ATOM 4630 N N . THR B 1 192 ? 3.562 25.391 29.875 1 62.78 192 THR B N 1
ATOM 4631 C CA . THR B 1 192 ? 2.662 25.266 31.016 1 62.78 192 THR B CA 1
ATOM 4632 C C . THR B 1 192 ? 3.445 24.984 32.312 1 62.78 192 THR B C 1
ATOM 4634 O O . THR B 1 192 ? 4.508 24.359 32.25 1 62.78 192 THR B O 1
ATOM 4637 N N . ALA B 1 193 ? 3.334 25.812 33.312 1 52.72 193 ALA B N 1
ATOM 4638 C CA . ALA B 1 193 ? 3.965 25.781 34.625 1 52.72 193 ALA B CA 1
ATOM 4639 C C . ALA B 1 193 ? 4.141 24.344 35.125 1 52.72 193 ALA B C 1
ATOM 4641 O O . ALA B 1 193 ? 4.805 24.109 36.125 1 52.72 193 ALA B O 1
ATOM 4642 N N . GLY B 1 194 ? 3.307 23.375 34.812 1 49.97 194 GLY B N 1
ATOM 4643 C CA . GLY B 1 194 ? 3.455 22.156 35.562 1 49.97 194 GLY B CA 1
ATOM 4644 C C . GLY B 1 194 ? 4.527 21.234 35.031 1 49.97 194 GLY B C 1
ATOM 4645 O O . GLY B 1 194 ? 4.766 21.188 33.812 1 49.97 194 GLY B O 1
ATOM 4646 N N . GLY B 1 195 ? 5.676 20.891 35.781 1 48.16 195 GLY B N 1
ATOM 4647 C CA . GLY B 1 195 ? 6.883 20.078 35.906 1 48.16 195 GLY B CA 1
ATOM 4648 C C . GLY B 1 195 ? 7.031 19.062 34.781 1 48.16 195 GLY B C 1
ATOM 4649 O O . GLY B 1 195 ? 7.961 18.266 34.781 1 48.16 195 GLY B O 1
ATOM 4650 N N . HIS B 1 196 ? 5.984 18.641 34.125 1 51.38 196 HIS B N 1
ATOM 4651 C CA . HIS B 1 196 ? 6.273 17.547 33.219 1 51.38 196 HIS B CA 1
ATOM 4652 C C . HIS B 1 196 ? 6.816 18.047 31.891 1 51.38 196 HIS B C 1
ATOM 4654 O O . HIS B 1 196 ? 6.355 19.078 31.375 1 51.38 196 HIS B O 1
ATOM 4660 N N . PRO B 1 197 ? 7.977 17.703 31.516 1 52.38 197 PRO B N 1
ATOM 4661 C CA . PRO B 1 197 ? 8.586 18.094 30.25 1 52.38 197 PRO B CA 1
ATOM 4662 C C . PRO B 1 197 ? 7.617 18 29.078 1 52.38 197 PRO B C 1
ATOM 4664 O O . PRO B 1 197 ? 7.02 16.938 28.859 1 52.38 197 PRO B O 1
ATOM 4667 N N . ASN B 1 198 ? 7.051 19.062 28.625 1 62.09 198 ASN B N 1
ATOM 4668 C CA . ASN B 1 198 ? 6.168 19.125 27.469 1 62.09 198 ASN B CA 1
ATOM 4669 C C . ASN B 1 198 ? 6.84 18.562 26.219 1 62.09 198 ASN B C 1
ATOM 4671 O O . ASN B 1 198 ? 8.008 18.859 25.953 1 62.09 198 ASN B O 1
ATOM 4675 N N . LYS B 1 199 ? 6.312 17.531 25.609 1 69.44 199 LYS B N 1
ATOM 4676 C CA . LYS B 1 199 ? 6.84 17.016 24.344 1 69.44 199 LYS B CA 1
ATOM 4677 C C . LYS B 1 199 ? 7.012 18.156 23.328 1 69.44 199 LYS B C 1
ATOM 4679 O O . LYS B 1 199 ? 6.121 18.984 23.172 1 69.44 199 LYS B O 1
ATOM 4684 N N . ALA B 1 200 ? 8.18 18.328 22.828 1 77.94 200 ALA B N 1
ATOM 4685 C CA . ALA B 1 200 ? 8.492 19.344 21.828 1 77.94 200 ALA B CA 1
ATOM 4686 C C . ALA B 1 200 ? 7.57 19.219 20.625 1 77.94 200 ALA B C 1
ATOM 4688 O O . ALA B 1 200 ? 7.203 18.109 20.219 1 77.94 200 ALA B O 1
ATOM 4689 N N . ILE B 1 201 ? 7.145 20.297 20.031 1 83.69 201 ILE B N 1
ATOM 4690 C CA . ILE B 1 201 ? 6.246 20.312 18.891 1 83.69 201 ILE B CA 1
ATOM 4691 C C . ILE B 1 201 ? 6.984 19.844 17.641 1 83.69 201 ILE B C 1
ATOM 4693 O O . ILE B 1 201 ? 6.359 19.516 16.625 1 83.69 201 ILE B O 1
ATOM 4697 N N . SER B 1 202 ? 8.375 19.875 17.734 1 78.88 202 SER B N 1
ATOM 4698 C CA . SER B 1 202 ? 9.211 19.375 16.641 1 78.88 202 SER B CA 1
ATOM 4699 C C . SER B 1 202 ? 10.359 18.516 17.172 1 78.88 202 SER B C 1
ATOM 4701 O O . SER B 1 202 ? 11.008 18.891 18.156 1 78.88 202 SER B O 1
ATOM 4703 N N . SER B 1 203 ? 10.531 17.312 16.656 1 65.12 203 SER B N 1
ATOM 4704 C CA . SER B 1 203 ? 11.609 16.438 17.078 1 65.12 203 SER B CA 1
ATOM 4705 C C . SER B 1 203 ? 12.789 16.5 16.109 1 65.12 203 SER B C 1
ATOM 4707 O O . SER B 1 203 ? 13.812 15.852 16.328 1 65.12 203 SER B O 1
ATOM 4709 N N . ARG B 1 204 ? 12.914 17 14.945 1 58.38 204 ARG B N 1
ATOM 4710 C CA . ARG B 1 204 ? 13.898 16.953 13.867 1 58.38 204 ARG B CA 1
ATOM 4711 C C . ARG B 1 204 ? 15.203 17.625 14.289 1 58.38 204 ARG B C 1
ATOM 4713 O O . ARG B 1 204 ? 16.234 17.469 13.617 1 58.38 204 ARG B O 1
ATOM 4720 N N . VAL B 1 205 ? 15.414 18.5 15.07 1 45.34 205 VAL B N 1
ATOM 4721 C CA . VAL B 1 205 ? 16.688 19.203 15.18 1 45.34 205 VAL B CA 1
ATOM 4722 C C . VAL B 1 205 ? 17.781 18.219 15.562 1 45.34 205 VAL B C 1
ATOM 4724 O O . VAL B 1 205 ? 18.969 18.484 15.312 1 45.34 205 VAL B O 1
ATOM 4727 N N . GLU B 1 206 ? 17.734 17.125 16.203 1 43.84 206 GLU B N 1
ATOM 4728 C CA . GLU B 1 206 ? 18.906 16.484 16.781 1 43.84 206 GLU B CA 1
ATOM 4729 C C . GLU B 1 206 ? 19.625 15.617 15.75 1 43.84 206 GLU B C 1
ATOM 4731 O O . GLU B 1 206 ? 20.797 15.258 15.945 1 43.84 206 GLU B O 1
ATOM 4736 N N . GLN B 1 207 ? 19.125 14.875 14.883 1 44.62 207 GLN B N 1
ATOM 4737 C CA . GLN B 1 207 ? 19.609 13.531 14.586 1 44.62 207 GLN B CA 1
ATOM 4738 C C . GLN B 1 207 ? 20.75 13.562 13.57 1 44.62 207 GLN B C 1
ATOM 4740 O O . GLN B 1 207 ? 21.391 12.539 13.328 1 44.62 207 GLN B O 1
ATOM 4745 N N . LEU B 1 208 ? 20.891 14.219 12.469 1 44.12 208 LEU B N 1
ATOM 4746 C CA . LEU B 1 208 ? 21.406 13.555 11.281 1 44.12 208 LEU B CA 1
ATOM 4747 C C . LEU B 1 208 ? 22.938 13.492 11.32 1 44.12 208 LEU B C 1
ATOM 4749 O O . LEU B 1 208 ? 23.609 14.438 10.891 1 44.12 208 LEU B O 1
ATOM 4753 N N . GLU B 1 209 ? 23.578 13.266 12.359 1 47.31 209 GLU B N 1
ATOM 4754 C CA . GLU B 1 209 ? 24.984 13.148 12.008 1 47.31 209 GLU B CA 1
ATOM 4755 C C . GLU B 1 209 ? 25.219 12.023 11 1 47.31 209 GLU B C 1
ATOM 4757 O O . GLU B 1 209 ? 24.906 10.867 11.273 1 47.31 209 GLU B O 1
ATOM 4762 N N . ARG B 1 210 ? 25.344 12.328 9.727 1 45.94 210 ARG B N 1
ATOM 4763 C CA . ARG B 1 210 ? 25.422 11.547 8.5 1 45.94 210 ARG B CA 1
ATOM 4764 C C . ARG B 1 210 ? 26.797 10.883 8.359 1 45.94 210 ARG B C 1
ATOM 4766 O O . ARG B 1 210 ? 27.766 11.531 7.98 1 45.94 210 ARG B O 1
ATOM 4773 N N . ASN B 1 211 ? 27.438 10.242 9.266 1 46 211 ASN B N 1
ATOM 4774 C CA . ASN B 1 211 ? 28.734 9.758 8.781 1 46 211 ASN B CA 1
ATOM 4775 C C . ASN B 1 211 ? 28.562 8.602 7.797 1 46 211 ASN B C 1
ATOM 4777 O O . ASN B 1 211 ? 28.562 7.434 8.195 1 46 211 ASN B O 1
ATOM 4781 N N . ALA B 1 212 ? 27.703 8.461 6.887 1 45.5 212 ALA B N 1
ATOM 4782 C CA . ALA B 1 212 ? 27.562 7.145 6.281 1 45.5 212 ALA B CA 1
ATOM 4783 C C . ALA B 1 212 ? 28.688 6.875 5.285 1 45.5 212 ALA B C 1
ATOM 4785 O O . ALA B 1 212 ? 29.031 7.742 4.48 1 45.5 212 ALA B O 1
ATOM 4786 N N . GLY B 1 213 ? 29.656 6.227 5.621 1 48.34 213 GLY B N 1
ATOM 4787 C CA . GLY B 1 213 ? 30.562 5.641 4.645 1 48.34 213 GLY B CA 1
ATOM 4788 C C . GLY B 1 213 ? 29.891 5.348 3.312 1 48.34 213 GLY B C 1
ATOM 4789 O O . GLY B 1 213 ? 28.703 5.031 3.268 1 48.34 213 GLY B O 1
ATOM 4790 N N . GLY B 1 214 ? 30.203 6.066 2.229 1 53.31 214 GLY B N 1
ATOM 4791 C CA . GLY B 1 214 ? 29.625 6.262 0.906 1 53.31 214 GLY B CA 1
ATOM 4792 C C . GLY B 1 214 ? 29.516 4.98 0.103 1 53.31 214 GLY B C 1
ATOM 4793 O O . GLY B 1 214 ? 30.531 4.297 -0.115 1 53.31 214 GLY B O 1
ATOM 4794 N N . PHE B 1 215 ? 28.672 4.043 0.352 1 56.22 215 PHE B N 1
ATOM 4795 C CA . PHE B 1 215 ? 28.469 2.99 -0.639 1 56.22 215 PHE B CA 1
ATOM 4796 C C . PHE B 1 215 ? 27.656 3.508 -1.819 1 56.22 215 PHE B C 1
ATOM 4798 O O . PHE B 1 215 ? 26.703 4.281 -1.639 1 56.22 215 PHE B O 1
ATOM 4805 N N . ASP B 1 216 ? 28.328 3.35 -2.971 1 64.88 216 ASP B N 1
ATOM 4806 C CA . ASP B 1 216 ? 27.703 3.787 -4.215 1 64.88 216 ASP B CA 1
ATOM 4807 C C . ASP B 1 216 ? 26.953 2.643 -4.879 1 64.88 216 ASP B C 1
ATOM 4809 O O . ASP B 1 216 ? 27.422 1.506 -4.906 1 64.88 216 ASP B O 1
ATOM 4813 N N . MET B 1 217 ? 25.688 2.768 -5.012 1 70.69 217 MET B N 1
ATOM 4814 C CA . MET B 1 217 ? 24.891 1.852 -5.828 1 70.69 217 MET B CA 1
ATOM 4815 C C . MET B 1 217 ? 24.922 2.277 -7.293 1 70.69 217 MET B C 1
ATOM 4817 O O . MET B 1 217 ? 24.859 3.469 -7.598 1 70.69 217 MET B O 1
ATOM 4821 N N . SER B 1 218 ? 25.125 1.207 -8.102 1 72.62 218 SER B N 1
ATOM 4822 C CA . SER B 1 218 ? 25.109 1.524 -9.531 1 72.62 218 SER B CA 1
ATOM 4823 C C . SER B 1 218 ? 23.719 1.954 -9.984 1 72.62 218 SER B C 1
ATOM 4825 O O . SER B 1 218 ? 22.719 1.59 -9.367 1 72.62 218 SER B O 1
ATOM 4827 N N . SER B 1 219 ? 23.672 2.725 -11.023 1 71.5 219 SER B N 1
ATOM 4828 C CA . SER B 1 219 ? 22.406 3.186 -11.609 1 71.5 219 SER B CA 1
ATOM 4829 C C . SER B 1 219 ? 21.547 2.012 -12.07 1 71.5 219 SER B C 1
ATOM 4831 O O . SER B 1 219 ? 20.328 2.045 -11.938 1 71.5 219 SER B O 1
ATOM 4833 N N . ASP B 1 220 ? 22.266 0.987 -12.508 1 74.25 220 ASP B N 1
ATOM 4834 C CA . ASP B 1 220 ? 21.531 -0.185 -12.984 1 74.25 220 ASP B CA 1
ATOM 4835 C C . ASP B 1 220 ? 20.828 -0.903 -11.836 1 74.25 220 ASP B C 1
ATOM 4837 O O . ASP B 1 220 ? 19.672 -1.291 -11.953 1 74.25 220 ASP B O 1
ATOM 4841 N N . ASP B 1 221 ? 21.531 -1.003 -10.828 1 75.62 221 ASP B N 1
ATOM 4842 C CA . ASP B 1 221 ? 20.969 -1.667 -9.656 1 75.62 221 ASP B CA 1
ATOM 4843 C C . ASP B 1 221 ? 19.812 -0.864 -9.078 1 75.62 221 ASP B C 1
ATOM 4845 O O . ASP B 1 221 ? 18.781 -1.434 -8.688 1 75.62 221 ASP B O 1
ATOM 4849 N N . PHE B 1 222 ? 19.969 0.424 -9.148 1 79.25 222 PHE B N 1
ATOM 4850 C CA . PHE B 1 222 ? 18.906 1.297 -8.664 1 79.25 222 PHE B CA 1
ATOM 4851 C C . PHE B 1 222 ? 17.672 1.19 -9.547 1 79.25 222 PHE B C 1
ATOM 4853 O O . PHE B 1 222 ? 16.531 1.163 -9.055 1 79.25 222 PHE B O 1
ATOM 4860 N N . SER B 1 223 ? 17.906 1.092 -10.781 1 80.81 223 SER B N 1
ATOM 4861 C CA . SER B 1 223 ? 16.828 1.003 -11.758 1 80.81 223 SER B CA 1
ATOM 4862 C C . SER B 1 223 ? 16.016 -0.274 -11.562 1 80.81 223 SER B C 1
ATOM 4864 O O . SER B 1 223 ? 14.797 -0.285 -11.781 1 80.81 223 SER B O 1
ATOM 4866 N N . ILE B 1 224 ? 16.688 -1.287 -11.125 1 77.56 224 ILE B N 1
ATOM 4867 C CA . ILE B 1 224 ? 16.031 -2.568 -10.906 1 77.56 224 ILE B CA 1
ATOM 4868 C C . ILE B 1 224 ? 15.25 -2.527 -9.594 1 77.56 224 ILE B C 1
ATOM 4870 O O . ILE B 1 224 ? 14.094 -2.967 -9.539 1 77.56 224 ILE B O 1
ATOM 4874 N N . ALA B 1 225 ? 15.859 -1.938 -8.641 1 79.62 225 ALA B N 1
ATOM 4875 C CA . ALA B 1 225 ? 15.25 -1.9 -7.316 1 79.62 225 ALA B CA 1
ATOM 4876 C C . ALA B 1 225 ? 14.055 -0.947 -7.289 1 79.62 225 ALA B C 1
ATOM 4878 O O . ALA B 1 225 ? 13.07 -1.192 -6.59 1 79.62 225 ALA B O 1
ATOM 4879 N N . PHE B 1 226 ? 14.109 0.093 -8.141 1 86.44 226 PHE B N 1
ATOM 4880 C CA . PHE B 1 226 ? 13.07 1.117 -8.18 1 86.44 226 PHE B CA 1
ATOM 4881 C C . PHE B 1 226 ? 12.703 1.462 -9.617 1 86.44 226 PHE B C 1
ATOM 4883 O O . PHE B 1 226 ? 13.062 2.533 -10.117 1 86.44 226 PHE B O 1
ATOM 4890 N N . PRO B 1 227 ? 11.906 0.666 -10.172 1 87.88 227 PRO B N 1
ATOM 4891 C CA . PRO B 1 227 ? 11.695 0.71 -11.617 1 87.88 227 PRO B CA 1
ATOM 4892 C C . PRO B 1 227 ? 10.922 1.946 -12.07 1 87.88 227 PRO B C 1
ATOM 4894 O O . PRO B 1 227 ? 10.93 2.293 -13.25 1 87.88 227 PRO B O 1
ATOM 4897 N N . TYR B 1 228 ? 10.281 2.656 -11.211 1 91.44 228 TYR B N 1
ATOM 4898 C CA . TYR B 1 228 ? 9.414 3.756 -11.617 1 91.44 228 TYR B CA 1
ATOM 4899 C C . TYR B 1 228 ? 10.023 5.102 -11.234 1 91.44 228 TYR B C 1
ATOM 4901 O O . TYR B 1 228 ? 9.422 6.152 -11.469 1 91.44 228 TYR B O 1
ATOM 4909 N N . HIS B 1 229 ? 11.219 5.125 -10.68 1 91.88 229 HIS B N 1
ATOM 4910 C CA . HIS B 1 229 ? 11.781 6.383 -10.203 1 91.88 229 HIS B CA 1
ATOM 4911 C C . HIS B 1 229 ? 12.289 7.234 -11.359 1 91.88 229 HIS B C 1
ATOM 4913 O O . HIS B 1 229 ? 12.523 6.723 -12.461 1 91.88 229 HIS B O 1
ATOM 4919 N N . ILE B 1 230 ? 12.359 8.492 -11.148 1 93.88 230 ILE B N 1
ATOM 4920 C CA . ILE B 1 230 ? 12.969 9.461 -12.062 1 93.88 230 ILE B CA 1
ATOM 4921 C C . ILE B 1 230 ? 13.836 10.438 -11.273 1 93.88 230 ILE B C 1
ATOM 4923 O O . ILE B 1 230 ? 13.406 10.969 -10.242 1 93.88 230 ILE B O 1
ATOM 4927 N N . CYS B 1 231 ? 15.031 10.578 -11.695 1 93.56 231 CYS B N 1
ATOM 4928 C CA . CYS B 1 231 ? 15.938 11.57 -11.133 1 93.56 231 CYS B CA 1
ATOM 4929 C C . CYS B 1 231 ? 16.203 12.695 -12.125 1 93.56 231 CYS B C 1
ATOM 4931 O O . CYS B 1 231 ? 16.5 12.43 -13.297 1 93.56 231 CYS B O 1
ATOM 4933 N N . PHE B 1 232 ? 16.094 13.906 -11.695 1 95.69 232 PHE B N 1
ATOM 4934 C CA . PHE B 1 232 ? 16.266 15.031 -12.602 1 95.69 232 PHE B CA 1
ATOM 4935 C C . PHE B 1 232 ? 16.875 16.219 -11.875 1 95.69 232 PHE B C 1
ATOM 4937 O O . PHE B 1 232 ? 16.922 16.25 -10.641 1 95.69 232 PHE B O 1
ATOM 4944 N N . ASP B 1 233 ? 17.344 17.156 -12.586 1 95.69 233 ASP B N 1
ATOM 4945 C CA . ASP B 1 233 ? 18.031 18.297 -11.992 1 95.69 233 ASP B CA 1
ATOM 4946 C C . ASP B 1 233 ? 17.078 19.469 -11.789 1 95.69 233 ASP B C 1
ATOM 4948 O O . ASP B 1 233 ? 15.867 19.328 -11.953 1 95.69 233 ASP B O 1
ATOM 4952 N N . LYS B 1 234 ? 17.594 20.625 -11.391 1 95.75 234 LYS B N 1
ATOM 4953 C CA . LYS B 1 234 ? 16.797 21.797 -11.031 1 95.75 234 LYS B CA 1
ATOM 4954 C C . LYS B 1 234 ? 16.062 22.359 -12.242 1 95.75 234 LYS B C 1
ATOM 4956 O O . LYS B 1 234 ? 15.031 23.031 -12.094 1 95.75 234 LYS B O 1
ATOM 4961 N N . ASP B 1 235 ? 16.625 22.094 -13.383 1 96.56 235 ASP B N 1
ATOM 4962 C CA . ASP B 1 235 ? 15.992 22.578 -14.609 1 96.56 235 ASP B CA 1
ATOM 4963 C C . ASP B 1 235 ? 15.07 21.516 -15.203 1 96.56 235 ASP B C 1
ATOM 4965 O O . ASP B 1 235 ? 14.578 21.672 -16.328 1 96.56 235 ASP B O 1
ATOM 4969 N N . LEU B 1 236 ? 14.828 20.406 -14.531 1 97.31 236 LEU B N 1
ATOM 4970 C CA . LEU B 1 236 ? 13.867 19.359 -14.836 1 97.31 236 LEU B CA 1
ATOM 4971 C C . LEU B 1 236 ? 14.398 18.438 -15.922 1 97.31 236 LEU B C 1
ATOM 4973 O O . LEU B 1 236 ? 13.633 17.703 -16.547 1 97.31 236 LEU B O 1
ATOM 4977 N N . PHE B 1 237 ? 15.727 18.516 -16.156 1 96.69 237 PHE B N 1
ATOM 4978 C CA . PHE B 1 237 ? 16.312 17.562 -17.094 1 96.69 237 PHE B CA 1
ATOM 4979 C C . PHE B 1 237 ? 16.578 16.234 -16.406 1 96.69 237 PHE B C 1
ATOM 4981 O O . PHE B 1 237 ? 17.172 16.188 -15.32 1 96.69 237 PHE B O 1
ATOM 4988 N N . ILE B 1 238 ? 16.234 15.203 -17.094 1 94.62 238 ILE B N 1
ATOM 4989 C CA . ILE B 1 238 ? 16.312 13.852 -16.531 1 94.62 238 ILE B CA 1
ATOM 4990 C C . ILE B 1 238 ? 17.781 13.422 -16.453 1 94.62 238 ILE B C 1
ATOM 4992 O O . ILE B 1 238 ? 18.547 13.648 -17.375 1 94.62 238 ILE B O 1
ATOM 4996 N N . GLU B 1 239 ? 18.125 12.875 -15.344 1 91.31 239 GLU B N 1
ATOM 4997 C CA . GLU B 1 239 ? 19.453 12.305 -15.141 1 91.31 239 GLU B CA 1
ATOM 4998 C C . GLU B 1 239 ? 19.438 10.789 -15.312 1 91.31 239 GLU B C 1
ATOM 5000 O O . GLU B 1 239 ? 20.266 10.234 -16.047 1 91.31 239 GLU B O 1
ATOM 5005 N N . HIS B 1 240 ? 18.594 10.148 -14.617 1 87.69 240 HIS B N 1
ATOM 5006 C CA . HIS B 1 240 ? 18.391 8.711 -14.758 1 87.69 240 HIS B CA 1
ATOM 5007 C C . HIS B 1 240 ? 16.984 8.312 -14.328 1 87.69 240 HIS B C 1
ATOM 5009 O O . HIS B 1 240 ? 16.266 9.117 -13.734 1 87.69 240 HIS B O 1
ATOM 5015 N N . PHE B 1 241 ? 16.531 7.238 -14.773 1 88.88 241 PHE B N 1
ATOM 5016 C CA . PHE B 1 241 ? 15.195 6.766 -14.43 1 88.88 241 PHE B CA 1
ATOM 5017 C C . PHE B 1 241 ? 15.156 5.242 -14.391 1 88.88 241 PHE B C 1
ATOM 5019 O O . PHE B 1 241 ? 16.109 4.578 -14.805 1 88.88 241 PHE B O 1
ATOM 5026 N N . GLY B 1 242 ? 14.18 4.73 -13.789 1 87.88 242 GLY B N 1
ATOM 5027 C CA . GLY B 1 242 ? 14 3.297 -13.617 1 87.88 242 GLY B CA 1
ATOM 5028 C C . GLY B 1 242 ? 13.695 2.572 -14.914 1 87.88 242 GLY B C 1
ATOM 5029 O O . GLY B 1 242 ? 13.359 3.201 -15.922 1 87.88 242 GLY B O 1
ATOM 5030 N N . HIS B 1 243 ? 13.828 1.292 -14.859 1 85.19 243 HIS B N 1
ATOM 5031 C CA . HIS B 1 243 ? 13.734 0.477 -16.062 1 85.19 243 HIS B CA 1
ATOM 5032 C C . HIS B 1 243 ? 12.344 0.566 -16.688 1 85.19 243 HIS B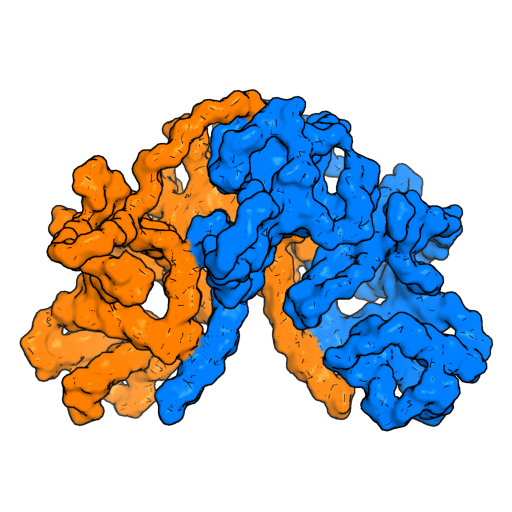 C 1
ATOM 5034 O O . HIS B 1 243 ? 12.195 0.505 -17.906 1 85.19 243 HIS B O 1
ATOM 5040 N N . TYR B 1 244 ? 11.328 0.627 -15.898 1 87.44 244 TYR B N 1
ATOM 5041 C CA . TYR B 1 244 ? 9.984 0.75 -16.453 1 87.44 244 TYR B CA 1
ATOM 5042 C C . TYR B 1 244 ? 9.844 2.027 -17.281 1 87.44 244 TYR B C 1
ATOM 5044 O O . TYR B 1 244 ? 9.297 2.008 -18.375 1 87.44 244 TYR B O 1
ATOM 5052 N N . ILE B 1 245 ? 10.32 3.115 -16.703 1 89.5 245 ILE B N 1
ATOM 5053 C CA . ILE B 1 245 ? 10.258 4.402 -17.391 1 89.5 245 ILE B CA 1
ATOM 5054 C C . ILE B 1 245 ? 11.094 4.34 -18.672 1 89.5 245 ILE B C 1
ATOM 5056 O O . ILE B 1 245 ? 10.68 4.848 -19.719 1 89.5 245 ILE B O 1
ATOM 5060 N N . ARG B 1 246 ? 12.172 3.748 -18.578 1 87.44 246 ARG B N 1
ATOM 5061 C CA . ARG B 1 246 ? 13.047 3.596 -19.734 1 87.44 246 ARG B CA 1
ATOM 5062 C C . ARG B 1 246 ? 12.344 2.852 -20.859 1 87.44 246 ARG B C 1
ATOM 5064 O O . ARG B 1 246 ? 12.461 3.23 -22.031 1 87.44 246 ARG B O 1
ATOM 5071 N N . ASN B 1 247 ? 11.695 1.782 -20.531 1 86 247 ASN B N 1
ATOM 5072 C CA . ASN B 1 247 ? 10.992 0.985 -21.516 1 86 247 ASN B CA 1
ATOM 5073 C C . ASN B 1 247 ? 9.82 1.756 -22.125 1 86 247 ASN B C 1
ATOM 5075 O O . ASN B 1 247 ? 9.508 1.593 -23.312 1 86 247 ASN B O 1
ATOM 5079 N N . ALA B 1 248 ? 9.203 2.545 -21.359 1 88.81 248 ALA B N 1
ATOM 5080 C CA . ALA B 1 248 ? 8.062 3.328 -21.812 1 88.81 248 ALA B CA 1
ATOM 5081 C C . ALA B 1 248 ? 8.516 4.473 -22.719 1 88.81 248 ALA B C 1
ATOM 5083 O O . ALA B 1 248 ? 7.789 4.871 -23.641 1 88.81 248 ALA B O 1
ATOM 5084 N N . TYR B 1 249 ? 9.656 4.98 -22.422 1 91.88 249 TYR B N 1
ATOM 5085 C CA . TYR B 1 249 ? 10.172 6.109 -23.188 1 91.88 249 TYR B CA 1
ATOM 5086 C C . TYR B 1 249 ? 11.594 5.836 -23.672 1 91.88 249 TYR B C 1
ATOM 5088 O O . TYR B 1 249 ? 12.539 6.488 -23.234 1 91.88 249 TYR B O 1
ATOM 5096 N N . PRO B 1 250 ? 11.742 5.062 -24.656 1 87.81 250 PRO B N 1
ATOM 5097 C CA . PRO B 1 250 ? 13.07 4.648 -25.125 1 87.81 250 PRO B CA 1
ATOM 5098 C C . PRO B 1 250 ? 13.859 5.801 -25.734 1 87.81 250 PRO B C 1
ATOM 5100 O O . PRO B 1 250 ? 15.086 5.711 -25.875 1 87.81 250 PRO B O 1
ATOM 5103 N N . LEU B 1 251 ? 13.172 6.875 -26.094 1 89.38 251 LEU B N 1
ATOM 5104 C CA . LEU B 1 251 ? 13.836 7.992 -26.75 1 89.38 251 LEU B CA 1
ATOM 5105 C C . LEU B 1 251 ? 14.289 9.031 -25.719 1 89.38 251 LEU B C 1
ATOM 5107 O O . LEU B 1 251 ? 14.93 10.023 -26.094 1 89.38 251 LEU B O 1
ATOM 5111 N N . ALA B 1 252 ? 13.961 8.781 -24.484 1 90.25 252 ALA B N 1
ATOM 5112 C CA . ALA B 1 252 ? 14.391 9.727 -23.453 1 90.25 252 ALA B CA 1
ATOM 5113 C C . ALA B 1 252 ? 15.906 9.695 -23.281 1 90.25 252 ALA B C 1
ATOM 5115 O O . ALA B 1 252 ? 16.5 8.625 -23.172 1 90.25 252 ALA B O 1
ATOM 5116 N N . ILE B 1 253 ? 16.516 10.883 -23.328 1 88.94 253 ILE B N 1
ATOM 5117 C CA . ILE B 1 253 ? 17.969 10.992 -23.281 1 88.94 253 ILE B CA 1
ATOM 5118 C C . ILE B 1 253 ? 18.375 11.773 -22.031 1 88.94 253 ILE B C 1
ATOM 5120 O O . ILE B 1 253 ? 17.781 12.805 -21.703 1 88.94 253 ILE B O 1
ATOM 5124 N N . ARG B 1 254 ? 19.391 11.266 -21.406 1 89.5 254 ARG B N 1
ATOM 5125 C CA . ARG B 1 254 ? 19.938 11.922 -20.219 1 89.5 254 ARG B CA 1
ATOM 5126 C C . ARG B 1 254 ? 20.328 13.367 -20.531 1 89.5 254 ARG B C 1
ATOM 5128 O O . ARG B 1 254 ? 20.953 13.648 -21.547 1 89.5 254 ARG B O 1
ATOM 5135 N N . GLN B 1 255 ? 19.922 14.273 -19.688 1 91.12 255 GLN B N 1
ATOM 5136 C CA . GLN B 1 255 ? 20.297 15.68 -19.703 1 91.12 255 GLN B CA 1
ATOM 5137 C C . GLN B 1 255 ? 19.812 16.359 -20.984 1 91.12 255 GLN B C 1
ATOM 5139 O O . GLN B 1 255 ? 20.25 17.469 -21.312 1 91.12 255 GLN B O 1
ATOM 5144 N N . GLU B 1 256 ? 18.953 15.742 -21.688 1 94.38 256 GLU B N 1
ATOM 5145 C CA . GLU B 1 256 ? 18.328 16.344 -22.859 1 94.38 256 GLU B CA 1
ATOM 5146 C C . GLU B 1 256 ? 16.812 16.344 -22.75 1 94.38 256 GLU B C 1
ATOM 5148 O O . GLU B 1 256 ? 16.156 17.312 -23.109 1 94.38 256 GLU B O 1
ATOM 5153 N N . THR B 1 257 ? 16.328 15.289 -22.281 1 95.56 257 THR B N 1
ATOM 5154 C CA . THR B 1 257 ? 14.891 15.141 -22.109 1 95.56 257 THR B CA 1
ATOM 5155 C C . THR B 1 257 ? 14.445 15.727 -20.781 1 95.56 257 THR B C 1
ATOM 5157 O O . THR B 1 257 ? 15.078 15.492 -19.75 1 95.56 257 THR B O 1
ATOM 5160 N N . LYS B 1 258 ? 13.406 16.516 -20.797 1 96.56 258 LYS B N 1
ATOM 5161 C CA . LYS B 1 258 ? 12.836 17.047 -19.562 1 96.56 258 LYS B CA 1
ATOM 5162 C C . LYS B 1 258 ? 11.75 16.125 -19.016 1 96.56 258 LYS B C 1
ATOM 5164 O O . LYS B 1 258 ? 11.094 15.406 -19.781 1 96.56 258 LYS B O 1
ATOM 5169 N N . VAL B 1 259 ? 11.539 16.156 -17.734 1 96.69 259 VAL B N 1
ATOM 5170 C CA . VAL B 1 259 ? 10.477 15.375 -17.094 1 96.69 259 VAL B CA 1
ATOM 5171 C C . VAL B 1 259 ? 9.133 15.734 -17.719 1 96.69 259 VAL B C 1
ATOM 5173 O O . VAL B 1 259 ? 8.289 14.859 -17.938 1 96.69 259 VAL B O 1
ATOM 5176 N N . THR B 1 260 ? 8.977 17.016 -18.062 1 95.56 260 THR B N 1
ATOM 5177 C CA . THR B 1 260 ? 7.711 17.516 -18.578 1 95.56 260 THR B CA 1
ATOM 5178 C C . THR B 1 260 ? 7.461 17 -19.984 1 95.56 260 THR B C 1
ATOM 5180 O O . THR B 1 260 ? 6.344 17.094 -20.5 1 95.56 260 THR B O 1
ATOM 5183 N N . ASP B 1 261 ? 8.453 16.453 -20.641 1 95.31 261 ASP B N 1
ATOM 5184 C CA . ASP B 1 261 ? 8.289 15.875 -21.969 1 95.31 261 ASP B CA 1
ATOM 5185 C C . ASP B 1 261 ? 7.59 14.523 -21.891 1 95.31 261 ASP B C 1
ATOM 5187 O O . ASP B 1 261 ? 6.984 14.078 -22.875 1 95.31 261 ASP B O 1
ATOM 5191 N N . ILE B 1 262 ? 7.668 13.922 -20.75 1 95.06 262 ILE B N 1
ATOM 5192 C CA . ILE B 1 262 ? 7.164 12.555 -20.688 1 95.06 262 ILE B CA 1
ATOM 5193 C C . ILE B 1 262 ? 6.062 12.445 -19.641 1 95.06 262 ILE B C 1
ATOM 5195 O O . ILE B 1 262 ? 5.289 11.492 -19.641 1 95.06 262 ILE B O 1
ATOM 5199 N N . LEU B 1 263 ? 6.055 13.414 -18.75 1 96 263 LEU B N 1
ATOM 5200 C CA . LEU B 1 263 ? 5.066 13.375 -17.672 1 96 263 LEU B CA 1
ATOM 5201 C C . LEU B 1 263 ? 4.281 14.68 -17.625 1 96 263 LEU B C 1
ATOM 5203 O O . LEU B 1 263 ? 4.812 15.742 -17.938 1 96 263 LEU B O 1
ATOM 5207 N N . GLU B 1 264 ? 3.096 14.516 -17.203 1 96.25 264 GLU B N 1
ATOM 5208 C CA . GLU B 1 264 ? 2.221 15.656 -16.922 1 96.25 264 GLU B CA 1
ATOM 5209 C C . GLU B 1 264 ? 1.786 15.672 -15.461 1 96.25 264 GLU B C 1
ATOM 5211 O O . GLU B 1 264 ? 1.205 14.695 -14.969 1 96.25 264 GLU B O 1
ATOM 5216 N N . LEU B 1 265 ? 2.064 16.734 -14.797 1 95 265 LEU B N 1
ATOM 5217 C CA . LEU B 1 265 ? 1.7 16.844 -13.383 1 95 265 LEU B CA 1
ATOM 5218 C C . LEU B 1 265 ? 0.189 16.969 -13.227 1 95 265 LEU B C 1
ATOM 5220 O O . LEU B 1 265 ? -0.428 17.875 -13.805 1 95 265 LEU B O 1
ATOM 5224 N N . VAL B 1 266 ? -0.362 16.094 -12.508 1 92.12 266 VAL B N 1
ATOM 5225 C CA . VAL B 1 266 ? -1.795 16.094 -12.234 1 92.12 266 VAL B CA 1
ATOM 5226 C C . VAL B 1 266 ? -2.059 16.641 -10.836 1 92.12 266 VAL B C 1
ATOM 5228 O O . VAL B 1 266 ? -3.039 17.359 -10.625 1 92.12 266 VAL B O 1
ATOM 5231 N N . HIS B 1 267 ? -1.201 16.281 -9.914 1 90.81 267 HIS B N 1
ATOM 5232 C CA . HIS B 1 267 ? -1.278 16.719 -8.523 1 90.81 267 HIS B CA 1
ATOM 5233 C C . HIS B 1 267 ? 0.112 16.875 -7.918 1 90.81 267 HIS B C 1
ATOM 5235 O O . HIS B 1 267 ? 0.985 16.031 -8.125 1 90.81 267 HIS B O 1
ATOM 5241 N N . PRO B 1 268 ? 0.283 17.922 -7.195 1 89.69 268 PRO B N 1
ATOM 5242 C CA . PRO B 1 268 ? -0.611 19.047 -6.887 1 89.69 268 PRO B CA 1
ATOM 5243 C C . PRO B 1 268 ? -0.876 19.938 -8.094 1 89.69 268 PRO B C 1
ATOM 5245 O O . PRO B 1 268 ? -0.193 19.828 -9.117 1 89.69 268 PRO B O 1
ATOM 5248 N N . GLU B 1 269 ? -1.849 20.75 -8.016 1 86 269 GLU B N 1
ATOM 5249 C CA . GLU B 1 269 ? -2.223 21.625 -9.125 1 86 269 GLU B CA 1
ATOM 5250 C C . GLU B 1 269 ? -1.409 22.906 -9.109 1 86 269 GLU B C 1
ATOM 5252 O O . GLU B 1 269 ? -1.96 24 -8.914 1 86 269 GLU B O 1
ATOM 5257 N N . VAL B 1 270 ? -0.252 22.828 -9.414 1 87.19 270 VAL B N 1
ATOM 5258 C CA . VAL B 1 270 ? 0.708 23.922 -9.492 1 87.19 270 VAL B CA 1
ATOM 5259 C C . VAL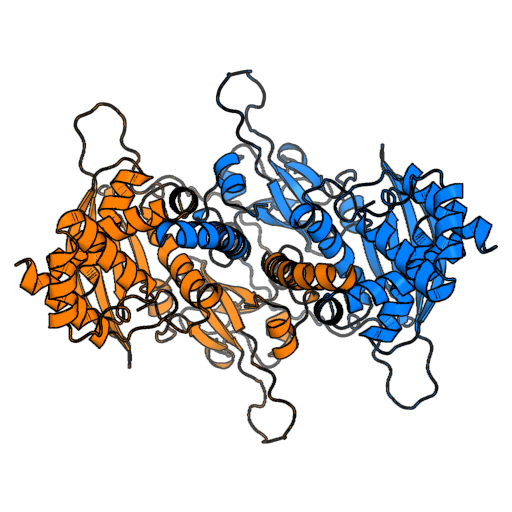 B 1 270 ? 1.601 23.75 -10.719 1 87.19 270 VAL B C 1
ATOM 5261 O O . VAL B 1 270 ? 1.681 22.656 -11.281 1 87.19 270 VAL B O 1
ATOM 5264 N N . PRO B 1 271 ? 2.189 24.875 -11.133 1 89.19 271 PRO B N 1
ATOM 5265 C CA . PRO B 1 271 ? 3.184 24.688 -12.188 1 89.19 271 PRO B CA 1
ATOM 5266 C C . PRO B 1 271 ? 4.336 23.781 -11.758 1 89.19 271 PRO B C 1
ATOM 5268 O O . PRO B 1 271 ? 4.809 23.875 -10.625 1 89.19 271 PRO B O 1
ATOM 5271 N N . PHE B 1 272 ? 4.715 22.953 -12.617 1 93.81 272 PHE B N 1
ATOM 5272 C CA . PHE B 1 272 ? 5.801 22.047 -12.289 1 93.81 272 PHE B CA 1
ATOM 5273 C C . PHE B 1 272 ? 7.152 22.734 -12.445 1 93.81 272 PHE B C 1
ATOM 5275 O O . PHE B 1 272 ? 7.59 23 -13.562 1 93.81 272 PHE B O 1
ATOM 5282 N N . SER B 1 273 ? 7.715 23.109 -11.391 1 93.31 273 SER B N 1
ATOM 5283 C CA . SER B 1 273 ? 9.008 23.781 -11.32 1 93.31 273 SER B CA 1
ATOM 5284 C C . SER B 1 273 ? 9.766 23.391 -10.062 1 93.31 273 SER B C 1
ATOM 5286 O O . SER B 1 273 ? 9.203 22.766 -9.156 1 93.31 273 SER B O 1
ATOM 5288 N N . TYR B 1 274 ? 11.039 23.672 -10.086 1 94.19 274 TYR B N 1
ATOM 5289 C CA . TYR B 1 274 ? 11.859 23.406 -8.914 1 94.19 274 TYR B CA 1
ATOM 5290 C C . TYR B 1 274 ? 11.297 24.125 -7.684 1 94.19 274 TYR B C 1
ATOM 5292 O O . TYR B 1 274 ? 11.266 23.547 -6.59 1 94.19 274 TYR B O 1
ATOM 5300 N N . GLU B 1 275 ? 10.844 25.328 -7.863 1 89.31 275 GLU B N 1
ATOM 5301 C CA . GLU B 1 275 ? 10.281 26.109 -6.773 1 89.31 275 GLU B CA 1
ATOM 5302 C C . GLU B 1 275 ? 9.023 25.469 -6.215 1 89.31 275 GLU B C 1
ATOM 5304 O O . GLU B 1 275 ? 8.836 25.406 -4.996 1 89.31 275 GLU B O 1
ATOM 5309 N N . SER B 1 276 ? 8.188 25.016 -7.109 1 90.88 276 SER B N 1
ATOM 5310 C CA . SER B 1 276 ? 6.969 24.344 -6.668 1 90.88 276 SER B CA 1
ATOM 5311 C C . SER B 1 276 ? 7.285 23.062 -5.906 1 90.88 276 SER B C 1
ATOM 5313 O O . SER B 1 276 ? 6.605 22.719 -4.934 1 90.88 276 SER B O 1
ATOM 5315 N N . ILE B 1 277 ? 8.281 22.344 -6.383 1 93.88 277 ILE B N 1
ATOM 5316 C CA . ILE B 1 277 ? 8.672 21.094 -5.734 1 93.88 277 ILE B CA 1
ATOM 5317 C C . ILE B 1 277 ? 9.117 21.375 -4.301 1 93.88 277 ILE B C 1
ATOM 5319 O O . ILE B 1 277 ? 8.727 20.656 -3.375 1 93.88 277 ILE B O 1
ATOM 5323 N N . LEU B 1 278 ? 9.852 22.438 -4.125 1 90.25 278 LEU B N 1
ATOM 5324 C CA . LEU B 1 278 ? 10.336 22.812 -2.799 1 90.25 278 LEU B CA 1
ATOM 5325 C C . LEU B 1 278 ? 9.172 23.25 -1.906 1 90.25 278 LEU B C 1
ATOM 5327 O O . LEU B 1 278 ? 9.117 22.875 -0.732 1 90.25 278 LEU B O 1
ATOM 5331 N N . ALA B 1 279 ? 8.281 23.984 -2.479 1 86.62 279 ALA B N 1
ATOM 5332 C CA . ALA B 1 279 ? 7.16 24.516 -1.719 1 86.62 279 ALA B CA 1
ATOM 5333 C C . ALA B 1 279 ? 6.211 23.406 -1.281 1 86.62 279 ALA B C 1
ATOM 5335 O O . ALA B 1 279 ? 5.652 23.453 -0.184 1 86.62 279 ALA B O 1
ATOM 5336 N N . PHE B 1 280 ? 6.086 22.391 -2.15 1 89.25 280 PHE B N 1
ATOM 5337 C CA . PHE B 1 280 ? 5.105 21.344 -1.911 1 89.25 280 PHE B CA 1
ATOM 5338 C C . PHE B 1 280 ? 5.797 20.016 -1.629 1 89.25 280 PHE B C 1
ATOM 5340 O O . PHE B 1 280 ? 5.309 18.953 -2.035 1 89.25 280 PHE B O 1
ATOM 5347 N N . LYS B 1 281 ? 6.938 20.078 -1.062 1 88.31 281 LYS B N 1
ATOM 5348 C CA . LYS B 1 281 ? 7.785 18.906 -0.874 1 88.31 281 LYS B CA 1
ATOM 5349 C C . LYS B 1 281 ? 7.059 17.828 -0.073 1 88.31 281 LYS B C 1
ATOM 5351 O O . LYS B 1 281 ? 7.375 16.641 -0.191 1 88.31 281 LYS B O 1
ATOM 5356 N N . ASN B 1 282 ? 6.059 18.172 0.711 1 88.06 282 ASN B N 1
ATOM 5357 C CA . ASN B 1 282 ? 5.34 17.203 1.536 1 88.06 282 ASN B CA 1
ATOM 5358 C C . ASN B 1 282 ? 4.141 16.625 0.797 1 88.06 282 ASN B C 1
ATOM 5360 O O . ASN B 1 282 ? 3.529 15.656 1.267 1 88.06 282 ASN B O 1
ATOM 5364 N N . SER B 1 283 ? 3.848 17.172 -0.316 1 89.44 283 SER B N 1
ATOM 5365 C CA . SER B 1 283 ? 2.721 16.688 -1.103 1 89.44 283 SER B CA 1
ATOM 5366 C C . SER B 1 283 ? 3.102 15.438 -1.898 1 89.44 283 SER B C 1
ATOM 5368 O O . SER B 1 283 ? 4.281 15.219 -2.188 1 89.44 283 SER B O 1
ATOM 5370 N N . LEU B 1 284 ? 2.121 14.633 -2.066 1 92.38 284 LEU B N 1
ATOM 5371 C CA . LEU B 1 284 ? 2.27 13.609 -3.096 1 92.38 284 LEU B CA 1
ATOM 5372 C C . LEU B 1 284 ? 2.229 14.234 -4.488 1 92.38 284 LEU B C 1
ATOM 5374 O O . LEU B 1 284 ? 1.426 15.133 -4.75 1 92.38 284 LEU B O 1
ATOM 5378 N N . PHE B 1 285 ? 3.129 13.844 -5.266 1 94.81 285 PHE B N 1
ATOM 5379 C CA . PHE B 1 285 ? 3.129 14.25 -6.664 1 94.81 285 PHE B CA 1
ATOM 5380 C C . PHE B 1 285 ? 2.594 13.141 -7.555 1 94.81 285 PHE B C 1
ATOM 5382 O O . PHE B 1 285 ? 3.111 12.016 -7.539 1 94.81 285 PHE B O 1
ATOM 5389 N N . VAL B 1 286 ? 1.549 13.406 -8.234 1 94.12 286 VAL B N 1
ATOM 5390 C CA . VAL B 1 286 ? 0.954 12.445 -9.156 1 94.12 286 VAL B CA 1
ATOM 5391 C C . VAL B 1 286 ? 1.164 12.914 -10.594 1 94.12 286 VAL B C 1
ATOM 5393 O O . VAL B 1 286 ? 0.816 14.039 -10.945 1 94.12 286 VAL B O 1
ATOM 5396 N N . PHE B 1 287 ? 1.743 12.07 -11.375 1 96.44 287 PHE B N 1
ATOM 5397 C CA . PHE B 1 287 ? 2.002 12.383 -12.773 1 96.44 287 PHE B CA 1
ATOM 5398 C C . PHE B 1 287 ? 1.225 11.438 -13.688 1 96.44 287 PHE B C 1
ATOM 5400 O O . PHE B 1 287 ? 1.087 10.25 -13.391 1 96.44 287 PHE B O 1
ATOM 5407 N N . LYS B 1 288 ? 0.758 12 -14.734 1 96.06 288 LYS B N 1
ATOM 5408 C CA . LYS B 1 288 ? 0.238 11.219 -15.859 1 96.06 288 LYS B CA 1
ATOM 5409 C C . LYS B 1 288 ? 1.323 10.969 -16.906 1 96.06 288 LYS B C 1
ATOM 5411 O O . LYS B 1 288 ? 1.979 11.906 -17.359 1 96.06 288 LYS B O 1
ATOM 5416 N N . MET B 1 289 ? 1.536 9.719 -17.219 1 94.94 289 MET B N 1
ATOM 5417 C CA . MET B 1 289 ? 2.496 9.391 -18.266 1 94.94 289 MET B CA 1
ATOM 5418 C C . MET B 1 289 ? 1.944 9.758 -19.641 1 94.94 289 MET B C 1
ATOM 5420 O O . MET B 1 289 ? 0.824 9.383 -19.984 1 94.94 289 MET B O 1
ATOM 5424 N N . ARG B 1 290 ? 2.766 10.5 -20.359 1 91.5 290 ARG B N 1
ATOM 5425 C CA . ARG B 1 290 ? 2.348 10.922 -21.688 1 91.5 290 ARG B CA 1
ATOM 5426 C C . ARG B 1 290 ? 2.479 9.781 -22.688 1 91.5 290 ARG B C 1
ATOM 5428 O O . ARG B 1 290 ? 3.398 8.961 -22.594 1 91.5 290 ARG B O 1
ATOM 5435 N N . GLY B 1 291 ? 1.458 9.523 -23.484 1 74.06 291 GLY B N 1
ATOM 5436 C CA . GLY B 1 291 ? 1.509 8.484 -24.5 1 74.06 291 GLY B CA 1
ATOM 5437 C C . GLY B 1 291 ? 2.576 8.727 -25.547 1 74.06 291 GLY B C 1
ATOM 5438 O O . GLY B 1 291 ? 3.027 9.859 -25.734 1 74.06 291 GLY B O 1
ATOM 5439 N N . ILE B 1 292 ? 3.387 7.949 -25.938 1 54.62 292 ILE B N 1
ATOM 5440 C CA . ILE B 1 292 ? 4.289 8.203 -27.062 1 54.62 292 ILE B CA 1
ATOM 5441 C C . ILE B 1 292 ? 3.539 8.93 -28.172 1 54.62 292 ILE B C 1
ATOM 5443 O O . ILE B 1 292 ? 4.012 9.945 -28.688 1 54.62 292 ILE B O 1
ATOM 5447 N N . GLY B 1 293 ? 2.863 8.289 -29.219 1 44.56 293 GLY B N 1
ATOM 5448 C CA . GLY B 1 293 ? 2.201 8.766 -30.422 1 44.56 293 GLY B CA 1
ATOM 5449 C C . GLY B 1 293 ? 0.855 9.414 -30.141 1 44.56 293 GLY B C 1
ATOM 5450 O O . GLY B 1 293 ? -0.19 8.82 -30.422 1 44.56 293 GLY B O 1
ATOM 5451 N N . ASP B 1 294 ? 0.648 10.133 -29.234 1 40.09 294 ASP B N 1
ATOM 5452 C CA . ASP B 1 294 ? -0.573 10.922 -29.359 1 40.09 294 ASP B CA 1
ATOM 5453 C C . ASP B 1 294 ? -0.707 11.5 -30.781 1 40.09 294 ASP B C 1
ATOM 5455 O O . ASP B 1 294 ? -1.512 12.398 -31.016 1 40.09 294 ASP B O 1
ATOM 5459 N N . ILE B 1 295 ? 0.22 11.32 -31.766 1 31.3 295 ILE B N 1
ATOM 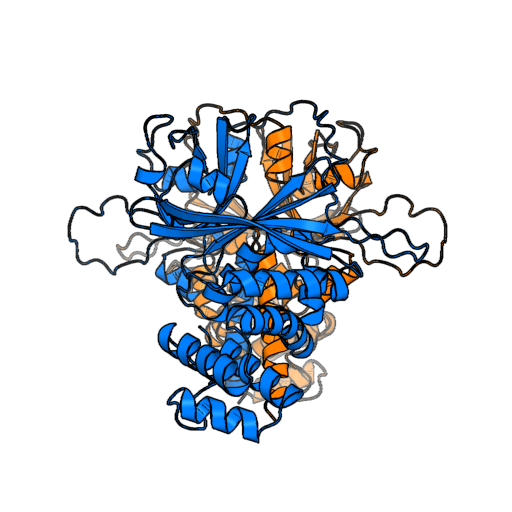5460 C CA . ILE B 1 295 ? -0.199 11.82 -33.062 1 31.3 295 ILE B CA 1
ATOM 5461 C C . ILE B 1 295 ? -1.479 11.117 -33.5 1 31.3 295 ILE B C 1
ATOM 5463 O O . ILE B 1 295 ? -2.441 11.758 -33.938 1 31.3 295 ILE B O 1
ATOM 5467 N N . VAL B 1 296 ? -1.336 9.906 -34.625 1 31.12 296 VAL B N 1
ATOM 5468 C CA . VAL B 1 296 ? -2.406 9.484 -35.531 1 31.12 296 VAL B CA 1
ATOM 5469 C C . VAL B 1 296 ? -3.592 8.969 -34.719 1 31.12 296 VAL B C 1
ATOM 5471 O O . VAL B 1 296 ? -3.412 8.422 -33.625 1 31.12 296 VAL B O 1
ATOM 5474 N N . HIS B 1 297 ? -4.883 9.203 -35.125 1 32.91 297 HIS B N 1
ATOM 5475 C CA . HIS B 1 297 ? -6.312 8.969 -34.938 1 32.91 297 HIS B CA 1
ATOM 5476 C C . HIS B 1 297 ? -6.594 7.488 -34.688 1 32.91 297 HIS B C 1
ATOM 5478 O O . HIS B 1 297 ? -7.719 7.023 -34.875 1 32.91 297 HIS B O 1
ATOM 5484 N N . SER B 1 298 ? -5.66 6.477 -34.781 1 33.47 298 SER B N 1
ATOM 5485 C CA . SER B 1 298 ? -6.355 5.203 -34.969 1 33.47 298 SER B CA 1
ATOM 5486 C C . SER B 1 298 ? -7.34 4.945 -33.812 1 33.47 298 SER B C 1
ATOM 5488 O O . SER B 1 298 ? -7.105 5.352 -32.688 1 33.47 298 SER B O 1
ATOM 5490 N N . LYS B 1 299 ? -8.609 4.535 -34 1 37.88 299 LYS B N 1
ATOM 5491 C CA . LYS B 1 299 ? -9.859 4.086 -33.375 1 37.88 299 LYS B CA 1
ATOM 5492 C C . LYS B 1 299 ? -9.578 3.209 -32.156 1 37.88 299 LYS B C 1
ATOM 5494 O O . LYS B 1 299 ? -10.477 2.533 -31.656 1 37.88 299 LYS B O 1
ATOM 5499 N N . LYS B 1 300 ? -8.383 2.551 -31.984 1 41.81 300 LYS B N 1
ATOM 5500 C CA . LYS B 1 300 ? -8.305 1.481 -31 1 41.81 300 LYS B CA 1
ATOM 5501 C C . LYS B 1 300 ? -8.688 1.987 -29.609 1 41.81 300 LYS B C 1
ATOM 5503 O O . LYS B 1 300 ? -8.445 3.15 -29.281 1 41.81 300 LYS B O 1
ATOM 5508 N N . GLU B 1 301 ? -9.383 1.193 -28.609 1 51.19 301 GLU B N 1
ATOM 5509 C CA . GLU B 1 301 ? -10.039 1.289 -27.297 1 51.19 301 GLU B CA 1
ATOM 5510 C C . GLU B 1 301 ? -9.203 2.117 -26.328 1 51.19 301 GLU B C 1
ATOM 5512 O O . GLU B 1 301 ? -8.016 1.843 -26.125 1 51.19 301 GLU B O 1
ATOM 5517 N N . GLU B 1 302 ? -9.367 3.416 -26.141 1 60.81 302 GLU B N 1
ATOM 5518 C CA . GLU B 1 302 ? -8.805 4.516 -25.359 1 60.81 302 GLU B CA 1
ATOM 5519 C C . GLU B 1 302 ? -8.32 4.031 -24 1 60.81 302 GLU B C 1
ATOM 5521 O O . GLU B 1 302 ? -9.125 3.76 -23.109 1 60.81 302 GLU B O 1
ATOM 5526 N N . THR B 1 303 ? -7.176 3.295 -23.875 1 79.5 303 THR B N 1
ATOM 5527 C CA . THR B 1 303 ? -6.562 2.945 -22.609 1 79.5 303 THR B CA 1
ATOM 5528 C C . THR B 1 303 ? -6.293 4.195 -21.781 1 79.5 303 THR B C 1
ATOM 5530 O O . THR B 1 303 ? -5.863 5.223 -22.312 1 79.5 303 THR B O 1
ATOM 5533 N N . GLU B 1 304 ? -6.816 4.164 -20.625 1 89.5 304 GLU B N 1
ATOM 5534 C CA . GLU B 1 304 ? -6.531 5.25 -19.688 1 89.5 304 GLU B CA 1
ATOM 5535 C C . GLU B 1 304 ? -5.035 5.391 -19.438 1 89.5 304 GLU B C 1
ATOM 5537 O O . GLU B 1 304 ? -4.316 4.395 -19.359 1 89.5 304 GLU B O 1
ATOM 5542 N N . PRO B 1 305 ? -4.57 6.57 -19.422 1 92.81 305 PRO B N 1
ATOM 5543 C CA . PRO B 1 305 ? -3.141 6.754 -19.141 1 92.81 305 PRO B CA 1
ATOM 5544 C C . PRO B 1 305 ? -2.729 6.23 -17.781 1 92.81 305 PRO B C 1
ATOM 5546 O O . PRO B 1 305 ? -3.541 6.211 -16.844 1 92.81 305 PRO B O 1
ATOM 5549 N N . ILE B 1 306 ? -1.481 5.883 -17.734 1 94.19 306 ILE B N 1
ATOM 5550 C CA . ILE B 1 306 ? -0.921 5.426 -16.453 1 94.19 306 ILE B CA 1
ATOM 5551 C C . ILE B 1 306 ? -0.615 6.629 -15.57 1 94.19 306 ILE B C 1
ATOM 5553 O O . ILE B 1 306 ? -0.071 7.633 -16.031 1 94.19 306 ILE B O 1
ATOM 5557 N N . LEU B 1 307 ? -0.995 6.551 -14.328 1 94 307 LEU B N 1
ATOM 5558 C CA . LEU B 1 307 ? -0.672 7.562 -13.328 1 94 307 LEU B CA 1
ATOM 5559 C C . LEU B 1 307 ? 0.393 7.055 -12.359 1 94 307 LEU B C 1
ATOM 5561 O O . LEU B 1 307 ? 0.353 5.895 -11.945 1 94 307 LEU B O 1
ATOM 5565 N N . LEU B 1 308 ? 1.375 7.891 -12.117 1 95 308 LEU B N 1
ATOM 5566 C CA . LEU B 1 308 ? 2.398 7.609 -11.109 1 95 308 LEU B CA 1
ATOM 5567 C C . LEU B 1 308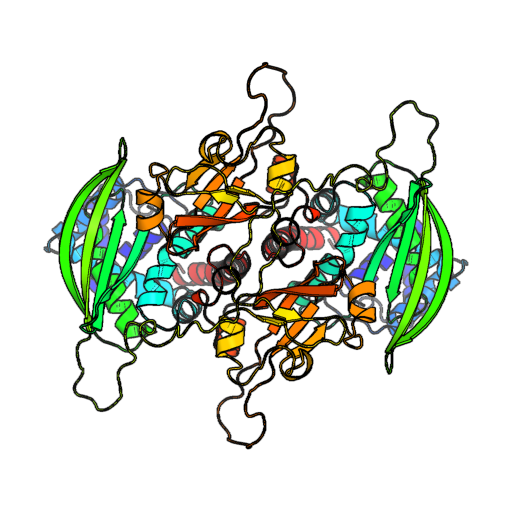 ? 2.193 8.477 -9.875 1 95 308 LEU B C 1
ATOM 5569 O O . LEU B 1 308 ? 1.902 9.664 -9.984 1 95 308 LEU B O 1
ATOM 5573 N N . LYS B 1 309 ? 2.207 7.926 -8.742 1 94.12 309 LYS B N 1
ATOM 5574 C CA . LYS B 1 309 ? 2.141 8.617 -7.457 1 94.12 309 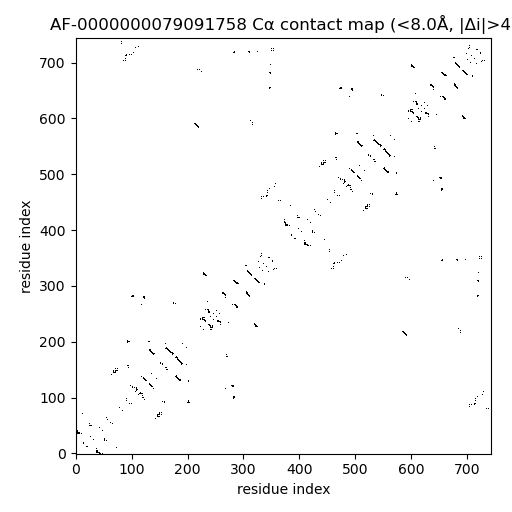LYS B CA 1
ATOM 5575 C C . LYS B 1 309 ? 3.455 8.484 -6.691 1 94.12 309 LYS B C 1
ATOM 5577 O O . LYS B 1 309 ? 3.963 7.375 -6.508 1 94.12 309 LYS B O 1
ATOM 5582 N N . GLY B 1 310 ? 3.965 9.625 -6.25 1 94.25 310 GLY B N 1
ATOM 5583 C CA . GLY B 1 310 ? 5.262 9.547 -5.594 1 94.25 310 GLY B CA 1
ATOM 5584 C C . GLY B 1 310 ? 5.586 10.773 -4.766 1 94.25 310 GLY B C 1
ATOM 5585 O O . GLY B 1 310 ? 4.734 11.648 -4.582 1 94.25 310 GLY B O 1
ATOM 5586 N N . SER B 1 311 ? 6.734 10.695 -4.172 1 92.94 311 SER B N 1
ATOM 5587 C CA . SER B 1 311 ? 7.277 11.789 -3.375 1 92.94 311 SER B CA 1
ATOM 5588 C C . SER B 1 311 ? 8.586 12.305 -3.961 1 92.94 311 SER B C 1
ATOM 5590 O O . SER B 1 311 ? 9.266 11.594 -4.707 1 92.94 311 SER B O 1
ATOM 5592 N N . MET B 1 312 ? 8.867 13.57 -3.654 1 93.44 312 MET B N 1
ATOM 5593 C CA . MET B 1 312 ? 10.102 14.211 -4.102 1 93.44 312 MET B CA 1
ATOM 5594 C C . MET B 1 312 ? 11.148 14.211 -2.994 1 93.44 312 MET B C 1
ATOM 5596 O O . MET B 1 312 ? 10.867 14.641 -1.871 1 93.44 312 MET B O 1
ATOM 5600 N N . VAL B 1 313 ? 12.266 13.688 -3.338 1 90 313 VAL B N 1
ATOM 5601 C CA . VAL B 1 313 ? 13.375 13.68 -2.391 1 90 313 VAL B CA 1
ATOM 5602 C C . VAL B 1 313 ? 14.539 14.492 -2.959 1 90 313 VAL B C 1
ATOM 5604 O O . VAL B 1 313 ? 15.016 14.211 -4.066 1 90 313 VAL B O 1
ATOM 5607 N N . LEU B 1 314 ? 14.953 15.445 -2.18 1 89 314 LEU B N 1
ATOM 5608 C CA . LEU B 1 314 ? 16.109 16.234 -2.6 1 89 314 LEU B CA 1
ATOM 5609 C C . LEU B 1 314 ? 17.406 15.477 -2.311 1 89 314 LEU B C 1
ATOM 5611 O O . LEU B 1 314 ? 17.625 15.016 -1.185 1 89 314 LEU B O 1
ATOM 5615 N N . ILE B 1 315 ? 18.188 15.328 -3.342 1 85.81 315 ILE B N 1
ATOM 5616 C CA . ILE B 1 315 ? 19.453 14.609 -3.152 1 85.81 315 ILE B CA 1
ATOM 5617 C C . ILE B 1 315 ? 20.625 15.484 -3.602 1 85.81 315 ILE B C 1
ATOM 5619 O O . ILE B 1 315 ? 20.422 16.484 -4.301 1 85.81 315 ILE B O 1
ATOM 5623 N N . ASP B 1 316 ? 21.828 15.141 -3.16 1 85.88 316 ASP B N 1
ATOM 5624 C CA . ASP B 1 316 ? 23.062 15.859 -3.475 1 85.88 316 ASP B CA 1
ATOM 5625 C C . ASP B 1 316 ? 22.922 17.344 -3.139 1 85.88 316 ASP B C 1
ATOM 5627 O O . ASP B 1 316 ? 23.156 18.203 -3.992 1 85.88 316 ASP B O 1
ATOM 5631 N N . GLY B 1 317 ? 22.422 17.609 -1.979 1 81.94 317 GLY B N 1
ATOM 5632 C CA . GLY B 1 317 ? 22.297 18.984 -1.511 1 81.94 317 GLY B CA 1
ATOM 5633 C C . GLY B 1 317 ? 21.234 19.766 -2.248 1 81.94 317 GLY B C 1
ATOM 5634 O O . GLY B 1 317 ? 21.281 21 -2.312 1 81.94 317 GLY B O 1
ATOM 5635 N N . GLY B 1 318 ? 20.359 19.094 -2.918 1 87.12 318 GLY B N 1
ATOM 5636 C CA . GLY B 1 318 ? 19.266 19.75 -3.613 1 87.12 318 GLY B CA 1
ATOM 5637 C C . GLY B 1 318 ? 19.562 20 -5.086 1 87.12 318 GLY B C 1
ATOM 5638 O O . GLY B 1 318 ? 18.75 20.594 -5.793 1 87.12 318 GLY B O 1
ATOM 5639 N N . ASN B 1 319 ? 20.656 19.547 -5.547 1 90.06 319 ASN B N 1
ATOM 5640 C CA . ASN B 1 319 ? 21 19.719 -6.953 1 90.06 319 ASN B CA 1
ATOM 5641 C C . ASN B 1 319 ? 20.172 18.812 -7.852 1 90.06 319 ASN B C 1
ATOM 5643 O O . ASN B 1 319 ? 20.031 19.078 -9.047 1 90.06 319 ASN B O 1
ATOM 5647 N N . TYR B 1 320 ? 19.734 17.719 -7.207 1 91.44 320 TYR B N 1
ATOM 5648 C CA . TYR B 1 320 ? 18.906 16.766 -7.934 1 91.44 320 TYR B CA 1
ATOM 5649 C C . TYR B 1 320 ? 17.656 16.406 -7.121 1 91.44 320 TYR B C 1
ATOM 5651 O O . TYR B 1 320 ? 17.641 16.562 -5.898 1 91.44 320 TYR B O 1
ATOM 5659 N N . ILE B 1 321 ? 16.656 16.078 -7.848 1 94.75 321 ILE B N 1
ATOM 5660 C CA . ILE B 1 321 ? 15.406 15.609 -7.246 1 94.75 321 ILE B CA 1
ATOM 5661 C C . ILE B 1 321 ? 15.156 14.156 -7.648 1 94.75 321 ILE B C 1
ATOM 5663 O O . ILE B 1 321 ? 15.242 13.805 -8.828 1 94.75 321 ILE B O 1
ATOM 5667 N N . LEU B 1 322 ? 15.008 13.391 -6.672 1 92.56 322 LEU B N 1
ATOM 5668 C CA . LEU B 1 322 ? 14.617 12.008 -6.906 1 92.56 322 LEU B CA 1
ATOM 5669 C C . LEU B 1 322 ? 13.117 11.828 -6.684 1 92.56 322 LEU B C 1
ATOM 5671 O O . LEU B 1 322 ? 12.625 11.992 -5.562 1 92.56 322 LEU B O 1
ATOM 5675 N N . TYR B 1 323 ? 12.422 11.562 -7.773 1 95.44 323 TYR B N 1
ATOM 5676 C CA . TYR B 1 323 ? 11.008 11.211 -7.699 1 95.44 323 TYR B CA 1
ATOM 5677 C C . TYR B 1 323 ? 10.836 9.711 -7.496 1 95.44 323 TYR B C 1
ATOM 5679 O O . TYR B 1 323 ? 11.031 8.922 -8.422 1 95.44 323 TYR B O 1
ATOM 5687 N N . VAL B 1 324 ? 10.539 9.32 -6.238 1 91.81 324 VAL B N 1
ATOM 5688 C CA . VAL B 1 324 ? 10.266 7.926 -5.914 1 91.81 324 VAL B CA 1
ATOM 5689 C C . VAL B 1 324 ? 8.773 7.648 -6.047 1 91.81 324 VAL B C 1
ATOM 5691 O O . VAL B 1 324 ? 7.957 8.242 -5.336 1 91.81 324 VAL B O 1
ATOM 5694 N N . SER B 1 325 ? 8.492 6.738 -6.98 1 92.44 325 SER B N 1
ATOM 5695 C CA . SER B 1 325 ? 7.082 6.633 -7.324 1 92.44 325 SER B CA 1
ATOM 5696 C C . SER B 1 325 ? 6.688 5.184 -7.59 1 92.44 325 SER B C 1
ATOM 5698 O O . SER B 1 325 ? 7.547 4.305 -7.668 1 92.44 325 SER B O 1
ATOM 5700 N N . SER B 1 326 ? 5.422 4.953 -7.594 1 90.38 326 SER B N 1
ATOM 5701 C CA . SER B 1 326 ? 4.758 3.727 -8.023 1 90.38 326 SER B CA 1
ATOM 5702 C C . SER B 1 326 ? 3.502 4.031 -8.828 1 90.38 326 SER B C 1
ATOM 5704 O O . SER B 1 326 ? 3.084 5.188 -8.93 1 90.38 326 SER B O 1
ATOM 5706 N N . VAL B 1 327 ? 2.99 3.035 -9.453 1 92.44 327 VAL B N 1
ATOM 5707 C CA . VAL B 1 327 ? 1.753 3.215 -10.211 1 92.44 327 VAL B CA 1
ATOM 5708 C C . VAL B 1 327 ? 0.622 3.6 -9.258 1 92.44 327 VAL B C 1
ATOM 5710 O O . VAL B 1 327 ? 0.541 3.088 -8.141 1 92.44 327 VAL B O 1
ATOM 5713 N N . ASN B 1 328 ? -0.117 4.508 -9.68 1 91.94 328 ASN B N 1
ATOM 5714 C CA . ASN B 1 328 ? -1.233 4.996 -8.875 1 91.94 328 ASN B CA 1
ATOM 5715 C C . ASN B 1 328 ? -2.529 4.266 -9.219 1 91.94 328 ASN B C 1
ATOM 5717 O O . ASN B 1 328 ? -3.369 4.793 -9.953 1 91.94 328 ASN B O 1
ATOM 5721 N N . VAL B 1 329 ? -2.816 3.115 -8.688 1 91.44 329 VAL B N 1
ATOM 5722 C CA . VAL B 1 329 ? -4.016 2.307 -8.883 1 91.44 329 VAL B CA 1
ATOM 5723 C C . VAL B 1 329 ? -4.496 1.762 -7.543 1 91.44 329 VAL B C 1
ATOM 5725 O O . VAL B 1 329 ? -3.688 1.449 -6.664 1 91.44 329 VAL B O 1
ATOM 5728 N N . THR B 1 330 ? -5.797 1.638 -7.414 1 88.38 330 THR B N 1
ATOM 5729 C CA . THR B 1 330 ? -6.332 1.172 -6.141 1 88.38 330 THR B CA 1
ATOM 5730 C C . THR B 1 330 ? -7.27 -0.014 -6.348 1 88.38 330 THR B C 1
ATOM 5732 O O . THR B 1 330 ? -7.633 -0.702 -5.391 1 88.38 330 THR B O 1
ATOM 5735 N N . THR B 1 331 ? -7.664 -0.266 -7.629 1 89.5 331 THR B N 1
ATOM 5736 C CA . THR B 1 331 ? -8.602 -1.342 -7.918 1 89.5 331 THR B CA 1
ATOM 5737 C C . THR B 1 331 ? -8.133 -2.172 -9.109 1 89.5 331 THR B C 1
ATOM 5739 O O . THR B 1 331 ? -7.301 -1.719 -9.898 1 89.5 331 THR B O 1
ATOM 5742 N N . VAL B 1 332 ? -8.742 -3.312 -9.227 1 92.44 332 VAL B N 1
ATOM 5743 C CA . VAL B 1 332 ? -8.453 -4.176 -10.359 1 92.44 332 VAL B CA 1
ATOM 5744 C C . VAL B 1 332 ? -8.953 -3.525 -11.648 1 92.44 332 VAL B C 1
ATOM 5746 O O . VAL B 1 332 ? -8.297 -3.621 -12.695 1 92.44 332 VAL B O 1
ATOM 5749 N N . ARG B 1 333 ? -10.039 -2.9 -11.562 1 90.88 333 ARG B N 1
ATOM 5750 C CA . ARG B 1 333 ? -10.602 -2.211 -12.719 1 90.88 333 ARG B CA 1
ATOM 5751 C C . ARG B 1 333 ? -9.625 -1.184 -13.273 1 90.88 333 ARG B C 1
ATOM 5753 O O . ARG B 1 333 ? -9.414 -1.106 -14.484 1 90.88 333 ARG B O 1
ATOM 5760 N N . GLU B 1 334 ? -9.094 -0.428 -12.383 1 91 334 GLU B N 1
ATOM 5761 C CA . GLU B 1 334 ? -8.117 0.57 -12.805 1 91 334 GLU B CA 1
ATOM 5762 C C . GLU B 1 334 ? -6.91 -0.088 -13.469 1 91 334 GLU B C 1
ATOM 5764 O O . GLU B 1 334 ? -6.352 0.452 -14.422 1 91 334 GLU B O 1
ATOM 5769 N N . LEU B 1 335 ? -6.469 -1.237 -12.945 1 92.62 335 LEU B N 1
ATOM 5770 C CA . LEU B 1 335 ? -5.371 -1.983 -13.555 1 92.62 335 LEU B CA 1
ATOM 5771 C C . LEU B 1 335 ? -5.695 -2.338 -15 1 92.62 335 LEU B C 1
ATOM 5773 O O . LEU B 1 335 ? -4.887 -2.088 -15.898 1 92.62 335 LEU B O 1
ATOM 5777 N N . ILE B 1 336 ? -6.844 -2.83 -15.156 1 91.38 336 ILE B N 1
ATOM 5778 C CA . ILE B 1 336 ? -7.27 -3.303 -16.469 1 91.38 336 ILE B CA 1
ATOM 5779 C C . ILE B 1 336 ? -7.418 -2.119 -17.422 1 91.38 336 ILE B C 1
ATOM 5781 O O . ILE B 1 336 ? -6.93 -2.16 -18.547 1 91.38 336 ILE B O 1
ATOM 5785 N N . GLU B 1 337 ? -8.023 -1.059 -16.953 1 91.88 337 GLU B N 1
ATOM 5786 C CA . GLU B 1 337 ? -8.25 0.131 -17.766 1 91.88 337 GLU B CA 1
ATOM 5787 C C . GLU B 1 337 ? -6.934 0.739 -18.234 1 91.88 337 GLU B C 1
ATOM 5789 O O . GLU B 1 337 ? -6.871 1.352 -19.297 1 91.88 337 GLU B O 1
ATOM 5794 N N . ARG B 1 338 ? -5.945 0.503 -17.516 1 91.62 338 ARG B N 1
ATOM 5795 C CA . ARG B 1 338 ? -4.656 1.108 -17.828 1 91.62 338 ARG B CA 1
ATOM 5796 C C . ARG B 1 338 ? -3.678 0.07 -18.375 1 91.62 338 ARG B C 1
ATOM 5798 O O . ARG B 1 338 ? -2.486 0.346 -18.516 1 91.62 338 ARG B O 1
ATOM 5805 N N . ASN B 1 339 ? -4.16 -1.124 -18.594 1 90.69 339 ASN B N 1
ATOM 5806 C CA . ASN B 1 339 ? -3.391 -2.24 -19.125 1 90.69 339 ASN B CA 1
ATOM 5807 C C . ASN B 1 339 ? -2.188 -2.568 -18.25 1 90.69 339 ASN B C 1
ATOM 5809 O O . ASN B 1 339 ? -1.071 -2.719 -18.75 1 90.69 339 ASN B O 1
ATOM 5813 N N . LEU B 1 340 ? -2.414 -2.477 -16.984 1 92.38 340 LEU B N 1
ATOM 5814 C CA . LEU B 1 340 ? -1.411 -2.82 -15.977 1 92.38 340 LEU B CA 1
ATOM 5815 C C . LEU B 1 340 ? -1.714 -4.176 -15.352 1 92.38 340 LEU B C 1
ATOM 5817 O O . LEU B 1 340 ? -2.836 -4.676 -15.453 1 92.38 340 LEU B O 1
ATOM 5821 N N . HIS B 1 341 ? -0.716 -4.742 -14.781 1 93.69 341 HIS B N 1
ATOM 5822 C CA . HIS B 1 341 ? -0.829 -5.98 -14.023 1 93.69 341 HIS B CA 1
ATOM 5823 C C . HIS B 1 341 ? -0.231 -5.828 -12.625 1 93.69 341 HIS B C 1
ATOM 5825 O O . HIS B 1 341 ? 0.595 -4.941 -12.391 1 93.69 341 HIS B O 1
ATOM 5831 N N . ILE B 1 342 ? -0.624 -6.684 -11.703 1 92.44 342 ILE B N 1
ATOM 5832 C CA . ILE B 1 342 ? -0.085 -6.703 -10.352 1 92.44 342 ILE B CA 1
ATOM 5833 C C . ILE B 1 342 ? 1.426 -6.922 -10.398 1 92.44 342 ILE B C 1
ATOM 5835 O O . ILE B 1 342 ? 2.172 -6.316 -9.625 1 92.44 342 ILE B O 1
ATOM 5839 N N . SER B 1 343 ? 1.872 -7.66 -11.344 1 90.12 343 SER B N 1
ATOM 5840 C CA . SER B 1 343 ? 3.281 -8.016 -11.461 1 90.12 343 SER B CA 1
ATOM 5841 C C . SER B 1 343 ? 4.117 -6.832 -11.93 1 90.12 343 SER B C 1
ATOM 5843 O O . SER B 1 343 ? 5.348 -6.867 -11.867 1 90.12 343 SER B O 1
ATOM 5845 N N . ASP B 1 344 ? 3.463 -5.785 -12.414 1 87.88 344 ASP B N 1
ATOM 5846 C CA . ASP B 1 344 ? 4.184 -4.578 -12.82 1 87.88 344 ASP B CA 1
ATOM 5847 C C . ASP B 1 344 ? 4.672 -3.801 -11.602 1 87.88 344 ASP B C 1
ATOM 5849 O O . ASP B 1 344 ? 5.531 -2.926 -11.719 1 87.88 344 ASP B O 1
ATOM 5853 N N . MET B 1 345 ? 4.109 -4.117 -10.5 1 88.25 345 MET B N 1
ATOM 5854 C CA . MET B 1 345 ? 4.496 -3.469 -9.25 1 88.25 345 MET B CA 1
ATOM 5855 C C . MET B 1 345 ? 5.508 -4.312 -8.484 1 88.25 345 MET B C 1
ATOM 5857 O O . MET B 1 345 ? 5.516 -5.539 -8.609 1 88.25 345 MET B O 1
ATOM 5861 N N . GLN B 1 346 ? 6.289 -3.6 -7.746 1 85.69 346 GLN B N 1
ATOM 5862 C CA . GLN B 1 346 ? 7.25 -4.32 -6.922 1 85.69 346 GLN B CA 1
ATOM 5863 C C . GLN B 1 346 ? 6.547 -5.211 -5.902 1 85.69 346 GLN B C 1
ATOM 5865 O O . GLN B 1 346 ? 5.465 -4.871 -5.418 1 85.69 346 GLN B O 1
ATOM 5870 N N . ARG B 1 347 ? 7.172 -6.234 -5.57 1 83.44 347 ARG B N 1
ATOM 5871 C CA . ARG B 1 347 ? 6.551 -7.266 -4.742 1 83.44 347 ARG B CA 1
ATOM 5872 C C . ARG B 1 347 ? 6.211 -6.723 -3.359 1 83.44 347 ARG B C 1
ATOM 5874 O O . ARG B 1 347 ? 5.215 -7.129 -2.756 1 83.44 347 ARG B O 1
ATOM 5881 N N . HIS B 1 348 ? 6.988 -5.816 -2.9 1 83.25 348 HIS B N 1
ATOM 5882 C CA . HIS B 1 348 ? 6.797 -5.309 -1.548 1 83.25 348 HIS B CA 1
ATOM 5883 C C . HIS B 1 348 ? 5.875 -4.094 -1.543 1 83.25 348 HIS B C 1
ATOM 5885 O O . HIS B 1 348 ? 5.582 -3.533 -0.483 1 83.25 348 HIS B O 1
ATOM 5891 N N . ASP B 1 349 ? 5.477 -3.664 -2.684 1 86.88 349 ASP B N 1
ATOM 5892 C CA . ASP B 1 349 ? 4.676 -2.449 -2.787 1 86.88 349 ASP B CA 1
ATOM 5893 C C . ASP B 1 349 ? 3.303 -2.639 -2.143 1 86.88 349 ASP B C 1
ATOM 5895 O O . ASP B 1 349 ? 2.551 -3.537 -2.525 1 86.88 349 ASP B O 1
ATOM 5899 N N . GLY B 1 350 ? 2.982 -1.785 -1.275 1 88.06 350 GLY B N 1
ATOM 5900 C CA . GLY B 1 350 ? 1.721 -1.872 -0.559 1 88.06 350 GLY B CA 1
ATOM 5901 C C . GLY B 1 350 ? 0.511 -1.691 -1.456 1 88.06 350 GLY B C 1
ATOM 5902 O O . GLY B 1 350 ? -0.606 -2.053 -1.081 1 88.06 350 GLY B O 1
ATOM 5903 N N . THR B 1 351 ? 0.757 -1.149 -2.631 1 89.38 351 THR B N 1
ATOM 5904 C CA . THR B 1 351 ? -0.328 -0.966 -3.588 1 89.38 351 THR B CA 1
ATOM 5905 C C . THR B 1 351 ? -0.94 -2.309 -3.975 1 89.38 351 THR B C 1
ATOM 5907 O O . THR B 1 351 ? -2.148 -2.402 -4.207 1 89.38 351 THR B O 1
ATOM 5910 N N . ARG B 1 352 ? -0.15 -3.332 -4.02 1 90.38 352 ARG B N 1
ATOM 5911 C CA . ARG B 1 352 ? -0.648 -4.668 -4.324 1 90.38 352 ARG B CA 1
ATOM 5912 C C . ARG B 1 352 ? -1.685 -5.113 -3.299 1 90.38 352 ARG B C 1
ATOM 5914 O O . ARG B 1 352 ? -2.764 -5.586 -3.662 1 90.38 352 ARG B O 1
ATOM 5921 N N . ASP B 1 353 ? -1.343 -4.945 -2.072 1 88.75 353 ASP B N 1
ATOM 5922 C CA . ASP B 1 353 ? -2.248 -5.316 -0.99 1 88.75 353 ASP B CA 1
ATOM 5923 C C . ASP B 1 353 ? -3.529 -4.488 -1.036 1 88.75 353 ASP B C 1
ATOM 5925 O O . ASP B 1 353 ? -4.613 -4.992 -0.737 1 88.75 353 ASP B O 1
ATOM 5929 N N . LEU B 1 354 ? -3.324 -3.264 -1.381 1 88.56 354 LEU B N 1
ATOM 5930 C CA . LEU B 1 354 ? -4.465 -2.357 -1.475 1 88.56 354 LEU B CA 1
ATOM 5931 C C . LEU B 1 354 ? -5.461 -2.844 -2.525 1 88.56 354 LEU B C 1
ATOM 5933 O O . LEU B 1 354 ? -6.66 -2.914 -2.262 1 88.56 354 LEU B O 1
ATOM 5937 N N . ILE B 1 355 ? -4.996 -3.199 -3.662 1 90.31 355 ILE B N 1
ATOM 5938 C CA . ILE B 1 355 ? -5.82 -3.668 -4.77 1 90.31 355 ILE B CA 1
ATOM 5939 C C . ILE B 1 355 ? -6.52 -4.965 -4.379 1 90.31 355 ILE B C 1
ATOM 5941 O O . ILE B 1 355 ? -7.73 -5.105 -4.574 1 90.31 355 ILE B O 1
ATOM 5945 N N . MET B 1 356 ? -5.793 -5.828 -3.838 1 88.62 356 MET B N 1
ATOM 5946 C CA . MET B 1 356 ? -6.324 -7.145 -3.496 1 88.62 356 MET B CA 1
ATOM 5947 C C . MET B 1 356 ? -7.352 -7.043 -2.373 1 88.62 356 MET B C 1
ATOM 5949 O O . MET B 1 356 ? -8.359 -7.75 -2.385 1 88.62 356 MET B O 1
ATOM 5953 N N . LEU B 1 357 ? -7.07 -6.234 -1.42 1 85.31 357 LEU B N 1
ATOM 5954 C CA . LEU B 1 357 ? -8.016 -6.031 -0.326 1 85.31 357 LEU B CA 1
ATOM 5955 C C . LEU B 1 357 ? -9.328 -5.453 -0.842 1 85.31 357 LEU B C 1
ATOM 5957 O O . LEU B 1 357 ? -10.406 -5.875 -0.418 1 85.31 357 LEU B O 1
ATOM 5961 N N . ASN B 1 358 ? -9.219 -4.508 -1.668 1 83.94 358 ASN B N 1
ATOM 5962 C CA . ASN B 1 358 ? -10.414 -3.938 -2.275 1 83.94 358 ASN B CA 1
ATOM 5963 C C . ASN B 1 358 ? -11.211 -4.992 -3.037 1 83.94 358 ASN B C 1
ATOM 5965 O O . ASN B 1 358 ? -12.445 -5.023 -2.959 1 83.94 358 ASN B O 1
ATOM 5969 N N . GLN B 1 359 ? -10.5 -5.812 -3.693 1 84.5 359 GLN B N 1
ATOM 5970 C CA . GLN B 1 359 ? -11.156 -6.883 -4.438 1 84.5 359 GLN B CA 1
ATOM 5971 C C . GLN B 1 359 ? -11.812 -7.887 -3.496 1 84.5 359 GLN B C 1
ATOM 5973 O O . GLN B 1 359 ? -12.898 -8.391 -3.785 1 84.5 359 GLN B O 1
ATOM 5978 N N . SER B 1 360 ? -11.148 -8.234 -2.445 1 82.75 360 SER B N 1
ATOM 5979 C CA . SER B 1 360 ? -11.68 -9.188 -1.469 1 82.75 360 SER B CA 1
ATOM 5980 C C . SER B 1 360 ? -13 -8.703 -0.888 1 82.75 360 SER B C 1
ATOM 5982 O O . SER B 1 360 ? -13.922 -9.492 -0.677 1 82.75 360 SER B O 1
ATOM 5984 N N . ARG B 1 361 ? -13.094 -7.543 -0.691 1 77.19 361 ARG B N 1
ATOM 5985 C CA . ARG B 1 361 ? -14.312 -6.965 -0.136 1 77.19 361 ARG B CA 1
ATOM 5986 C C . ARG B 1 361 ? -15.461 -7.051 -1.133 1 77.19 361 ARG B C 1
ATOM 5988 O O . ARG B 1 361 ? -16.594 -7.328 -0.75 1 77.19 361 ARG B O 1
ATOM 5995 N N . MET B 1 362 ? -15.109 -6.859 -2.301 1 74.75 362 MET B N 1
ATOM 5996 C CA . MET B 1 362 ? -16.125 -6.938 -3.352 1 74.75 362 MET B CA 1
ATOM 5997 C C . MET B 1 362 ? -16.578 -8.375 -3.555 1 74.75 362 MET B C 1
ATOM 5999 O O . MET B 1 362 ? -17.766 -8.625 -3.814 1 74.75 362 MET B O 1
ATOM 6003 N N . SER B 1 363 ? -15.672 -9.328 -3.41 1 73.94 363 SER B N 1
ATOM 6004 C CA . SER B 1 363 ? -15.945 -10.734 -3.686 1 73.94 363 SER B CA 1
ATOM 6005 C C . SER B 1 363 ? -16.719 -11.383 -2.545 1 73.94 363 SER B C 1
ATOM 6007 O O . SER B 1 363 ? -17.469 -12.344 -2.758 1 73.94 363 SER B O 1
ATOM 6009 N N . GLN B 1 364 ? -16.391 -11.078 -1.317 1 69.12 364 GLN B N 1
ATOM 6010 C CA . GLN B 1 364 ? -17.156 -11.609 -0.192 1 69.12 364 GLN B CA 1
ATOM 6011 C C . GLN B 1 364 ? -18.641 -11.391 -0.395 1 69.12 364 GLN B C 1
ATOM 6013 O O . GLN B 1 364 ? -19.453 -12.25 -0.042 1 69.12 364 GLN B O 1
ATOM 6018 N N . VAL B 1 365 ? -18.891 -10.484 -1.024 1 52.84 365 VAL B N 1
ATOM 6019 C CA . VAL B 1 365 ? -20.281 -10.211 -1.34 1 52.84 365 VAL B CA 1
ATOM 6020 C C . VAL B 1 365 ? -20.797 -11.234 -2.352 1 52.84 365 VAL B C 1
ATOM 6022 O O . VAL B 1 365 ? -21.922 -11.727 -2.229 1 52.84 365 VAL B O 1
ATOM 6025 N N . GLU B 1 366 ? -19.969 -11.664 -3.145 1 55.34 366 GLU B N 1
ATOM 6026 C CA . GLU B 1 366 ? -20.359 -12.594 -4.199 1 55.34 366 GLU B CA 1
ATOM 6027 C C . GLU B 1 366 ? -20.484 -14.016 -3.666 1 55.34 366 GLU B C 1
ATOM 6029 O O . GLU B 1 366 ? -21.375 -14.766 -4.09 1 55.34 366 GLU B O 1
ATOM 6034 N N . LEU B 1 367 ? -19.547 -14.445 -2.85 1 58.69 367 LEU B N 1
ATOM 6035 C CA . LEU B 1 367 ? -19.578 -15.781 -2.264 1 58.69 367 LEU B CA 1
ATOM 6036 C C . LEU B 1 367 ? -20.875 -16 -1.487 1 58.69 367 LEU B C 1
ATOM 6038 O O . LEU B 1 367 ? -21.422 -17.109 -1.497 1 58.69 367 LEU B O 1
ATOM 6042 N N . LYS B 1 368 ? -21.234 -14.992 -0.861 1 57.94 368 LYS B N 1
ATOM 6043 C CA . LYS B 1 368 ? -22.516 -15.086 -0.148 1 57.94 368 LYS B CA 1
ATOM 6044 C C . LYS B 1 368 ? -23.656 -15.422 -1.103 1 57.94 368 LYS B C 1
ATOM 6046 O O . LYS B 1 368 ? -24.609 -16.094 -0.72 1 57.94 368 LYS B O 1
ATOM 6051 N N . TYR B 1 369 ? -23.422 -15.141 -2.355 1 47.06 369 TYR B N 1
ATOM 6052 C CA . TYR B 1 369 ? -24.469 -15.391 -3.338 1 47.06 369 TYR B CA 1
ATOM 6053 C C . TYR B 1 369 ? -24.375 -16.812 -3.889 1 47.06 369 TYR B C 1
ATOM 6055 O O . TYR B 1 369 ? -25.391 -17.391 -4.293 1 47.06 369 TYR B O 1
ATOM 6063 N N . VAL B 1 370 ? -23.234 -17.297 -3.98 1 50.22 370 VAL B N 1
ATOM 6064 C CA . VAL B 1 370 ? -23.094 -18.641 -4.527 1 50.22 370 VAL B CA 1
ATOM 6065 C C . VAL B 1 370 ? -23.625 -19.672 -3.529 1 50.22 370 VAL B C 1
ATOM 6067 O O . VAL B 1 370 ? -24.109 -20.734 -3.92 1 50.22 370 VAL B O 1
ATOM 6070 N N . ASN B 1 371 ? -23.375 -19.453 -2.213 1 50.31 371 ASN B N 1
ATOM 6071 C CA . ASN B 1 371 ? -23.875 -20.391 -1.209 1 50.31 371 ASN B CA 1
ATOM 6072 C C . ASN B 1 371 ? -25.391 -20.297 -1.057 1 50.31 371 ASN B C 1
ATOM 6074 O O . ASN B 1 371 ? -25.969 -20.984 -0.204 1 50.31 371 ASN B O 1
ATOM 6078 N N . ARG B 1 372 ? -26.047 -19.344 -1.717 1 42.16 372 ARG B N 1
ATOM 6079 C CA . ARG B 1 372 ? -27.5 -19.422 -1.693 1 42.16 372 ARG B CA 1
ATOM 6080 C C . ARG B 1 372 ? -28.031 -20.344 -2.793 1 42.16 372 ARG B C 1
ATOM 6082 O O . ARG B 1 372 ? -27.484 -20.344 -3.904 1 42.16 372 ARG B O 1
#

Solvent-accessible surface area (backbone atoms only — not comparable to full-atom values): 39669 Å² total; per-residue (Å²): 78,49,9,53,56,38,38,51,50,50,50,52,39,35,72,74,66,28,64,68,54,42,52,52,24,38,52,68,38,70,42,59,91,86,64,68,40,40,56,92,40,76,40,55,65,66,58,52,48,34,39,48,48,23,43,17,63,73,75,66,48,58,56,61,56,49,35,20,54,44,19,30,46,48,53,53,51,42,37,72,43,58,39,40,66,50,62,56,30,32,26,95,32,53,44,47,37,48,34,42,44,23,48,51,43,46,44,46,22,51,66,72,64,59,41,90,61,80,67,56,44,38,38,65,44,80,41,96,88,69,33,36,35,36,38,38,38,26,74,60,77,85,55,66,39,25,51,56,17,32,50,42,40,46,31,37,75,66,55,66,36,50,59,48,78,43,80,74,43,75,45,79,40,71,51,81,95,36,62,29,34,38,36,31,32,40,38,36,76,50,84,64,88,64,89,62,84,65,68,60,55,63,80,76,86,76,66,82,78,77,77,59,75,74,50,69,47,51,32,62,48,45,16,66,76,39,31,55,24,39,28,24,35,65,85,36,28,25,62,51,57,4,51,56,48,42,69,73,37,74,81,66,40,67,70,70,30,40,51,72,77,45,34,40,78,64,30,59,88,61,68,90,44,54,66,45,46,64,69,44,44,51,34,55,38,29,29,34,48,55,67,85,68,75,73,78,76,74,83,72,85,82,61,47,69,50,36,35,30,14,30,62,39,72,26,81,91,55,54,28,37,36,35,48,40,41,76,58,56,59,41,56,64,53,28,56,46,38,73,42,35,56,59,78,44,62,88,51,41,30,41,56,57,33,20,50,52,52,44,48,61,60,15,56,59,41,43,62,52,67,79,96,78,50,9,53,57,38,38,50,49,50,50,51,38,35,73,75,64,26,64,68,52,42,52,52,24,38,54,69,38,69,44,57,90,86,64,66,41,40,55,90,39,77,40,54,63,66,59,52,49,33,42,47,48,23,40,19,62,73,74,66,49,57,56,60,56,50,35,20,53,44,18,30,47,50,55,53,52,43,38,72,42,58,39,39,65,51,64,58,30,34,26,94,33,53,45,47,37,48,34,43,44,25,47,50,42,47,43,47,22,52,66,73,64,61,41,89,62,80,65,56,43,37,39,67,45,79,40,95,88,67,33,36,35,37,40,38,37,26,71,60,77,84,56,67,39,24,52,56,17,33,52,41,40,45,30,39,75,65,56,66,34,51,60,46,76,44,80,74,43,78,44,78,40,69,51,80,94,37,62,30,34,39,36,32,31,40,37,35,75,52,84,64,86,66,88,62,84,65,68,60,54,62,78,75,86,76,66,81,78,74,77,62,77,73,50,70,46,51,33,60,48,46,16,67,77,38,32,55,24,41,28,22,35,66,85,37,29,26,63,50,58,4,51,55,48,41,70,73,39,72,82,65,39,68,72,69,30,40,50,73,75,45,33,40,78,64,29,59,88,61,69,92,43,54,66,44,47,64,70,44,44,51,34,55,40,28,29,35,47,55,69,84,72,76,72,80,79,76,83,72,84,82,61,46,70,49,36,36,31,14,30,62,40,72,26,82,92,55,55,29,37,37,37,47,39,44,75,60,56,58,40,55,65,54,27,55,45,39,75,41,35,57,59,77,45,62,87,51,40,30,40,57,55,33,22,51,50,52,45,49,60,59,16,55,59,41,44,62,53,67,79,96